Protein AF-0000000085131417 (afdb_homodimer)

Sequence (400 aa):
MLHQPSGDRLVGIDEVGRGAWAGPVVVGAARGSVAAAAAILAHPRGGVRDSKALSPAAREAALGALEAAGLELTVGSASAREIDKLGLTGALRLAAHRALGAASELEVLLDGRVPYVEAGRVHCIVGGDRRHPLIAAASIVAKVRRDAFMVALDELAAGYGFARHKGYGTAEHRRALSEHGVTPWHRRSFGPIGGMVEHGMLHQPSGDRLVGIDEVGRGAWAGPVVVGAARGSVAAAAAILAHPRGGVRDSKALSPAAREAALGALEAAGLELTVGSASAREIDKLGLTGALRLAAHRALGAASELEVLLDGRVPYVEAGRVHCIVGGDRRHPLIAAASIVAKVRRDAFMVALDELAAGYGFARHKGYGTAEHRRALSEHGVTPWHRRSFGPIGGMVEHG

Foldseek 3Di:
DPPPPPLQFEKAKEWPDLQFQFWKIKMKIKGDDQVQLCVLQADPVGFGPLLVVDDLVSLVVSLVSSVVSPMDMFMFIAALVRCLVLPSLRRVLRRLCRRVPPAADHEYEYEDDDDSHDHHHYDYDHVCLRHGSNNVSRVSVNCNVLLVVQCVVCVVVPQQCCNPPVRHDDPSNLVSCVVPNDDPRGNCNDDSRVVRVVVD/DPPPPPLQFEKAKEWPDLQFQFWKIKMKIKGDDQVQLCVLQADPVGFGPLLVPDDLVSLVVSLVSSVVSPMDMFMFIAALVRCLVLPSLRRVLRRLCRRVDPAADHEYEYEDDDDSHDHHHYDYDHVCLRHGSNNVSRVSVNCNVLLVVQCVVCVVVPQQCCNPPVRHDDPSNLVSCVVPNDDPRGNCNDDSRVVRVVVD

Structure (mmCIF, N/CA/C/O backbone):
data_AF-0000000085131417-model_v1
#
loop_
_entity.id
_entity.type
_entity.pdbx_description
1 polymer Ribonuclease
#
loop_
_atom_site.group_PDB
_atom_site.id
_atom_site.type_symbol
_atom_site.label_atom_id
_atom_site.label_alt_id
_atom_site.label_comp_id
_atom_site.label_asym_id
_atom_site.label_entity_id
_atom_site.label_seq_id
_atom_site.pdbx_PDB_ins_code
_atom_site.Cartn_x
_atom_site.Cartn_y
_atom_site.Cartn_z
_atom_site.occupancy
_atom_site.B_iso_or_equiv
_atom_site.auth_seq_id
_atom_site.auth_comp_id
_atom_site.auth_asym_id
_atom_site.auth_atom_id
_atom_site.pdbx_PDB_model_num
ATOM 1 N N . MET A 1 1 ? -5.051 42.312 24.203 1 23.25 1 MET A N 1
ATOM 2 C CA . MET A 1 1 ? -6.004 41.75 23.266 1 23.25 1 MET A CA 1
ATOM 3 C C . MET A 1 1 ? -5.332 40.688 22.391 1 23.25 1 MET A C 1
ATOM 5 O O . MET A 1 1 ? -4.457 41 21.578 1 23.25 1 MET A O 1
ATOM 9 N N . LEU A 1 2 ? -4.918 39.562 22.875 1 27.94 2 LEU A N 1
ATOM 10 C CA . LEU A 1 2 ? -3.957 38.625 22.328 1 27.94 2 LEU A CA 1
ATOM 11 C C . LEU A 1 2 ? -4.34 38.219 20.906 1 27.94 2 LEU A C 1
ATOM 13 O O . LEU A 1 2 ? -5.52 38 20.609 1 27.94 2 LEU A O 1
ATOM 17 N N . HIS A 1 3 ? -3.699 38.75 19.859 1 32.19 3 HIS A N 1
ATOM 18 C CA . HIS A 1 3 ? -3.975 38.625 18.422 1 32.19 3 HIS A CA 1
ATOM 19 C C . HIS A 1 3 ? -4.398 37.188 18.062 1 32.19 3 HIS A C 1
ATOM 21 O O . HIS A 1 3 ? -3.705 36.219 18.406 1 32.19 3 HIS A O 1
ATOM 27 N N . GLN A 1 4 ? -5.637 36.812 18.047 1 35.47 4 GLN A N 1
ATOM 28 C CA . GLN A 1 4 ? -6.191 35.531 17.547 1 35.47 4 GLN A CA 1
ATOM 29 C C . GLN A 1 4 ? -5.555 35.156 16.219 1 35.47 4 GLN A C 1
ATOM 31 O O . GLN A 1 4 ? -5.559 35.938 15.266 1 35.47 4 GLN A O 1
ATOM 36 N N . PRO A 1 5 ? -4.449 34.469 16.141 1 42.84 5 PRO A N 1
ATOM 37 C CA . PRO A 1 5 ? -3.863 34.188 14.82 1 42.84 5 PRO A CA 1
ATOM 38 C C . PRO A 1 5 ? -4.914 34.062 13.727 1 42.84 5 PRO A C 1
ATOM 40 O O . PRO A 1 5 ? -6.059 33.688 14 1 42.84 5 PRO A O 1
ATOM 43 N N . SER A 1 6 ? -5.012 34.75 12.711 1 45.19 6 SER A N 1
ATOM 44 C CA . SER A 1 6 ? -5.969 34.656 11.617 1 45.19 6 SER A CA 1
ATOM 45 C C . SER A 1 6 ? -6.258 33.188 11.281 1 45.19 6 SER A C 1
ATOM 47 O O . SER A 1 6 ? -5.352 32.344 11.281 1 45.19 6 SER A O 1
ATOM 49 N N . GLY A 1 7 ? -7.402 32.562 11.734 1 53.31 7 GLY A N 1
ATOM 50 C CA . GLY A 1 7 ? -8.023 31.266 11.578 1 53.31 7 GLY A CA 1
ATOM 51 C C . GLY A 1 7 ? -7.523 30.516 10.352 1 53.31 7 GLY A C 1
ATOM 52 O O . GLY A 1 7 ? -7.5 29.281 10.344 1 53.31 7 GLY A O 1
ATOM 53 N N . ASP A 1 8 ? -6.941 31.219 9.383 1 65.69 8 ASP A N 1
ATOM 54 C CA . ASP A 1 8 ? -6.594 30.641 8.086 1 65.69 8 ASP A CA 1
ATOM 55 C C . ASP A 1 8 ? -5.199 30.031 8.102 1 65.69 8 ASP A C 1
ATOM 57 O O . ASP A 1 8 ? -4.836 29.266 7.211 1 65.69 8 ASP A O 1
ATOM 61 N N . ARG A 1 9 ? -4.574 30.094 9.289 1 83.94 9 ARG A N 1
ATOM 62 C CA . ARG A 1 9 ? -3.191 29.625 9.32 1 83.94 9 ARG A CA 1
ATOM 63 C C . ARG A 1 9 ? -3.037 28.453 10.281 1 83.94 9 ARG A C 1
ATOM 65 O O . ARG A 1 9 ? -1.957 27.859 10.383 1 83.94 9 ARG A O 1
ATOM 72 N N . LEU A 1 10 ? -4.098 28.078 10.922 1 92.12 10 LEU A N 1
ATOM 73 C CA . LEU A 1 10 ? -4.035 27.031 11.938 1 92.12 10 LEU A CA 1
ATOM 74 C C . LEU A 1 10 ? -4.078 25.641 11.289 1 92.12 10 LEU A C 1
ATOM 76 O O . LEU A 1 10 ? -4.895 25.391 10.398 1 92.12 10 LEU A O 1
ATOM 80 N N . VAL A 1 11 ? -3.127 24.781 11.734 1 95.62 11 VAL A N 1
ATOM 81 C CA . VAL A 1 11 ? -3.084 23.406 11.211 1 95.62 11 VAL A CA 1
ATOM 82 C C . VAL A 1 11 ? -2.916 22.422 12.367 1 95.62 11 VAL A C 1
ATOM 84 O O . VAL A 1 11 ? -2.09 22.641 13.258 1 95.62 11 VAL A O 1
ATOM 87 N N . GLY A 1 12 ? -3.803 21.453 12.461 1 96.38 12 GLY A N 1
ATOM 88 C CA . GLY A 1 12 ? -3.619 20.328 13.375 1 96.38 12 GLY A CA 1
ATOM 89 C C . GLY A 1 12 ? -2.801 19.203 12.773 1 96.38 12 GLY A C 1
ATOM 90 O O . GLY A 1 12 ? -2.943 18.891 11.594 1 96.38 12 GLY A O 1
ATOM 91 N N . ILE A 1 13 ? -1.903 18.594 13.594 1 96.75 13 ILE A N 1
ATOM 92 C CA . ILE A 1 13 ? -1.019 17.531 13.117 1 96.75 13 ILE A CA 1
ATOM 93 C C . ILE A 1 13 ? -1.036 16.375 14.109 1 96.75 13 ILE A C 1
ATOM 95 O O . ILE A 1 13 ? -1 16.578 15.32 1 96.75 13 ILE A O 1
ATOM 99 N N . ASP A 1 14 ? -1.137 15.211 13.57 1 96.75 14 ASP A N 1
ATOM 100 C CA . ASP A 1 14 ? -0.958 13.977 14.328 1 96.75 14 ASP A CA 1
ATOM 101 C C . ASP A 1 14 ? -0.286 12.906 13.477 1 96.75 14 ASP A C 1
ATOM 103 O O . ASP A 1 14 ? -0.224 13.023 12.258 1 96.75 14 ASP A O 1
ATOM 107 N N . GLU A 1 15 ? 0.258 11.906 14.148 1 96.94 15 GLU A N 1
ATOM 108 C CA . GLU A 1 15 ? 0.918 10.828 13.422 1 96.94 15 GLU A CA 1
ATOM 109 C C . GLU A 1 15 ? 0.365 9.469 13.828 1 96.94 15 GLU A C 1
ATOM 111 O O . GLU A 1 15 ? -0.248 9.328 14.891 1 96.94 15 GLU A O 1
ATOM 116 N N . VAL A 1 16 ? 0.52 8.492 12.984 1 96.56 16 VAL A N 1
ATOM 117 C CA . VAL A 1 16 ? 0.147 7.113 13.258 1 96.56 16 VAL A CA 1
ATOM 118 C C . VAL A 1 16 ? 1.246 6.172 12.766 1 96.56 16 VAL A C 1
ATOM 120 O O . VAL A 1 16 ? 1.913 6.457 11.773 1 96.56 16 VAL A O 1
ATOM 123 N N . GLY A 1 17 ? 1.508 5.148 13.516 1 97.25 17 GLY A N 1
ATOM 124 C CA . GLY A 1 17 ? 2.414 4.09 13.094 1 97.25 17 GLY A CA 1
ATOM 125 C C . GLY A 1 17 ? 3.809 4.234 13.68 1 97.25 17 GLY A C 1
ATOM 126 O O . GLY A 1 17 ? 4.762 3.637 13.172 1 97.25 17 GLY A O 1
ATOM 127 N N . ARG A 1 18 ? 3.975 4.957 14.672 1 96.5 18 ARG A N 1
ATOM 128 C CA . ARG A 1 18 ? 5.289 5.184 15.266 1 96.5 18 ARG A CA 1
ATOM 129 C C . ARG A 1 18 ? 5.906 3.875 15.742 1 96.5 18 ARG A C 1
ATOM 131 O O . ARG A 1 18 ? 7.078 3.598 15.469 1 96.5 18 ARG A O 1
ATOM 138 N N . GLY A 1 19 ? 5.152 3.129 16.391 1 96.69 19 GLY A N 1
ATOM 139 C CA . GLY A 1 19 ? 5.703 1.945 17.031 1 96.69 19 GLY A CA 1
ATOM 140 C C . GLY A 1 19 ? 5.574 0.694 16.172 1 96.69 19 GLY A C 1
ATOM 141 O O . GLY A 1 19 ? 5.934 -0.4 16.625 1 96.69 19 GLY A O 1
ATOM 142 N N . ALA A 1 20 ? 5.098 0.814 14.992 1 98.12 20 ALA A N 1
ATOM 143 C CA . ALA A 1 20 ? 4.891 -0.354 14.141 1 98.12 20 ALA A CA 1
ATOM 144 C C . ALA A 1 20 ? 6.223 -0.948 13.695 1 98.12 20 ALA A C 1
ATOM 146 O O . ALA A 1 20 ? 7.195 -0.22 13.484 1 98.12 20 ALA A O 1
ATOM 147 N N . TRP A 1 21 ? 6.234 -2.275 13.469 1 97.88 21 TRP A N 1
ATOM 148 C CA . TRP A 1 21 ? 7.426 -2.994 13.031 1 97.88 21 TRP A CA 1
ATOM 149 C C . TRP A 1 21 ? 7.551 -2.963 11.508 1 97.88 21 TRP A C 1
ATOM 151 O O . TRP A 1 21 ? 8.625 -3.234 10.961 1 97.88 21 TRP A O 1
ATOM 161 N N . ALA A 1 22 ? 6.465 -2.709 10.836 1 97.81 22 ALA A N 1
ATOM 162 C CA . ALA A 1 22 ? 6.414 -2.719 9.375 1 97.81 22 ALA A CA 1
ATOM 163 C C . ALA A 1 22 ? 5.516 -1.598 8.852 1 97.81 22 ALA A C 1
ATOM 165 O O . ALA A 1 22 ? 4.59 -1.162 9.539 1 97.81 22 ALA A O 1
ATOM 166 N N . GLY A 1 23 ? 5.781 -1.239 7.539 1 97.62 23 GLY A N 1
ATOM 167 C CA . GLY A 1 23 ? 4.992 -0.196 6.902 1 97.62 23 GLY A CA 1
ATOM 168 C C . GLY A 1 23 ? 5.504 1.202 7.195 1 97.62 23 GLY A C 1
ATOM 169 O O . GLY A 1 23 ? 6.48 1.369 7.926 1 97.62 23 GLY A O 1
ATOM 170 N N . PRO A 1 24 ? 4.867 2.205 6.625 1 98.25 24 PRO A N 1
ATOM 171 C CA . PRO A 1 24 ? 5.309 3.59 6.797 1 98.25 24 PRO A CA 1
ATOM 172 C C . PRO A 1 24 ? 4.789 4.219 8.086 1 98.25 24 PRO A C 1
ATOM 174 O O . PRO A 1 24 ? 3.855 3.697 8.703 1 98.25 24 PRO A O 1
ATOM 177 N N . VAL A 1 25 ? 5.496 5.199 8.555 1 98.44 25 VAL A N 1
ATOM 178 C CA . VAL A 1 25 ? 4.871 6.156 9.461 1 98.44 25 VAL A CA 1
ATOM 179 C C . VAL A 1 25 ? 4.152 7.234 8.656 1 98.44 25 VAL A C 1
ATOM 181 O O . VAL A 1 25 ? 4.609 7.629 7.582 1 98.44 25 VAL A O 1
ATOM 184 N N . VAL A 1 26 ? 3.004 7.688 9.172 1 98.31 26 VAL A N 1
ATOM 185 C CA . VAL A 1 26 ? 2.164 8.617 8.43 1 98.31 26 VAL A CA 1
ATOM 186 C C . VAL A 1 26 ? 1.802 9.805 9.312 1 98.31 26 VAL A C 1
ATOM 188 O O . VAL A 1 26 ? 1.451 9.641 10.484 1 98.31 26 VAL A O 1
ATOM 191 N N . VAL A 1 27 ? 1.971 10.977 8.742 1 97.5 27 VAL A N 1
ATOM 192 C CA . VAL A 1 27 ? 1.564 12.219 9.398 1 97.5 27 VAL A CA 1
ATOM 193 C C . VAL A 1 27 ? 0.355 12.812 8.672 1 97.5 27 VAL A C 1
ATOM 195 O O . VAL A 1 27 ? 0.333 12.883 7.441 1 97.5 27 VAL A O 1
ATOM 198 N N . GLY A 1 28 ? -0.644 13.086 9.453 1 97.25 28 GLY A N 1
ATOM 199 C CA . GLY A 1 28 ? -1.799 13.805 8.938 1 97.25 28 GLY A CA 1
ATOM 200 C C . GLY A 1 28 ? -1.809 15.273 9.312 1 97.25 28 GLY A C 1
ATOM 201 O O . GLY A 1 28 ? -1.35 15.641 10.391 1 97.25 28 GLY A O 1
ATOM 202 N N . ALA A 1 29 ? -2.342 16.094 8.414 1 96.5 29 ALA A N 1
ATOM 203 C CA . ALA A 1 29 ? -2.539 17.516 8.641 1 96.5 29 ALA A CA 1
ATOM 204 C C . ALA A 1 29 ? -3.965 17.938 8.297 1 96.5 29 ALA A C 1
ATOM 206 O O . ALA A 1 29 ? -4.535 17.469 7.309 1 96.5 29 ALA A O 1
ATOM 207 N N . ALA A 1 30 ? -4.535 18.75 9.164 1 96.5 30 ALA A N 1
ATOM 208 C CA . ALA A 1 30 ? -5.895 19.234 8.953 1 96.5 30 ALA A CA 1
ATOM 209 C C . ALA A 1 30 ? -5.949 20.766 9.094 1 96.5 30 ALA A C 1
ATOM 211 O O . ALA A 1 30 ? -5.5 21.312 10.102 1 96.5 30 ALA A O 1
ATOM 212 N N . ARG A 1 31 ? -6.512 21.391 8.07 1 94.94 31 ARG A N 1
ATOM 213 C CA . ARG A 1 31 ? -6.734 22.828 8.055 1 94.94 31 ARG A CA 1
ATOM 214 C C . ARG A 1 31 ? -8.188 23.156 7.742 1 94.94 31 ARG A C 1
ATOM 216 O O . ARG A 1 31 ? -8.836 22.438 6.973 1 94.94 31 ARG A O 1
ATOM 223 N N . GLY A 1 32 ? -8.641 24.281 8.367 1 93.75 32 GLY A N 1
ATOM 224 C CA . GLY A 1 32 ? -10.008 24.703 8.102 1 93.75 32 GLY A CA 1
ATOM 225 C C . GLY A 1 32 ? -10.719 25.219 9.336 1 93.75 32 GLY A C 1
ATOM 226 O O . GLY A 1 32 ? -10.07 25.625 10.305 1 93.75 32 GLY A O 1
ATOM 227 N N . SER A 1 33 ? -12.047 25.203 9.273 1 93.38 33 SER A N 1
ATOM 228 C CA . SER A 1 33 ? -12.867 25.719 10.359 1 93.38 33 SER A CA 1
ATOM 229 C C . SER A 1 33 ? -12.828 24.812 11.578 1 93.38 33 SER A C 1
ATOM 231 O O . SER A 1 33 ? -13.281 23.656 11.516 1 93.38 33 SER A O 1
ATOM 233 N N . VAL A 1 34 ? -12.352 25.359 12.625 1 93.5 34 VAL A N 1
ATOM 234 C CA . VAL A 1 34 ? -12.32 24.609 13.883 1 93.5 34 VAL A CA 1
ATOM 235 C C . VAL A 1 34 ? -13.742 24.234 14.297 1 93.5 34 VAL A C 1
ATOM 237 O O . VAL A 1 34 ? -13.984 23.125 14.75 1 93.5 34 VAL A O 1
ATOM 240 N N . ALA A 1 35 ? -14.617 25.125 14.102 1 92.94 35 ALA A N 1
ATOM 241 C CA . ALA A 1 35 ? -16.016 24.922 14.492 1 92.94 35 ALA A CA 1
ATOM 242 C C . ALA A 1 35 ? -16.641 23.781 13.68 1 92.94 35 ALA A C 1
ATOM 244 O O . ALA A 1 35 ? -17.375 22.969 14.227 1 92.94 35 ALA A O 1
ATOM 245 N N . ALA A 1 36 ? -16.328 23.766 12.398 1 93.5 36 ALA A N 1
ATOM 246 C CA . ALA A 1 36 ? -16.859 22.703 11.547 1 93.5 36 ALA A CA 1
ATOM 247 C C . ALA A 1 36 ? -16.328 21.328 11.969 1 93.5 36 ALA A C 1
ATOM 249 O O . ALA A 1 36 ? -17.078 20.359 12.062 1 93.5 36 ALA A O 1
ATOM 250 N N . ALA A 1 37 ? -15.039 21.297 12.203 1 94.62 37 ALA A N 1
ATOM 251 C CA . ALA A 1 37 ? -14.43 20.047 12.656 1 94.62 37 ALA A CA 1
ATOM 252 C C . ALA A 1 37 ? -15.023 19.609 14 1 94.62 37 ALA A C 1
ATOM 254 O O . ALA A 1 37 ? -15.32 18.422 14.195 1 94.62 37 ALA A O 1
ATOM 255 N N . ALA A 1 38 ? -15.242 20.516 14.883 1 92.62 38 ALA A N 1
ATOM 256 C CA . ALA A 1 38 ? -15.789 20.219 16.203 1 92.62 38 ALA A CA 1
ATOM 257 C C . ALA A 1 38 ? -17.203 19.656 16.094 1 92.62 38 ALA A C 1
ATOM 259 O O . ALA A 1 38 ? -17.562 18.734 16.828 1 92.62 38 ALA A O 1
ATOM 260 N N . ALA A 1 39 ? -17.938 20.172 15.273 1 92.06 39 ALA A N 1
ATOM 261 C CA . ALA A 1 39 ? -19.312 19.734 15.102 1 92.06 39 ALA A CA 1
ATOM 262 C C . ALA A 1 39 ? -19.375 18.281 14.633 1 92.06 39 ALA A C 1
ATOM 264 O O . ALA A 1 39 ? -20.25 17.516 15.055 1 92.06 39 ALA A O 1
ATOM 265 N N . ILE A 1 40 ? -18.469 17.922 13.836 1 92.56 40 ILE A N 1
ATOM 266 C CA . ILE A 1 40 ? -18.453 16.594 13.242 1 92.56 40 ILE A CA 1
ATOM 267 C C . ILE A 1 40 ? -17.875 15.586 14.234 1 92.56 40 ILE A C 1
ATOM 269 O O . ILE A 1 40 ? -18.328 14.438 14.297 1 92.56 40 ILE A O 1
ATOM 273 N N . LEU A 1 41 ? -16.922 16.047 15 1 91.56 41 LEU A N 1
ATOM 274 C CA . LEU A 1 41 ? -16.172 15.117 15.844 1 91.56 41 LEU A CA 1
ATOM 275 C C . LEU A 1 41 ? -16.609 15.234 17.297 1 91.56 41 LEU A C 1
ATOM 277 O O . LEU A 1 41 ? -15.938 14.734 18.203 1 91.56 41 LEU A O 1
ATOM 281 N N . ALA A 1 42 ? -17.688 15.844 17.5 1 82.75 42 ALA A N 1
ATOM 282 C CA . ALA A 1 42 ? -18.188 16.062 18.859 1 82.75 42 ALA A CA 1
ATOM 283 C C . ALA A 1 42 ? -18.594 14.75 19.516 1 82.75 42 ALA A C 1
ATOM 285 O O . ALA A 1 42 ? -19.141 13.859 18.875 1 82.75 42 ALA A O 1
ATOM 286 N N . HIS A 1 43 ? -18.047 14.617 20.672 1 72.19 43 HIS A N 1
ATOM 287 C CA . HIS A 1 43 ? -18.516 13.523 21.516 1 72.19 43 HIS A CA 1
ATOM 288 C C . HIS A 1 43 ? -19.812 13.883 22.219 1 72.19 43 HIS A C 1
ATOM 290 O O . HIS A 1 43 ? -20.016 15.023 22.641 1 72.19 43 HIS A O 1
ATOM 296 N N . PRO A 1 44 ? -20.625 12.883 22.234 1 61.66 44 PRO A N 1
ATOM 297 C CA . PRO A 1 44 ? -21.891 13.195 22.906 1 61.66 44 PRO A CA 1
ATOM 298 C C . PRO A 1 44 ? -21.703 13.742 24.312 1 61.66 44 PRO A C 1
ATOM 300 O O . PRO A 1 44 ? -22.5 14.562 24.781 1 61.66 44 PRO A O 1
ATOM 303 N N . ARG A 1 45 ? -20.828 13.266 24.953 1 60.22 45 ARG A N 1
ATOM 304 C CA . ARG A 1 45 ? -20.656 13.68 26.344 1 60.22 45 ARG A CA 1
ATOM 305 C C . ARG A 1 45 ? -19.734 14.891 26.453 1 60.22 45 ARG A C 1
ATOM 307 O O . ARG A 1 45 ? -19.281 15.242 27.547 1 60.22 45 ARG A O 1
ATOM 314 N N . GLY A 1 46 ? -19.391 15.328 25.375 1 60.41 46 GLY A N 1
ATOM 315 C CA . GLY A 1 46 ? -18.516 16.484 25.375 1 60.41 46 GLY A CA 1
ATOM 316 C C . GLY A 1 46 ? -17.109 16.188 24.875 1 60.41 46 GLY A C 1
ATOM 317 O O . GLY A 1 46 ? -16.672 15.039 24.938 1 60.41 46 GLY A O 1
ATOM 318 N N . GLY A 1 47 ? -16.469 17.156 24.172 1 63.66 47 GLY A N 1
ATOM 319 C CA . GLY A 1 47 ? -15.109 17.031 23.688 1 63.66 47 GLY A CA 1
ATOM 320 C C . GLY A 1 47 ? -15.031 16.375 22.312 1 63.66 47 GLY A C 1
ATOM 321 O O . GLY A 1 47 ? -15.969 16.453 21.531 1 63.66 47 GLY A O 1
ATOM 322 N N . VAL A 1 48 ? -13.844 16.125 21.969 1 70.44 48 VAL A N 1
ATOM 323 C CA . VAL A 1 48 ? -13.594 15.484 20.672 1 70.44 48 VAL A CA 1
ATOM 324 C C . VAL A 1 48 ? -13.477 13.969 20.859 1 70.44 48 VAL A C 1
ATOM 326 O O . VAL A 1 48 ? -12.867 13.5 21.828 1 70.44 48 VAL A O 1
ATOM 329 N N . ARG A 1 49 ? -14.242 13.336 20.156 1 67.56 49 ARG A N 1
ATOM 330 C CA . ARG A 1 49 ? -14.211 11.875 20.188 1 67.56 49 ARG A CA 1
ATOM 331 C C . ARG A 1 49 ? -12.805 11.352 19.891 1 67.56 49 ARG A C 1
ATOM 333 O O . ARG A 1 49 ? -12.094 11.906 19.047 1 67.56 49 ARG A O 1
ATOM 340 N N . ASP A 1 50 ? -12.359 10.477 20.828 1 71.06 50 ASP A N 1
ATOM 341 C CA . ASP A 1 50 ? -11.117 9.781 20.5 1 71.06 50 ASP A CA 1
ATOM 342 C C . ASP A 1 50 ? -11.195 9.133 19.125 1 71.06 50 ASP A C 1
ATOM 344 O O . ASP A 1 50 ? -11.836 8.094 18.953 1 71.06 50 ASP A O 1
ATOM 348 N N . SER A 1 51 ? -10.586 9.703 18.234 1 71.5 51 SER A N 1
ATOM 349 C CA . SER A 1 51 ? -10.656 9.32 16.828 1 71.5 51 SER A CA 1
ATOM 350 C C . SER A 1 51 ? -10.07 7.93 16.609 1 71.5 51 SER A C 1
ATOM 352 O O . SER A 1 51 ? -10.5 7.207 15.703 1 71.5 51 SER A O 1
ATOM 354 N N . LYS A 1 52 ? -9.078 7.559 17.344 1 70.19 52 LYS A N 1
ATOM 355 C CA . LYS A 1 52 ? -8.43 6.266 17.172 1 70.19 52 LYS A CA 1
ATOM 356 C C . LYS A 1 52 ? -9.25 5.145 17.797 1 70.19 52 LYS A C 1
ATOM 358 O O . LYS A 1 52 ? -9.031 3.967 17.516 1 70.19 52 LYS A O 1
ATOM 363 N N . ALA A 1 53 ? -10.219 5.645 18.516 1 78.06 53 ALA A N 1
ATOM 364 C CA . ALA A 1 53 ? -11.086 4.66 19.156 1 78.06 53 ALA A CA 1
ATOM 365 C C . ALA A 1 53 ? -12.305 4.359 18.297 1 78.06 53 ALA A C 1
ATOM 367 O O . ALA A 1 53 ? -13.023 3.385 18.531 1 78.06 53 ALA A O 1
ATOM 368 N N . LEU A 1 54 ? -12.539 5.172 17.297 1 82.12 54 LEU A N 1
ATOM 369 C CA . LEU A 1 54 ? -13.641 4.934 16.359 1 82.12 54 LEU A CA 1
ATOM 370 C C . LEU A 1 54 ? -13.398 3.67 15.539 1 82.12 54 LEU A C 1
ATOM 372 O O . LEU A 1 54 ? -12.25 3.318 15.258 1 82.12 54 LEU A O 1
ATOM 376 N N . SER A 1 55 ? -14.461 3.029 15.219 1 87.44 55 SER A N 1
ATOM 377 C CA . SER A 1 55 ? -14.359 1.919 14.273 1 87.44 55 SER A CA 1
ATOM 378 C C . SER A 1 55 ? -13.867 2.395 12.914 1 87.44 55 SER A C 1
ATOM 380 O O . SER A 1 55 ? -13.977 3.578 12.586 1 87.44 55 SER A O 1
ATOM 382 N N . PRO A 1 56 ? -13.359 1.444 12.195 1 91.19 56 PRO A N 1
ATOM 383 C CA . PRO A 1 56 ? -12.922 1.816 10.852 1 91.19 56 PRO A CA 1
ATOM 384 C C . PRO A 1 56 ? -14.031 2.469 10.023 1 91.19 56 PRO A C 1
ATOM 386 O O . PRO A 1 56 ? -13.797 3.482 9.359 1 91.19 56 PRO A O 1
ATOM 389 N N . ALA A 1 57 ? -15.18 1.953 10.102 1 91.5 57 ALA A N 1
ATOM 390 C CA . ALA A 1 57 ? -16.312 2.502 9.359 1 91.5 57 ALA A CA 1
ATOM 391 C C . ALA A 1 57 ? -16.656 3.91 9.836 1 91.5 57 ALA A C 1
ATOM 393 O O . ALA A 1 57 ? -16.938 4.797 9.031 1 91.5 57 ALA A O 1
ATOM 394 N N . ALA A 1 58 ? -16.656 4.105 11.086 1 90.56 58 ALA A N 1
ATOM 395 C CA . ALA A 1 58 ? -16.953 5.422 11.656 1 90.56 58 ALA A CA 1
ATOM 396 C C . ALA A 1 58 ? -15.875 6.434 11.258 1 90.56 58 ALA A C 1
ATOM 398 O O . ALA A 1 58 ? -16.188 7.598 10.992 1 90.56 58 ALA A O 1
ATOM 399 N N . ARG A 1 59 ? -14.656 5.996 11.203 1 93.75 59 ARG A N 1
ATOM 400 C CA . ARG A 1 59 ? -13.57 6.883 10.797 1 93.75 59 ARG A CA 1
ATOM 401 C C . ARG A 1 59 ? -13.719 7.305 9.344 1 93.75 59 ARG A C 1
ATOM 403 O O . ARG A 1 59 ? -13.508 8.469 9 1 93.75 59 ARG A O 1
ATOM 410 N N . GLU A 1 60 ? -14.062 6.383 8.57 1 94.69 60 GLU A N 1
ATOM 411 C CA . GLU A 1 60 ? -14.273 6.691 7.16 1 94.69 60 GLU A CA 1
ATOM 412 C C . GLU A 1 60 ? -15.414 7.688 6.977 1 94.69 60 GLU A C 1
ATOM 414 O O . GLU A 1 60 ? -15.32 8.602 6.156 1 94.69 60 GLU A O 1
ATOM 419 N N . ALA A 1 61 ? -16.453 7.445 7.699 1 93.62 61 ALA A N 1
ATOM 420 C CA . ALA A 1 61 ? -17.594 8.367 7.648 1 93.62 61 ALA A CA 1
ATOM 421 C C . ALA A 1 61 ? -17.188 9.758 8.117 1 93.62 61 ALA A C 1
ATOM 423 O O . ALA A 1 61 ? -17.578 10.758 7.512 1 93.62 61 ALA A O 1
ATOM 424 N N . ALA A 1 62 ? -16.469 9.789 9.203 1 94.44 62 ALA A N 1
ATOM 425 C CA . ALA A 1 62 ? -16 11.07 9.719 1 94.44 62 ALA A CA 1
ATOM 426 C C . ALA A 1 62 ? -15.109 11.781 8.703 1 94.44 62 ALA A C 1
ATOM 428 O O . ALA A 1 62 ? -15.227 12.992 8.5 1 94.44 62 ALA A O 1
ATOM 429 N N . LEU A 1 63 ? -14.25 11.039 8.094 1 96.19 63 LEU A N 1
ATOM 430 C CA . LEU A 1 63 ? -13.367 11.602 7.074 1 96.19 63 LEU A CA 1
ATOM 431 C C . LEU A 1 63 ? -14.172 12.242 5.949 1 96.19 63 LEU A C 1
ATOM 433 O O . LEU A 1 63 ? -13.898 13.383 5.559 1 96.19 63 LEU A O 1
ATOM 437 N N . GLY A 1 64 ? -15.141 11.5 5.457 1 96.44 64 GLY A N 1
ATOM 438 C CA . GLY A 1 64 ? -16.016 12.047 4.426 1 96.44 64 GLY A CA 1
ATOM 439 C C . GLY A 1 64 ? -16.719 1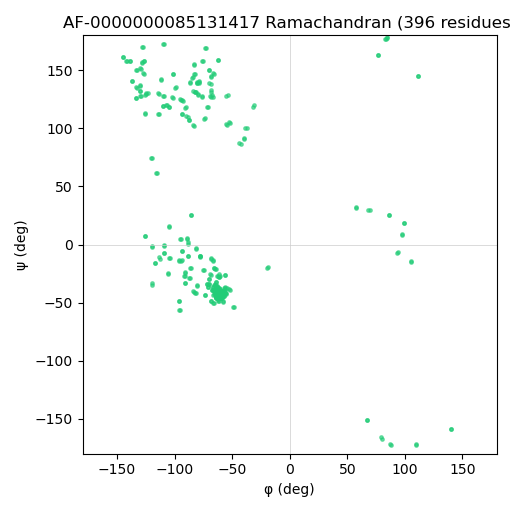3.312 4.852 1 96.44 64 GLY A C 1
ATOM 440 O O . GLY A 1 64 ? -16.812 14.273 4.078 1 96.44 64 GLY A O 1
ATOM 441 N N . ALA A 1 65 ? -17.234 13.359 6.039 1 95.75 65 ALA A N 1
ATOM 442 C CA . ALA A 1 65 ? -17.938 14.523 6.574 1 95.75 65 ALA A CA 1
ATOM 443 C C . ALA A 1 65 ? -17 15.719 6.703 1 95.75 65 ALA A C 1
ATOM 445 O O . ALA A 1 65 ? -17.391 16.859 6.406 1 95.75 65 ALA A O 1
ATOM 446 N N . LEU A 1 66 ? -15.805 15.5 7.141 1 96.81 66 LEU A N 1
ATOM 447 C CA . LEU A 1 66 ? -14.82 16.562 7.297 1 96.81 66 LEU A CA 1
ATOM 448 C C . LEU A 1 66 ? -14.477 17.188 5.949 1 96.81 66 LEU A C 1
ATOM 450 O O . LEU A 1 66 ? -14.406 18.406 5.828 1 96.81 66 LEU A O 1
ATOM 454 N N . GLU A 1 67 ? -14.281 16.328 4.996 1 96.69 67 GLU A N 1
ATOM 455 C CA . GLU A 1 67 ? -13.984 16.828 3.654 1 96.69 67 GLU A CA 1
ATOM 456 C C . GLU A 1 67 ? -15.164 17.609 3.08 1 96.69 67 GLU A C 1
ATOM 458 O O . GLU A 1 67 ? -14.977 18.656 2.465 1 96.69 67 GLU A O 1
ATOM 463 N N . ALA A 1 68 ? -16.328 17.094 3.262 1 96.88 68 ALA A N 1
ATOM 464 C CA . ALA A 1 68 ? -17.531 17.766 2.787 1 96.88 68 ALA A CA 1
ATOM 465 C C . ALA A 1 68 ? -17.703 19.125 3.449 1 96.88 68 ALA A C 1
ATOM 467 O O . ALA A 1 68 ? -18.25 20.062 2.846 1 96.88 68 ALA A O 1
ATOM 468 N N . ALA A 1 69 ? -17.203 19.297 4.641 1 96.12 69 ALA A N 1
ATOM 469 C CA . ALA A 1 69 ? -17.297 20.547 5.395 1 96.12 69 ALA A CA 1
ATOM 470 C C . ALA A 1 69 ? -16.234 21.547 4.957 1 96.12 69 ALA A C 1
ATOM 472 O O . ALA A 1 69 ? -16.156 22.656 5.484 1 96.12 69 ALA A O 1
ATOM 473 N N . GLY A 1 70 ? -15.359 21.109 4.027 1 95.75 70 GLY A N 1
ATOM 474 C CA . GLY A 1 70 ? -14.406 22.031 3.42 1 95.75 70 GLY A CA 1
ATOM 475 C C . GLY A 1 70 ? -13.031 21.984 4.059 1 95.75 70 GLY A C 1
ATOM 476 O O . GLY A 1 70 ? -12.172 22.812 3.77 1 95.75 70 GLY A O 1
ATOM 477 N N . LEU A 1 71 ? -12.789 21.031 4.961 1 95.81 71 LEU A N 1
ATOM 478 C CA . LEU A 1 71 ? -11.461 20.891 5.539 1 95.81 71 LEU A CA 1
ATOM 479 C C . LEU A 1 71 ? -10.453 20.406 4.496 1 95.81 71 LEU A C 1
ATOM 481 O O . LEU A 1 71 ? -10.781 19.547 3.674 1 95.81 71 LEU A O 1
ATOM 485 N N . GLU A 1 72 ? -9.266 20.984 4.512 1 95.31 72 GLU A N 1
ATOM 486 C CA . GLU A 1 72 ? -8.125 20.469 3.76 1 95.31 72 GLU A CA 1
ATOM 487 C C . GLU A 1 72 ? -7.355 19.422 4.566 1 95.31 72 GLU A C 1
ATOM 489 O O . GLU A 1 72 ? -6.695 19.75 5.551 1 95.31 72 GLU A O 1
ATOM 494 N N . LEU A 1 73 ? -7.5 18.234 4.176 1 96.5 73 LEU A N 1
ATOM 495 C CA . LEU A 1 73 ? -6.848 17.109 4.844 1 96.5 73 LEU A CA 1
ATOM 496 C C . LEU A 1 73 ? -5.742 16.516 3.971 1 96.5 73 LEU A C 1
ATOM 498 O O . LEU A 1 73 ? -6.004 16.078 2.854 1 96.5 73 LEU A O 1
ATOM 502 N N . THR A 1 74 ? -4.52 16.547 4.492 1 95.62 74 THR A N 1
ATOM 503 C CA . THR A 1 74 ? -3.373 16.047 3.746 1 95.62 74 THR A CA 1
ATOM 504 C C . THR A 1 74 ? -2.572 15.055 4.59 1 95.62 74 THR A C 1
ATOM 506 O O . THR A 1 74 ? -2.686 15.039 5.816 1 95.62 74 THR A O 1
ATOM 509 N N . VAL A 1 75 ? -1.842 14.203 3.875 1 96.75 75 VAL A N 1
ATOM 510 C CA . VAL A 1 75 ? -0.986 13.258 4.578 1 96.75 75 VAL A CA 1
ATOM 511 C C . VAL A 1 75 ? 0.404 13.242 3.945 1 96.75 75 VAL A C 1
ATOM 513 O O . VAL A 1 75 ? 0.561 13.586 2.771 1 96.75 75 VAL A O 1
ATOM 516 N N . GLY A 1 76 ? 1.344 12.977 4.734 1 95.88 76 GLY A N 1
ATOM 517 C CA . GLY A 1 76 ? 2.697 12.609 4.352 1 95.88 76 GLY A CA 1
ATOM 518 C C . GLY A 1 76 ? 3.191 11.352 5.043 1 95.88 76 GLY A C 1
ATOM 519 O O . GLY A 1 76 ? 2.766 11.047 6.156 1 95.88 76 GLY A O 1
ATOM 520 N N . SER A 1 77 ? 4.074 10.688 4.336 1 97.38 77 SER A N 1
ATOM 521 C CA . SER A 1 77 ? 4.543 9.438 4.922 1 97.38 77 SER A CA 1
ATOM 522 C C . SER A 1 77 ? 6.047 9.266 4.723 1 97.38 77 SER A C 1
ATOM 524 O O . SER A 1 77 ? 6.648 9.945 3.891 1 97.38 77 SER A O 1
ATOM 526 N N . ALA A 1 78 ? 6.586 8.484 5.547 1 97.06 78 ALA A N 1
ATOM 527 C CA . ALA A 1 78 ? 7.945 7.965 5.402 1 97.06 78 ALA A CA 1
ATOM 528 C C . ALA A 1 78 ? 7.965 6.441 5.441 1 97.06 78 ALA A C 1
ATOM 530 O O . ALA A 1 78 ? 7.379 5.832 6.34 1 97.06 78 ALA A O 1
ATOM 531 N N . SER A 1 79 ? 8.609 5.887 4.461 1 96.5 79 SER A N 1
ATOM 532 C CA . SER A 1 79 ? 8.625 4.438 4.289 1 96.5 79 SER A CA 1
ATOM 533 C C . SER A 1 79 ? 9.516 3.771 5.336 1 96.5 79 SER A C 1
ATOM 535 O O . SER A 1 79 ? 10.266 4.445 6.043 1 96.5 79 SER A O 1
ATOM 537 N N . ALA A 1 80 ? 9.406 2.359 5.402 1 95.94 80 ALA A N 1
ATOM 538 C CA . ALA A 1 80 ? 10.281 1.581 6.277 1 95.94 80 ALA A CA 1
ATOM 539 C C . ALA A 1 80 ? 11.75 1.84 5.953 1 95.94 80 ALA A C 1
ATOM 541 O O . ALA A 1 80 ? 12.578 1.985 6.859 1 95.94 80 ALA A O 1
ATOM 542 N N . ARG A 1 81 ? 12.062 1.959 4.707 1 92.5 81 ARG A N 1
ATOM 543 C CA . ARG A 1 81 ? 13.43 2.232 4.277 1 92.5 81 ARG A CA 1
ATOM 544 C C . ARG A 1 81 ? 13.898 3.592 4.781 1 92.5 81 ARG A C 1
ATOM 546 O O . ARG A 1 81 ? 15.031 3.725 5.258 1 92.5 81 ARG A O 1
ATOM 553 N N . GLU A 1 82 ? 13.094 4.547 4.648 1 95.56 82 GLU A N 1
ATOM 554 C CA . GLU A 1 82 ? 13.438 5.891 5.109 1 95.56 82 GLU A CA 1
ATOM 555 C C . GLU A 1 82 ? 13.578 5.93 6.629 1 95.56 82 GLU A C 1
ATOM 557 O O . GLU A 1 82 ? 14.445 6.637 7.156 1 95.56 82 GLU A O 1
ATOM 562 N N . ILE A 1 83 ? 12.719 5.23 7.277 1 97.25 83 ILE A N 1
ATOM 563 C CA . ILE A 1 83 ? 12.828 5.133 8.727 1 97.25 83 ILE A CA 1
ATOM 564 C C . ILE A 1 83 ? 14.18 4.523 9.109 1 97.25 83 ILE A C 1
ATOM 566 O O . ILE A 1 83 ? 14.859 5.02 10.008 1 97.25 83 ILE A O 1
ATOM 570 N N . ASP A 1 84 ? 14.594 3.5 8.422 1 95.12 84 ASP A N 1
ATOM 571 C CA . ASP A 1 84 ? 15.867 2.842 8.695 1 95.12 84 ASP A CA 1
ATOM 572 C C . ASP A 1 84 ? 17.031 3.785 8.43 1 95.12 84 ASP A C 1
ATOM 574 O O . ASP A 1 84 ? 18.047 3.742 9.141 1 95.12 84 ASP A O 1
ATOM 578 N N . LYS A 1 85 ? 16.875 4.633 7.492 1 95.06 85 LYS A N 1
ATOM 579 C CA . LYS A 1 85 ? 17.953 5.527 7.078 1 95.06 85 LYS A CA 1
ATOM 580 C C . LYS A 1 85 ? 18.016 6.762 7.973 1 95.06 85 LYS A C 1
ATOM 582 O O . LYS A 1 85 ? 19.109 7.203 8.352 1 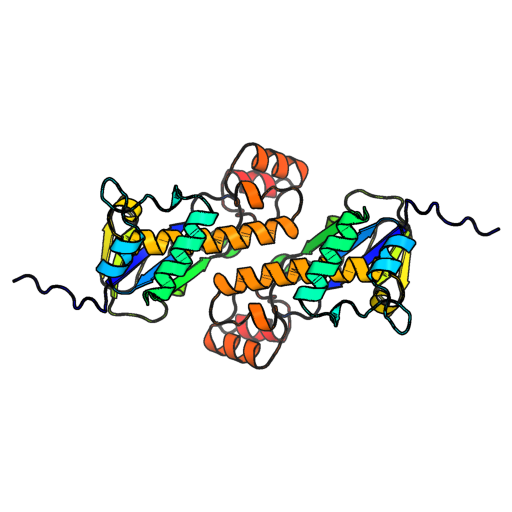95.06 85 LYS A O 1
ATOM 587 N N . LEU A 1 86 ? 16.938 7.344 8.367 1 96.75 86 LEU A N 1
ATOM 588 C CA . LEU A 1 86 ? 16.875 8.664 8.977 1 96.75 86 LEU A CA 1
ATOM 589 C C . LEU A 1 86 ? 16.641 8.562 10.484 1 96.75 86 LEU A C 1
ATOM 591 O O . LEU A 1 86 ? 16.797 9.547 11.211 1 96.75 86 LEU A O 1
ATOM 595 N N . GLY A 1 87 ? 16.297 7.387 10.945 1 96.56 87 GLY A N 1
ATOM 596 C CA . GLY A 1 87 ? 15.727 7.27 12.281 1 96.56 87 GLY A CA 1
ATOM 597 C C . GLY A 1 87 ? 14.273 7.695 12.352 1 96.56 87 GLY A C 1
ATOM 598 O O . GLY A 1 87 ? 13.773 8.375 11.453 1 96.56 87 GLY A O 1
ATOM 599 N N . LEU A 1 88 ? 13.633 7.297 13.391 1 96.06 88 LEU A N 1
ATOM 600 C CA . LEU A 1 88 ? 12.203 7.535 13.508 1 96.06 88 LEU A CA 1
ATOM 601 C C . LEU A 1 88 ? 11.898 9.031 13.531 1 96.06 88 LEU A C 1
ATOM 603 O O . LEU A 1 88 ? 10.984 9.5 12.852 1 96.06 88 LEU A O 1
ATOM 607 N N . THR A 1 89 ? 12.641 9.789 14.32 1 95.94 89 THR A N 1
ATOM 608 C CA . THR A 1 89 ? 12.391 11.227 14.422 1 95.94 89 THR A CA 1
ATOM 609 C C . THR A 1 89 ? 12.625 11.914 13.078 1 95.94 89 THR A C 1
ATOM 611 O O . THR A 1 89 ? 11.836 12.766 12.664 1 95.94 89 THR A O 1
ATOM 614 N N . GLY A 1 90 ? 13.711 11.547 12.422 1 96.94 90 GLY A N 1
ATOM 615 C CA . GLY A 1 90 ? 13.961 12.078 11.094 1 96.94 90 GLY A CA 1
ATOM 616 C C . GLY A 1 90 ? 12.875 11.727 10.094 1 96.94 90 GLY A C 1
ATOM 617 O O . GLY A 1 90 ? 12.492 12.547 9.266 1 96.94 90 GLY A O 1
ATOM 618 N N . ALA A 1 91 ? 12.414 10.531 10.172 1 97.25 91 ALA A N 1
ATOM 619 C CA . ALA A 1 91 ? 11.344 10.078 9.289 1 97.25 91 ALA A CA 1
ATOM 620 C C . ALA A 1 91 ? 10.047 10.836 9.555 1 97.25 91 ALA A C 1
ATOM 622 O O . ALA A 1 91 ? 9.32 11.18 8.625 1 97.25 91 ALA A O 1
ATOM 623 N N . LEU A 1 92 ? 9.758 11.078 10.797 1 97 92 LEU A N 1
ATOM 624 C CA . LEU A 1 92 ? 8.578 11.859 11.156 1 97 92 LEU A CA 1
ATOM 625 C C . LEU A 1 92 ? 8.68 13.281 10.609 1 97 92 LEU A C 1
ATOM 627 O O . LEU A 1 92 ? 7.703 13.812 10.078 1 97 92 LEU A O 1
ATOM 631 N N . ARG A 1 93 ? 9.812 13.875 10.711 1 95.88 93 ARG A N 1
ATOM 632 C CA . ARG A 1 93 ? 10.039 15.203 10.148 1 95.88 93 ARG A CA 1
ATOM 633 C C . ARG A 1 93 ? 9.789 15.219 8.648 1 95.88 93 ARG A C 1
ATOM 635 O O . ARG A 1 93 ? 9.141 16.125 8.133 1 95.88 93 ARG A O 1
ATOM 642 N N . LEU A 1 94 ? 10.344 14.203 8.07 1 95.5 94 LEU A N 1
ATOM 643 C CA . LEU A 1 94 ? 10.172 14.086 6.625 1 95.5 94 LEU A CA 1
ATOM 644 C C . LEU A 1 94 ? 8.703 13.93 6.258 1 95.5 94 LEU A C 1
ATOM 646 O O . LEU A 1 94 ? 8.211 14.594 5.348 1 95.5 94 LEU A O 1
ATOM 650 N N . ALA A 1 95 ? 8.023 13.07 6.949 1 96.44 95 ALA A N 1
ATOM 651 C CA . ALA A 1 95 ? 6.598 12.852 6.707 1 96.44 95 ALA A CA 1
ATOM 652 C C . ALA A 1 95 ? 5.797 14.133 6.934 1 96.44 95 ALA A C 1
ATOM 654 O O . ALA A 1 95 ? 4.879 14.445 6.168 1 96.44 95 ALA A O 1
ATOM 655 N N . ALA A 1 96 ? 6.125 14.891 7.949 1 95.62 96 ALA A N 1
ATOM 656 C CA . ALA A 1 96 ? 5.449 16.156 8.242 1 95.62 96 ALA A CA 1
ATOM 657 C C . ALA A 1 96 ? 5.668 17.156 7.125 1 95.62 96 ALA A C 1
ATOM 659 O O . ALA A 1 96 ? 4.738 17.859 6.711 1 95.62 96 ALA A O 1
ATOM 660 N N . HIS A 1 97 ? 6.887 17.234 6.719 1 93.75 97 HIS A N 1
ATOM 661 C CA . HIS A 1 97 ? 7.203 18.125 5.605 1 93.75 97 HIS A CA 1
ATOM 662 C C . HIS A 1 97 ? 6.359 17.797 4.379 1 93.75 97 HIS A C 1
ATOM 664 O O . HIS A 1 97 ? 5.832 18.688 3.721 1 93.75 97 HIS A O 1
ATOM 670 N N . ARG A 1 98 ? 6.219 16.547 4.156 1 93.19 98 ARG A N 1
ATOM 671 C CA . ARG A 1 98 ? 5.453 16.094 2.998 1 93.19 98 ARG A CA 1
ATOM 672 C C . ARG A 1 98 ? 3.967 16.375 3.18 1 93.19 98 ARG A C 1
ATOM 674 O O . ARG A 1 98 ? 3.264 16.672 2.213 1 93.19 98 ARG A O 1
ATOM 681 N N . ALA A 1 99 ? 3.486 16.297 4.359 1 94.56 99 ALA A N 1
ATOM 682 C CA . ALA A 1 99 ? 2.078 16.562 4.645 1 94.56 99 ALA A CA 1
ATOM 683 C C . ALA A 1 99 ? 1.765 18.047 4.512 1 94.56 99 ALA A C 1
ATOM 685 O O . ALA A 1 99 ? 0.687 18.422 4.043 1 94.56 99 ALA A O 1
ATOM 686 N N . LEU A 1 100 ? 2.676 18.891 4.906 1 92 100 LEU A N 1
ATOM 687 C CA . LEU A 1 100 ? 2.432 20.312 4.992 1 92 100 LEU A CA 1
ATOM 688 C C . LEU A 1 100 ? 2.801 21.016 3.688 1 92 100 LEU A C 1
ATOM 690 O O . LEU A 1 100 ? 2.27 22.078 3.375 1 92 100 LEU A O 1
ATOM 694 N N . GLY A 1 101 ? 3.65 20.422 2.957 1 84.81 101 GLY A N 1
ATOM 695 C CA . GLY A 1 101 ? 4.137 21.094 1.755 1 84.81 101 GLY A CA 1
ATOM 696 C C . GLY A 1 101 ? 4.977 22.312 2.047 1 84.81 101 GLY A C 1
ATOM 697 O O . GLY A 1 101 ? 5.711 22.344 3.035 1 84.81 101 GLY A O 1
ATOM 698 N N . ALA A 1 102 ? 4.965 23.266 1.158 1 73.88 102 ALA A N 1
ATOM 699 C CA . ALA A 1 102 ? 5.828 24.438 1.246 1 73.88 102 ALA A CA 1
ATOM 700 C C . ALA A 1 102 ? 5.191 25.531 2.109 1 73.88 102 ALA A C 1
ATOM 702 O O . ALA A 1 102 ? 5.688 26.656 2.168 1 73.88 102 ALA A O 1
ATOM 703 N N . ALA A 1 103 ? 4.398 25.219 2.936 1 71.31 103 ALA A N 1
ATOM 704 C CA . ALA A 1 103 ? 3.721 26.25 3.707 1 71.31 103 ALA A CA 1
ATOM 705 C C . ALA A 1 103 ? 4.609 26.766 4.832 1 71.31 103 ALA A C 1
ATOM 707 O O . ALA A 1 103 ? 5.27 25.984 5.52 1 71.31 103 ALA A O 1
ATOM 708 N N . SER A 1 104 ? 4.82 28.047 4.984 1 68.12 104 SER A N 1
ATOM 709 C CA . SER A 1 104 ? 5.773 28.578 5.949 1 68.12 104 SER A CA 1
ATOM 710 C C . SER A 1 104 ? 5.07 29.422 7.012 1 68.12 104 SER A C 1
ATOM 712 O O . SER A 1 104 ? 5.629 29.672 8.086 1 68.12 104 SER A O 1
ATOM 714 N N . GLU A 1 105 ? 4.023 29.844 6.945 1 79.44 105 GLU A N 1
ATOM 715 C CA . GLU A 1 105 ? 3.416 30.719 7.934 1 79.44 105 GLU A CA 1
ATOM 716 C C . GLU A 1 105 ? 2.225 30.062 8.617 1 79.44 105 GLU A C 1
ATOM 718 O O . GLU A 1 105 ? 1.146 30.641 8.711 1 79.44 105 GLU A O 1
ATOM 723 N N . LEU A 1 106 ? 2.703 28.953 9.25 1 83.88 106 LEU A N 1
ATOM 724 C CA . LEU A 1 106 ? 1.632 28.172 9.859 1 83.88 106 LEU A CA 1
ATOM 725 C C . LEU A 1 106 ? 1.721 28.219 11.375 1 83.88 106 LEU A C 1
ATOM 727 O O . LEU A 1 106 ? 2.799 28.438 11.93 1 83.88 106 LEU A O 1
ATOM 731 N N . GLU A 1 107 ? 0.593 28.266 12.07 1 91.75 107 GLU A N 1
ATOM 732 C CA . GLU A 1 107 ? 0.453 27.891 13.477 1 91.75 107 GLU A CA 1
ATOM 733 C C . GLU A 1 107 ? 0.111 26.406 13.617 1 91.75 107 GLU A C 1
ATOM 735 O O . GLU A 1 107 ? -1.015 26 13.328 1 91.75 107 GLU A O 1
ATOM 740 N N . VAL A 1 108 ? 1.041 25.672 14.109 1 93.75 108 VAL A N 1
ATOM 741 C CA . VAL A 1 108 ? 0.918 24.219 14.078 1 93.75 108 VAL A CA 1
ATOM 742 C C . VAL A 1 108 ? 0.562 23.703 15.469 1 93.75 108 VAL A C 1
ATOM 744 O O . VAL A 1 108 ? 1.285 23.938 16.438 1 93.75 108 VAL A O 1
ATOM 747 N N . LEU A 1 109 ? -0.58 23.062 15.602 1 94.94 109 LEU A N 1
ATOM 748 C CA . LEU A 1 109 ? -0.948 22.297 16.781 1 94.94 109 LEU A CA 1
ATOM 749 C C . LEU A 1 109 ? -0.586 20.828 16.609 1 94.94 109 LEU A C 1
ATOM 751 O O . LEU A 1 109 ? -1.191 20.125 15.797 1 94.94 109 LEU A O 1
ATOM 755 N N . LEU A 1 110 ? 0.391 20.359 17.391 1 95.38 110 LEU A N 1
ATOM 756 C CA . LEU A 1 110 ? 0.962 19.031 17.188 1 95.38 110 LEU A CA 1
ATOM 757 C C . LEU A 1 110 ? 0.642 18.125 18.375 1 95.38 110 LEU A C 1
ATOM 759 O O . LEU A 1 110 ? 0.878 18.484 19.531 1 95.38 110 LEU A O 1
ATOM 763 N N . ASP A 1 111 ? 0.15 16.984 18 1 93.62 111 ASP A N 1
ATOM 764 C CA . ASP A 1 111 ? -0.084 16 19.047 1 93.62 111 ASP A CA 1
ATOM 765 C C . ASP A 1 111 ? 1.234 15.492 19.641 1 93.62 111 ASP A C 1
ATOM 767 O O . ASP A 1 111 ? 2.127 15.086 18.891 1 93.62 111 ASP A O 1
ATOM 771 N N . GLY A 1 112 ? 1.314 15.484 20.938 1 90.25 112 GLY A N 1
ATOM 772 C CA . GLY A 1 112 ? 2.477 14.883 21.578 1 90.25 112 GLY A CA 1
ATOM 773 C C . GLY A 1 112 ? 3.389 15.898 22.234 1 90.25 112 GLY A C 1
ATOM 774 O O . GLY A 1 112 ? 3.033 17.078 22.359 1 90.25 112 GLY A O 1
ATOM 775 N N . ARG A 1 113 ? 4.555 15.43 22.688 1 87.06 113 ARG A N 1
ATOM 776 C CA . ARG A 1 113 ? 5.457 16.25 23.484 1 87.06 113 ARG A CA 1
ATOM 777 C C . ARG A 1 113 ? 6.66 16.703 22.672 1 87.06 113 ARG A C 1
ATOM 779 O O . ARG A 1 113 ? 7.266 17.734 22.969 1 87.06 113 ARG A O 1
ATOM 786 N N . VAL A 1 114 ? 6.992 15.969 21.656 1 86.38 114 VAL A N 1
ATOM 787 C CA . VAL A 1 114 ? 8.234 16.203 20.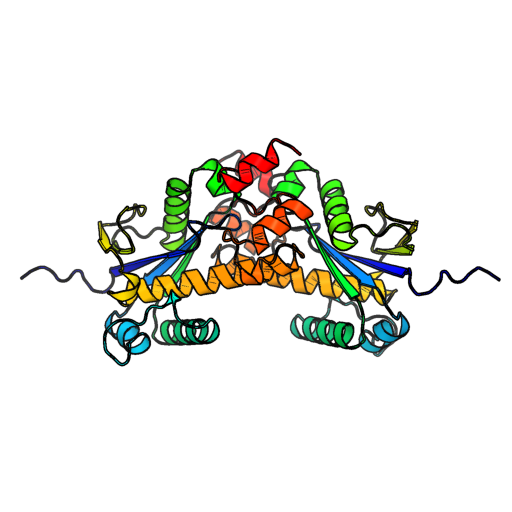922 1 86.38 114 VAL A CA 1
ATOM 788 C C . VAL A 1 114 ? 7.934 16.828 19.562 1 86.38 114 VAL A C 1
ATOM 790 O O . VAL A 1 114 ? 7.242 16.234 18.734 1 86.38 114 VAL A O 1
ATOM 793 N N . PRO A 1 115 ? 8.453 17.953 19.391 1 91.25 115 PRO A N 1
ATOM 794 C CA . PRO A 1 115 ? 8.211 18.594 18.094 1 91.25 115 PRO A CA 1
ATOM 795 C C . PRO A 1 115 ? 9.047 18 16.969 1 91.25 115 PRO A C 1
ATOM 797 O O . PRO A 1 115 ? 10.266 17.828 17.125 1 91.25 115 PRO A O 1
ATOM 800 N N . TYR A 1 116 ? 8.414 17.625 15.938 1 92.31 116 TYR A N 1
ATOM 801 C CA . TYR A 1 116 ? 9.125 17.125 14.766 1 92.31 116 TYR A CA 1
ATOM 802 C C . TYR A 1 116 ? 8.719 17.891 13.508 1 92.31 116 TYR A C 1
ATOM 804 O O . TYR A 1 116 ? 9.094 17.5 12.398 1 92.31 116 TYR A O 1
ATOM 812 N N . VAL A 1 117 ? 7.965 18.906 13.672 1 91.94 117 VAL A N 1
ATOM 813 C CA . VAL A 1 117 ? 7.562 19.766 12.562 1 91.94 117 VAL A CA 1
ATOM 814 C C . VAL A 1 117 ? 8.438 21.016 12.531 1 91.94 117 VAL A C 1
ATOM 816 O O . VAL A 1 117 ? 8.664 21.641 13.57 1 91.94 117 VAL A O 1
ATOM 819 N N . GLU A 1 118 ? 8.891 21.359 11.367 1 85.69 118 GLU A N 1
ATOM 820 C CA . GLU A 1 118 ? 9.836 22.469 11.273 1 85.69 118 GLU A CA 1
ATOM 821 C C . GLU A 1 118 ? 9.18 23.703 10.625 1 85.69 118 GLU A C 1
ATOM 823 O O . GLU A 1 118 ? 9.773 24.781 10.602 1 85.69 118 GLU A O 1
ATOM 828 N N . ALA A 1 119 ? 8.094 23.531 10.195 1 80.62 119 ALA A N 1
ATOM 829 C CA . ALA A 1 119 ? 7.41 24.641 9.523 1 80.62 119 ALA A CA 1
ATOM 830 C C . ALA A 1 119 ? 6.531 25.406 10.5 1 80.62 119 ALA A C 1
ATOM 832 O O . ALA A 1 119 ? 5.699 24.828 11.195 1 80.62 119 ALA A O 1
ATOM 833 N N . GLY A 1 120 ? 6.789 26.812 10.586 1 84.12 120 GLY A N 1
ATOM 834 C CA . GLY A 1 120 ? 5.898 27.656 11.359 1 84.12 120 GLY A CA 1
ATOM 835 C C . GLY A 1 120 ? 6.164 27.594 12.852 1 84.12 120 GLY A C 1
ATOM 836 O O . GLY A 1 120 ? 7.258 27.219 13.281 1 84.12 120 GLY A O 1
ATOM 837 N N . ARG A 1 121 ? 5.207 28.141 13.656 1 90.19 121 ARG A N 1
ATOM 838 C CA . ARG A 1 121 ? 5.242 28.078 15.109 1 90.19 121 ARG A CA 1
ATOM 839 C C . ARG A 1 121 ? 4.523 26.828 15.625 1 90.19 121 ARG A C 1
ATOM 841 O O . ARG A 1 121 ? 3.32 26.672 15.422 1 90.19 121 ARG A O 1
ATOM 848 N N . VAL A 1 122 ? 5.238 25.969 16.297 1 92.81 122 VAL A N 1
ATOM 849 C CA . VAL A 1 122 ? 4.727 24.656 16.672 1 92.81 122 VAL A CA 1
ATOM 850 C C . VAL A 1 122 ? 4.32 24.672 18.141 1 92.81 122 VAL A C 1
ATOM 852 O O . VAL A 1 122 ? 5.09 25.094 19 1 92.81 122 VAL A O 1
ATOM 855 N N . HIS A 1 123 ? 3.143 24.281 18.422 1 93.12 123 HIS A N 1
ATOM 856 C CA . HIS A 1 123 ? 2.611 24.078 19.766 1 93.12 123 HIS A CA 1
ATOM 857 C C . HIS A 1 123 ? 2.289 22.609 20.016 1 93.12 123 HIS A C 1
ATOM 859 O O . HIS A 1 123 ? 1.344 22.078 19.422 1 93.12 123 HIS A O 1
ATOM 865 N N . CYS A 1 124 ? 2.992 22 20.859 1 93.69 124 CYS A N 1
ATOM 866 C CA . CYS A 1 124 ? 2.748 20.594 21.203 1 93.69 124 CYS A CA 1
ATOM 867 C C . CYS A 1 124 ? 1.642 20.469 22.234 1 93.69 124 CYS A C 1
ATOM 869 O O . CYS A 1 124 ? 1.639 21.188 23.234 1 93.69 124 CYS A O 1
ATOM 871 N N . ILE A 1 125 ? 0.756 19.656 22 1 91.25 125 ILE A N 1
ATOM 872 C CA . ILE A 1 125 ? -0.343 19.391 22.922 1 91.25 125 ILE A CA 1
ATOM 873 C C . ILE A 1 125 ? -0.417 17.906 23.219 1 91.25 125 ILE A C 1
ATOM 875 O O . ILE A 1 125 ? -0.806 17.109 22.359 1 91.25 125 ILE A O 1
ATOM 879 N N . VAL A 1 126 ? -0.154 17.5 24.406 1 90.12 126 VAL A N 1
ATOM 880 C CA . VAL A 1 126 ? -0.241 16.094 24.781 1 90.12 126 VAL A CA 1
ATOM 881 C C . VAL A 1 126 ? -1.7 15.648 24.781 1 90.12 126 VAL A C 1
ATOM 883 O O . VAL A 1 126 ? -2.555 16.281 25.406 1 90.12 126 VAL A O 1
ATOM 886 N N . GLY A 1 127 ? -2 14.57 24.078 1 89.12 127 GLY A N 1
ATOM 887 C CA . GLY A 1 127 ? -3.373 14.117 23.953 1 89.12 127 GLY A CA 1
ATOM 888 C C . GLY A 1 127 ? -4.234 15.055 23.109 1 89.12 127 GLY A C 1
ATOM 889 O O . GLY A 1 127 ? -5.426 15.211 23.375 1 89.12 127 GLY A O 1
ATOM 890 N N . GLY A 1 128 ? -3.625 15.695 22.203 1 89.94 128 GLY A N 1
ATOM 891 C CA . GLY A 1 128 ? -4.312 16.688 21.406 1 89.94 128 GLY A CA 1
ATOM 892 C C . GLY A 1 128 ? -5.438 16.109 20.562 1 89.94 128 GLY A C 1
ATOM 893 O O . GLY A 1 128 ? -6.406 16.797 20.25 1 89.94 128 GLY A O 1
ATOM 894 N N . ASP A 1 129 ? -5.305 14.812 20.219 1 88.94 129 ASP A N 1
ATOM 895 C CA . ASP A 1 129 ? -6.312 14.156 19.391 1 88.94 129 ASP A CA 1
ATOM 896 C C . ASP A 1 129 ? -7.641 14.039 20.141 1 88.94 129 ASP A C 1
ATOM 898 O O . ASP A 1 129 ? -8.688 13.828 19.531 1 88.94 129 ASP A O 1
ATOM 902 N N . ARG A 1 130 ? -7.602 14.273 21.484 1 88.56 130 ARG A N 1
ATOM 903 C CA . ARG A 1 130 ? -8.82 14.25 22.281 1 88.56 130 ARG A CA 1
ATOM 904 C C . ARG A 1 130 ? -9.195 15.656 22.75 1 88.56 130 ARG A C 1
ATOM 906 O O . ARG A 1 130 ? -10.242 15.844 23.375 1 88.56 130 ARG A O 1
ATOM 913 N N . ARG A 1 131 ? -8.406 16.609 22.391 1 86.81 131 ARG A N 1
ATOM 914 C CA . ARG A 1 131 ? -8.594 17.938 22.984 1 86.81 131 ARG A CA 1
ATOM 915 C C . ARG A 1 131 ? -8.906 18.969 21.906 1 86.81 131 ARG A C 1
ATOM 917 O O . ARG A 1 131 ? -9.609 19.953 22.172 1 86.81 131 ARG A O 1
ATOM 924 N N . HIS A 1 132 ? -8.32 18.812 20.766 1 92.44 132 HIS A N 1
ATOM 925 C CA . HIS A 1 132 ? -8.484 19.812 19.703 1 92.44 132 HIS A CA 1
ATOM 926 C C . HIS A 1 132 ? -9.039 19.188 18.438 1 92.44 132 HIS A C 1
ATOM 928 O O . HIS A 1 132 ? -8.461 18.219 17.906 1 92.44 132 HIS A O 1
ATOM 934 N N . PRO A 1 133 ? -10.062 19.766 17.875 1 93.31 133 PRO A N 1
ATOM 935 C CA . PRO A 1 133 ? -10.758 19.156 16.734 1 93.31 133 PRO A CA 1
ATOM 936 C C . PRO A 1 133 ? -9.852 18.984 15.516 1 93.31 133 PRO A C 1
ATOM 938 O O . PRO A 1 133 ? -9.969 18 14.781 1 93.31 133 PRO A O 1
ATOM 941 N N . LEU A 1 134 ? -8.945 19.938 15.258 1 94.94 134 LEU A N 1
ATOM 942 C CA . LEU A 1 134 ? -8.086 19.828 14.078 1 94.94 134 LEU A CA 1
ATOM 943 C C . LEU A 1 134 ? -7.043 18.734 14.258 1 94.94 134 LEU A C 1
ATOM 945 O O . LEU A 1 134 ? -6.664 18.062 13.289 1 94.94 134 LEU A O 1
ATOM 949 N N . ILE A 1 135 ? -6.559 18.531 15.484 1 95.75 135 ILE A N 1
ATOM 950 C CA . ILE A 1 135 ? -5.656 17.422 15.734 1 95.75 135 ILE A CA 1
ATOM 951 C C . ILE A 1 135 ? -6.406 16.094 15.578 1 95.75 135 ILE A C 1
ATOM 953 O O . ILE A 1 135 ? -5.883 15.148 14.992 1 95.75 135 ILE A O 1
ATOM 957 N N . ALA A 1 136 ? -7.598 16.109 16.047 1 94.69 136 ALA A N 1
ATOM 958 C CA . ALA A 1 136 ? -8.43 14.922 15.906 1 94.69 136 ALA A CA 1
ATOM 959 C C . ALA A 1 136 ? -8.672 14.594 14.438 1 94.69 136 ALA A C 1
ATOM 961 O O . ALA A 1 136 ? -8.602 13.43 14.039 1 94.69 136 ALA A O 1
ATOM 962 N N . ALA A 1 137 ? -8.977 15.602 13.641 1 95.88 137 ALA A N 1
ATOM 963 C CA . ALA A 1 137 ? -9.172 15.414 12.203 1 95.88 137 ALA A CA 1
ATOM 964 C C . ALA A 1 137 ? -7.91 14.883 11.539 1 95.88 137 ALA A C 1
ATOM 966 O O . ALA A 1 137 ? -7.977 13.977 10.695 1 95.88 137 ALA A O 1
ATOM 967 N N . ALA A 1 138 ? -6.766 15.422 11.945 1 96.88 138 ALA A N 1
ATOM 968 C CA . ALA A 1 138 ? -5.477 14.945 11.445 1 96.88 138 ALA A CA 1
ATOM 969 C C . ALA A 1 138 ? -5.254 13.484 11.805 1 96.88 138 ALA A C 1
ATOM 971 O O . ALA A 1 138 ? -4.762 12.703 10.984 1 96.88 138 ALA A O 1
ATOM 972 N N . SER A 1 139 ? -5.68 13.117 12.977 1 96.38 139 SER A N 1
ATOM 973 C CA . SER A 1 139 ? -5.566 11.734 13.43 1 96.38 139 SER A CA 1
ATOM 974 C C . SER A 1 139 ? -6.406 10.797 12.57 1 96.38 139 SER A C 1
ATOM 976 O O . SER A 1 139 ? -5.957 9.711 12.203 1 96.38 139 SER A O 1
ATOM 978 N N . ILE A 1 140 ? -7.523 11.211 12.242 1 95.94 140 ILE A N 1
ATOM 979 C CA . ILE A 1 140 ? -8.453 10.398 11.477 1 95.94 140 ILE A CA 1
ATOM 980 C C . ILE A 1 140 ? -7.891 10.156 10.078 1 95.94 140 ILE A C 1
ATOM 982 O O . ILE A 1 140 ? -7.828 9.016 9.617 1 95.94 140 ILE A O 1
ATOM 986 N N . VAL A 1 141 ? -7.473 11.227 9.414 1 97.19 141 VAL A N 1
ATOM 987 C CA . VAL A 1 141 ? -7.016 11.062 8.039 1 97.19 141 VAL A CA 1
ATOM 988 C C . VAL A 1 141 ? -5.734 10.227 8.016 1 97.19 141 VAL A C 1
ATOM 990 O O . VAL A 1 141 ? -5.555 9.383 7.145 1 97.19 141 VAL A O 1
ATOM 993 N N . ALA A 1 142 ? -4.844 10.438 8.961 1 97.31 142 ALA A N 1
ATOM 994 C CA . ALA A 1 142 ? -3.621 9.641 9.039 1 97.31 142 ALA A CA 1
ATOM 995 C C . ALA A 1 142 ? -3.941 8.164 9.219 1 97.31 142 ALA A C 1
ATOM 997 O O . ALA A 1 142 ? -3.381 7.312 8.523 1 97.31 142 ALA A O 1
ATOM 998 N N . LYS A 1 143 ? -4.832 7.871 10.094 1 96.75 143 LYS A N 1
ATOM 999 C CA . LYS A 1 143 ? -5.164 6.484 10.406 1 96.75 143 LYS A CA 1
ATOM 1000 C C . LYS A 1 143 ? -5.875 5.816 9.227 1 96.75 143 LYS A C 1
ATOM 1002 O O . LYS A 1 143 ? -5.559 4.676 8.875 1 96.75 143 LYS A O 1
ATOM 1007 N N . VAL A 1 144 ? -6.883 6.492 8.688 1 97.12 144 VAL A N 1
ATOM 1008 C CA . VAL A 1 144 ? -7.648 5.918 7.582 1 97.12 144 VAL A CA 1
ATOM 1009 C C . VAL A 1 144 ? -6.715 5.59 6.422 1 97.12 144 VAL A C 1
ATOM 1011 O O . VAL A 1 144 ? -6.77 4.488 5.863 1 97.12 144 VAL A O 1
ATOM 1014 N N . ARG A 1 145 ? -5.844 6.484 6.113 1 97.38 145 ARG A N 1
ATOM 1015 C CA . ARG A 1 145 ? -4.977 6.297 4.953 1 97.38 145 ARG A CA 1
ATOM 1016 C C . ARG A 1 145 ? -3.908 5.246 5.234 1 97.38 145 ARG A C 1
ATOM 1018 O O . ARG A 1 145 ? -3.605 4.418 4.371 1 97.38 145 ARG A O 1
ATOM 1025 N N . ARG A 1 146 ? -3.295 5.281 6.395 1 97.94 146 ARG A N 1
ATOM 1026 C CA . ARG A 1 146 ? -2.299 4.262 6.707 1 97.94 146 ARG A CA 1
ATOM 1027 C C . ARG A 1 146 ? -2.93 2.873 6.746 1 97.94 146 ARG A C 1
ATOM 1029 O O . ARG A 1 146 ? -2.352 1.909 6.238 1 97.94 146 ARG A O 1
ATOM 1036 N N . ASP A 1 147 ? -4.082 2.811 7.406 1 97.19 147 ASP A N 1
ATOM 1037 C CA . ASP A 1 147 ? -4.75 1.516 7.496 1 97.19 147 ASP A CA 1
ATOM 1038 C C . ASP A 1 147 ? -5.074 0.967 6.105 1 97.19 147 ASP A C 1
ATOM 1040 O O . ASP A 1 147 ? -4.902 -0.226 5.848 1 97.19 147 ASP A O 1
ATOM 1044 N N . ALA A 1 148 ? -5.555 1.84 5.262 1 96.88 148 ALA A N 1
ATOM 1045 C CA . ALA A 1 148 ? -5.859 1.413 3.9 1 96.88 148 ALA A CA 1
ATOM 1046 C C . ALA A 1 148 ? -4.621 0.853 3.209 1 96.88 148 ALA A C 1
ATOM 1048 O O . ALA A 1 148 ? -4.695 -0.165 2.516 1 96.88 148 ALA A O 1
ATOM 1049 N N . PHE A 1 149 ? -3.508 1.464 3.396 1 97.81 149 PHE A N 1
ATOM 1050 C CA . PHE A 1 149 ? -2.246 1.008 2.828 1 97.81 149 PHE A CA 1
ATOM 1051 C C . PHE A 1 149 ? -1.87 -0.365 3.375 1 97.81 149 PHE A C 1
ATOM 1053 O O . PHE A 1 149 ? -1.488 -1.258 2.617 1 97.81 149 PHE A O 1
ATOM 1060 N N . MET A 1 150 ? -1.978 -0.517 4.602 1 98.06 150 MET A N 1
ATOM 1061 C CA . MET A 1 150 ? -1.572 -1.769 5.234 1 98.06 150 MET A CA 1
ATOM 1062 C C . MET A 1 150 ? -2.482 -2.914 4.805 1 98.06 150 MET A C 1
ATOM 1064 O O . MET A 1 150 ? -2.033 -4.055 4.684 1 98.06 150 MET A O 1
ATOM 1068 N N . VAL A 1 151 ? -3.754 -2.635 4.637 1 97.19 151 VAL A N 1
ATOM 1069 C CA . VAL A 1 151 ? -4.684 -3.648 4.152 1 97.19 151 VAL A CA 1
ATOM 1070 C C . VAL A 1 151 ? -4.285 -4.086 2.744 1 97.19 151 VAL A C 1
ATOM 1072 O O . VAL A 1 151 ? -4.273 -5.277 2.438 1 97.19 151 VAL A O 1
ATOM 1075 N N . ALA A 1 152 ? -3.977 -3.111 1.913 1 96.44 152 ALA A N 1
ATOM 1076 C CA . ALA A 1 152 ? -3.527 -3.436 0.562 1 96.44 152 ALA A CA 1
ATOM 1077 C C . ALA A 1 152 ? -2.223 -4.227 0.593 1 96.44 152 ALA A C 1
ATOM 1079 O O . ALA A 1 152 ? -2.033 -5.152 -0.199 1 96.44 152 ALA A O 1
ATOM 1080 N N . LEU A 1 153 ? -1.354 -3.861 1.47 1 96.62 153 LEU A N 1
ATOM 1081 C CA . LEU A 1 153 ? -0.076 -4.547 1.617 1 96.62 153 LEU A CA 1
ATOM 1082 C C . LEU A 1 153 ? -0.284 -6.004 2.021 1 96.62 153 LEU A C 1
ATOM 1084 O O . LEU A 1 153 ? 0.456 -6.887 1.582 1 96.62 153 LEU A O 1
ATOM 1088 N N . ASP A 1 154 ? -1.231 -6.258 2.873 1 96.12 154 ASP A N 1
ATOM 1089 C CA . ASP A 1 154 ? -1.533 -7.613 3.326 1 96.12 154 ASP A CA 1
ATOM 1090 C C . ASP A 1 154 ? -1.845 -8.531 2.145 1 96.12 154 ASP A C 1
ATOM 1092 O O . ASP A 1 154 ? -1.496 -9.711 2.162 1 96.12 154 ASP A O 1
ATOM 1096 N N . GLU A 1 155 ? -2.504 -7.996 1.178 1 93.12 155 GLU A N 1
ATOM 1097 C CA . GLU A 1 155 ? -2.869 -8.789 0.005 1 93.12 155 GLU A CA 1
ATOM 1098 C C . GLU A 1 155 ? -1.641 -9.125 -0.836 1 93.12 155 GLU A C 1
ATOM 1100 O O . GLU A 1 155 ? -1.596 -10.172 -1.483 1 93.12 155 GLU A O 1
ATOM 1105 N N . LEU A 1 156 ? -0.671 -8.266 -0.799 1 93.5 156 LEU A N 1
ATOM 1106 C CA . LEU A 1 156 ? 0.537 -8.461 -1.593 1 93.5 156 LEU A CA 1
ATOM 1107 C C . LEU A 1 156 ? 1.553 -9.312 -0.837 1 93.5 156 LEU A C 1
ATOM 1109 O O . LEU A 1 156 ? 2.441 -9.914 -1.446 1 93.5 156 LEU A O 1
ATOM 1113 N N . ALA A 1 157 ? 1.533 -9.25 0.452 1 88.25 157 ALA A N 1
ATOM 1114 C CA . ALA A 1 157 ? 2.387 -10.031 1.343 1 88.25 157 ALA A CA 1
ATOM 1115 C C . ALA A 1 157 ? 1.554 -10.914 2.264 1 88.25 157 ALA A C 1
ATOM 1117 O O . ALA A 1 157 ? 1.498 -10.688 3.473 1 88.25 157 ALA A O 1
ATOM 1118 N N . ALA A 1 158 ? 1.046 -11.945 1.681 1 84.38 158 ALA A N 1
ATOM 1119 C CA . ALA A 1 158 ? 0.103 -12.797 2.402 1 84.38 158 ALA A CA 1
ATOM 1120 C C . ALA A 1 158 ? 0.797 -13.547 3.537 1 84.38 158 ALA A C 1
ATOM 1122 O O . ALA A 1 158 ? 1.97 -13.914 3.42 1 84.38 158 ALA A O 1
ATOM 1123 N N . GLY A 1 159 ? 0.116 -13.75 4.637 1 89.56 159 GLY A N 1
ATOM 1124 C CA . GLY A 1 159 ? 0.619 -14.586 5.719 1 89.56 159 GLY A CA 1
ATOM 1125 C C . GLY A 1 159 ? 1.108 -13.781 6.91 1 89.56 159 GLY A C 1
ATOM 1126 O O . GLY A 1 159 ? 1.28 -14.328 8 1 89.56 159 GLY A O 1
ATOM 1127 N N . TYR A 1 160 ? 1.276 -12.523 6.711 1 94.06 160 TYR A N 1
ATOM 1128 C CA . TYR A 1 160 ? 1.847 -11.742 7.797 1 94.06 160 TYR A CA 1
ATOM 1129 C C . TYR A 1 160 ? 0.751 -11.164 8.68 1 94.06 160 TYR A C 1
ATOM 1131 O O . TYR A 1 160 ? 1.002 -10.797 9.836 1 94.06 160 TYR A O 1
ATOM 1139 N N . GLY A 1 161 ? -0.451 -10.93 8.125 1 96.25 161 GLY A N 1
ATOM 1140 C CA . GLY A 1 161 ? -1.553 -10.406 8.914 1 96.25 161 GLY A CA 1
ATOM 1141 C C . GLY A 1 161 ? -1.554 -8.891 9 1 96.25 161 GLY A C 1
ATOM 1142 O O . GLY A 1 161 ? -2.107 -8.32 9.938 1 96.25 161 GLY A O 1
ATOM 1143 N N . PHE A 1 162 ? -0.972 -8.195 8.031 1 97.62 162 PHE A N 1
ATOM 1144 C CA . PHE A 1 162 ? -0.833 -6.746 8.047 1 97.62 162 PHE A CA 1
ATOM 1145 C C . PHE A 1 162 ? -2.199 -6.074 8.094 1 97.62 162 PHE A C 1
ATOM 1147 O O . PHE A 1 162 ? -2.338 -4.973 8.633 1 97.62 162 PHE A O 1
ATOM 1154 N N . ALA A 1 163 ? -3.27 -6.676 7.594 1 97.25 163 ALA A N 1
ATOM 1155 C CA . ALA A 1 163 ? -4.613 -6.098 7.59 1 97.25 163 ALA A CA 1
ATOM 1156 C C . ALA A 1 163 ? -5.168 -5.996 9.008 1 97.25 163 ALA A C 1
ATOM 1158 O O . ALA A 1 163 ? -5.988 -5.121 9.297 1 97.25 163 ALA A O 1
ATOM 1159 N N . ARG A 1 164 ? -4.68 -6.852 9.867 1 96.44 164 ARG A N 1
ATOM 1160 C CA . ARG A 1 164 ? -5.223 -6.93 11.219 1 96.44 164 ARG A CA 1
ATOM 1161 C C . ARG A 1 164 ? -4.402 -6.09 12.188 1 96.44 164 ARG A C 1
ATOM 1163 O O . ARG A 1 164 ? -4.906 -5.121 12.758 1 96.44 164 ARG A O 1
ATOM 1170 N N . HIS A 1 165 ? -3.123 -6.414 12.203 1 97.44 165 HIS A N 1
ATOM 1171 C CA . HIS A 1 165 ? -2.334 -5.73 13.227 1 97.44 165 HIS A CA 1
ATOM 1172 C C . HIS A 1 165 ? -1.685 -4.469 12.664 1 97.44 165 HIS A C 1
ATOM 1174 O O . HIS A 1 165 ? -1.027 -3.729 13.398 1 97.44 165 HIS A O 1
ATOM 1180 N N . LYS A 1 166 ? -1.786 -4.203 11.438 1 97.94 166 LYS A N 1
ATOM 1181 C CA . LYS A 1 166 ? -1.349 -2.992 10.742 1 97.94 166 LYS A CA 1
ATOM 1182 C C . LYS A 1 166 ? 0.146 -2.756 10.945 1 97.94 166 LYS A C 1
ATOM 1184 O O . LYS A 1 166 ? 0.595 -1.609 11.008 1 97.94 166 LYS A O 1
ATOM 1189 N N . GLY A 1 167 ? 0.908 -3.75 11.07 1 97.88 167 GLY A N 1
ATOM 1190 C CA . GLY A 1 167 ? 2.357 -3.648 11.156 1 97.88 167 GLY A CA 1
ATOM 1191 C C . GLY A 1 167 ? 2.871 -3.584 12.578 1 97.88 167 GLY A C 1
ATOM 1192 O O . GLY A 1 167 ? 4.082 -3.607 12.812 1 97.88 167 GLY A O 1
ATOM 1193 N N . TYR A 1 168 ? 1.938 -3.475 13.578 1 97.75 168 TYR A N 1
ATOM 1194 C CA . TYR A 1 168 ? 2.363 -3.389 14.977 1 97.75 168 TYR A CA 1
ATOM 1195 C C . TYR A 1 168 ? 2.809 -4.75 15.492 1 97.75 168 TYR A C 1
ATOM 1197 O O . TYR A 1 168 ? 2.445 -5.785 14.93 1 97.75 168 TYR A O 1
ATOM 1205 N N . GLY A 1 169 ? 3.641 -4.719 16.562 1 96.31 169 GLY A N 1
ATOM 1206 C CA . GLY A 1 169 ? 4.113 -5.949 17.188 1 96.31 169 GLY A CA 1
ATOM 1207 C C . GLY A 1 169 ? 3.049 -6.656 18 1 96.31 169 GLY A C 1
ATOM 1208 O O . GLY A 1 169 ? 2.568 -6.125 19 1 96.31 169 GLY A O 1
ATOM 1209 N N . THR A 1 170 ? 2.564 -7.719 17.578 1 96.88 170 THR A N 1
ATOM 1210 C CA . THR A 1 170 ? 1.638 -8.609 18.266 1 96.88 170 THR A CA 1
ATOM 1211 C C . THR A 1 170 ? 2.154 -10.047 18.25 1 96.88 170 THR A C 1
ATOM 1213 O O . THR A 1 170 ? 3.146 -10.352 17.578 1 96.88 170 THR A O 1
ATOM 1216 N N . ALA A 1 171 ? 1.546 -10.883 18.984 1 96.69 171 ALA A N 1
ATOM 1217 C CA . ALA A 1 171 ? 1.912 -12.297 18.969 1 96.69 171 ALA A CA 1
ATOM 1218 C C . ALA A 1 171 ? 1.773 -12.875 17.562 1 96.69 171 ALA A C 1
ATOM 1220 O O . ALA A 1 171 ? 2.623 -13.648 17.109 1 96.69 171 ALA A O 1
ATOM 1221 N N . GLU A 1 172 ? 0.728 -12.453 16.922 1 96.94 172 GLU A N 1
ATOM 1222 C CA . GLU A 1 172 ? 0.499 -12.898 15.555 1 96.94 172 GLU A CA 1
ATOM 1223 C C . GLU A 1 172 ? 1.632 -12.453 14.633 1 96.94 172 GLU A C 1
ATOM 1225 O O . GLU A 1 172 ? 2.131 -13.242 13.828 1 96.94 172 GLU A O 1
ATOM 1230 N N . HIS A 1 173 ? 1.996 -11.227 14.695 1 97 173 HIS A N 1
ATOM 1231 C CA . HIS A 1 173 ? 3.066 -10.688 13.867 1 97 173 HIS A CA 1
ATOM 1232 C C . HIS A 1 173 ? 4.387 -11.398 14.133 1 97 173 HIS A C 1
ATOM 1234 O O . HIS A 1 173 ? 5.125 -11.719 13.195 1 97 173 HIS A O 1
ATOM 1240 N N . ARG A 1 174 ? 4.652 -11.625 15.406 1 95.56 174 ARG A N 1
ATOM 1241 C CA . ARG A 1 174 ? 5.875 -12.32 15.789 1 95.56 174 ARG A CA 1
ATOM 1242 C C . ARG A 1 174 ? 5.918 -13.727 15.195 1 95.56 174 ARG A C 1
ATOM 1244 O O . ARG A 1 174 ? 6.957 -14.172 14.703 1 95.56 174 ARG A O 1
ATOM 1251 N N . ARG A 1 175 ? 4.848 -14.391 15.312 1 95.69 175 ARG A N 1
ATOM 1252 C CA . ARG A 1 175 ? 4.766 -15.734 14.742 1 95.69 175 ARG A CA 1
ATOM 1253 C C . ARG A 1 175 ? 5 -15.703 13.242 1 95.69 175 ARG A C 1
ATOM 1255 O O . ARG A 1 175 ? 5.73 -16.547 12.703 1 95.69 175 ARG A O 1
ATOM 1262 N N . ALA A 1 176 ? 4.344 -14.742 12.555 1 94.44 176 ALA A N 1
ATOM 1263 C CA . ALA A 1 176 ? 4.5 -14.625 11.109 1 94.44 176 ALA A CA 1
ATOM 1264 C C . ALA A 1 176 ? 5.957 -14.383 10.734 1 94.44 176 ALA A C 1
ATOM 1266 O O . ALA A 1 176 ? 6.449 -14.945 9.75 1 94.44 176 ALA A O 1
ATOM 1267 N N . LEU A 1 177 ? 6.609 -13.578 11.492 1 94.38 177 LEU A N 1
ATOM 1268 C CA . LEU A 1 177 ? 8.016 -13.289 11.242 1 94.38 177 LEU A CA 1
ATOM 1269 C C . LEU A 1 177 ? 8.867 -14.547 11.391 1 94.38 177 LEU A C 1
ATOM 1271 O O . LEU A 1 177 ? 9.789 -14.766 10.609 1 94.38 177 LEU A O 1
ATOM 1275 N N . SER A 1 178 ? 8.578 -15.289 12.406 1 92.62 178 SER A N 1
ATOM 1276 C CA . SER A 1 178 ? 9.305 -16.531 12.617 1 92.62 178 SER A CA 1
ATOM 1277 C C . SER A 1 178 ? 9.062 -17.516 11.469 1 92.62 178 SER A C 1
ATOM 1279 O O . SER A 1 178 ? 9.984 -18.234 11.055 1 92.62 178 SER A O 1
ATOM 1281 N N . GLU A 1 179 ? 7.926 -17.531 10.969 1 90.94 179 GLU A N 1
ATOM 1282 C CA . GLU A 1 179 ? 7.523 -18.484 9.945 1 90.94 179 GLU A CA 1
ATOM 1283 C C . GLU A 1 179 ? 7.969 -18.047 8.555 1 90.94 179 GLU A C 1
ATOM 1285 O O . GLU A 1 179 ? 8.383 -18.859 7.738 1 90.94 179 GLU A O 1
ATOM 1290 N N . HIS A 1 180 ? 7.824 -16.719 8.25 1 90.75 180 HIS A N 1
ATOM 1291 C CA . HIS A 1 180 ? 7.969 -16.25 6.871 1 90.75 180 HIS A CA 1
ATOM 1292 C C . HIS A 1 180 ? 9.203 -15.375 6.707 1 90.75 180 HIS A C 1
ATOM 1294 O O . HIS A 1 180 ? 9.617 -15.086 5.586 1 90.75 180 HIS A O 1
ATOM 1300 N N . GLY A 1 181 ? 9.805 -14.961 7.797 1 91.06 181 GLY A N 1
ATOM 1301 C CA . GLY A 1 181 ? 11 -14.133 7.738 1 91.06 181 GLY A CA 1
ATOM 1302 C C . GLY A 1 181 ? 10.695 -12.656 7.559 1 91.06 181 GLY A C 1
ATOM 1303 O O . GLY A 1 181 ? 9.531 -12.258 7.473 1 91.06 181 GLY A O 1
ATOM 1304 N N . VAL A 1 182 ? 11.742 -11.859 7.559 1 93.12 182 VAL A N 1
ATOM 1305 C CA . VAL A 1 182 ? 11.648 -10.406 7.434 1 93.12 182 VAL A CA 1
ATOM 1306 C C . VAL A 1 182 ? 11.43 -10.023 5.969 1 93.12 182 VAL A C 1
ATOM 1308 O O . VAL A 1 182 ? 12.031 -10.617 5.074 1 93.12 182 VAL A O 1
ATOM 1311 N N . THR A 1 183 ? 10.57 -9.055 5.762 1 91.69 183 THR A N 1
ATOM 1312 C CA . THR A 1 183 ? 10.297 -8.57 4.414 1 91.69 183 THR A CA 1
ATOM 1313 C C . THR A 1 183 ? 10.883 -7.172 4.223 1 91.69 183 THR A C 1
ATOM 1315 O O . THR A 1 183 ? 11.32 -6.539 5.184 1 91.69 183 THR A O 1
ATOM 1318 N N . PRO A 1 184 ? 10.844 -6.641 2.945 1 90.38 184 PRO A N 1
ATOM 1319 C CA . PRO A 1 184 ? 11.312 -5.277 2.693 1 90.38 184 PRO A CA 1
ATOM 1320 C C . PRO A 1 184 ? 10.414 -4.219 3.32 1 90.38 184 PRO A C 1
ATOM 1322 O O . PRO A 1 184 ? 10.781 -3.045 3.385 1 90.38 184 PRO A O 1
ATOM 1325 N N . TRP A 1 185 ? 9.266 -4.598 3.758 1 94.88 185 TRP A N 1
ATOM 1326 C CA . TRP A 1 185 ? 8.312 -3.658 4.34 1 94.88 185 TRP A CA 1
ATOM 1327 C C . TRP A 1 185 ? 8.555 -3.496 5.836 1 94.88 185 TRP A C 1
ATOM 1329 O O . TRP A 1 185 ? 7.938 -2.646 6.484 1 94.88 185 TRP A O 1
ATOM 1339 N N . HIS A 1 186 ? 9.414 -4.348 6.379 1 96.62 186 HIS A N 1
ATOM 1340 C CA . HIS A 1 186 ? 9.734 -4.277 7.797 1 96.62 186 HIS A CA 1
ATOM 1341 C C . HIS A 1 186 ? 10.812 -3.227 8.062 1 96.62 186 HIS A C 1
ATOM 1343 O O . HIS A 1 186 ? 11.672 -2.98 7.219 1 96.62 186 HIS A O 1
ATOM 1349 N N . ARG A 1 187 ? 10.688 -2.613 9.219 1 97.12 187 ARG A N 1
ATOM 1350 C CA . ARG A 1 187 ? 11.672 -1.646 9.688 1 97.12 187 ARG A CA 1
ATOM 1351 C C . ARG A 1 187 ? 12.852 -2.346 10.359 1 97.12 187 ARG A C 1
ATOM 1353 O O . ARG A 1 187 ? 12.789 -2.658 11.555 1 97.12 187 ARG A O 1
ATOM 1360 N N . ARG A 1 188 ? 13.914 -2.457 9.695 1 94.5 188 ARG A N 1
ATOM 1361 C CA . ARG A 1 188 ? 15.023 -3.314 10.102 1 94.5 188 ARG A CA 1
ATOM 1362 C C . ARG A 1 188 ? 15.797 -2.701 11.258 1 94.5 188 ARG A C 1
ATOM 1364 O O . ARG A 1 188 ? 16.469 -3.41 12 1 94.5 188 ARG A O 1
ATOM 1371 N N . SER A 1 189 ? 15.695 -1.435 11.43 1 94.88 189 SER A N 1
ATOM 1372 C CA . SER A 1 189 ? 16.406 -0.757 12.508 1 94.88 189 SER A CA 1
ATOM 1373 C C . SER A 1 189 ? 15.688 -0.961 13.844 1 94.88 189 SER A C 1
ATOM 1375 O O . SER A 1 189 ? 16.234 -0.621 14.898 1 94.88 189 SER A O 1
ATOM 1377 N N . PHE A 1 190 ? 14.492 -1.513 13.797 1 95 190 PHE A N 1
ATOM 1378 C CA . PHE A 1 190 ? 13.742 -1.741 15.031 1 95 190 PHE A CA 1
ATOM 1379 C C . PHE A 1 190 ? 14.227 -3.01 15.727 1 95 190 PHE A C 1
ATOM 1381 O O . PHE A 1 190 ? 14.492 -4.02 15.07 1 95 190 PHE A O 1
ATOM 1388 N N . GLY A 1 191 ? 14.352 -3.016 16.984 1 86.94 191 GLY A N 1
ATOM 1389 C CA . GLY A 1 191 ? 14.938 -4.062 17.812 1 86.94 191 GLY A CA 1
ATOM 1390 C C . GLY A 1 191 ? 14.398 -5.445 17.5 1 86.94 191 GLY A C 1
ATOM 1391 O O . GLY A 1 191 ? 15.164 -6.355 17.172 1 86.94 191 GLY A O 1
ATOM 1392 N N . PRO A 1 192 ? 13.125 -5.684 17.5 1 86.12 192 PRO A N 1
ATOM 1393 C CA . PRO A 1 192 ? 12.555 -7.016 17.266 1 86.12 192 PRO A CA 1
ATOM 1394 C C . PRO A 1 192 ? 12.805 -7.523 15.852 1 86.12 192 PRO A C 1
ATOM 1396 O O . PRO A 1 192 ? 12.734 -8.727 15.602 1 86.12 192 PRO A O 1
ATOM 1399 N N . ILE A 1 193 ? 13.102 -6.609 14.891 1 89.94 193 ILE A N 1
ATOM 1400 C CA . ILE A 1 193 ? 13.289 -6.98 13.492 1 89.94 193 ILE A CA 1
ATOM 1401 C C . ILE A 1 193 ? 14.773 -7.164 13.203 1 89.94 193 ILE A C 1
ATOM 1403 O O . ILE A 1 193 ? 15.172 -8.133 12.547 1 89.94 193 ILE A O 1
ATOM 1407 N N . GLY A 1 194 ? 15.562 -6.211 13.617 1 82.75 194 GLY A N 1
ATOM 1408 C CA . GLY A 1 194 ? 17 -6.227 13.367 1 82.75 194 GLY A CA 1
ATOM 1409 C C . GLY A 1 194 ? 17.656 -7.523 13.797 1 82.75 194 GLY A C 1
ATOM 1410 O O . GLY A 1 194 ? 18.562 -8.016 13.117 1 82.75 194 GLY A O 1
ATOM 1411 N N . GLY A 1 195 ? 17.234 -8.055 14.891 1 74.56 195 GLY A N 1
ATOM 1412 C CA . GLY A 1 195 ? 17.812 -9.297 15.383 1 74.56 195 GLY A CA 1
ATOM 1413 C C . GLY A 1 195 ? 17.562 -10.477 14.461 1 74.56 195 GLY A C 1
ATOM 1414 O O . GLY A 1 195 ? 18.297 -11.477 14.516 1 74.56 195 GLY A O 1
ATOM 1415 N N . MET A 1 196 ? 16.578 -10.398 13.625 1 74.5 196 MET A N 1
ATOM 1416 C CA . MET A 1 196 ? 16.203 -11.5 12.75 1 74.5 196 MET A CA 1
ATOM 1417 C C . MET A 1 196 ? 16.938 -11.406 11.414 1 74.5 196 MET A C 1
ATOM 1419 O O . MET A 1 196 ? 16.984 -12.383 10.656 1 74.5 196 MET A O 1
ATOM 1423 N N . VAL A 1 197 ? 17.234 -10.211 10.883 1 63.97 197 VAL A N 1
ATOM 1424 C CA . VAL A 1 197 ? 17.906 -10 9.609 1 63.97 197 VAL A CA 1
ATOM 1425 C C . VAL A 1 197 ? 19.328 -10.57 9.672 1 63.97 197 VAL A C 1
ATOM 1427 O O . VAL A 1 197 ? 19.828 -11.094 8.688 1 63.97 197 VAL A O 1
ATOM 1430 N N . GLU A 1 198 ? 20.125 -10.336 10.773 1 50.44 198 GLU A N 1
ATOM 1431 C CA . GLU A 1 198 ? 21.5 -10.836 10.93 1 50.44 198 GLU A CA 1
ATOM 1432 C C . GLU A 1 198 ? 21.547 -12.359 10.789 1 50.44 198 GLU A C 1
ATOM 1434 O O . GLU A 1 198 ? 22.562 -12.914 10.367 1 50.44 198 GLU A O 1
ATOM 1439 N N . HIS A 1 199 ? 20.516 -13.039 11.07 1 41.97 199 HIS A N 1
ATOM 1440 C CA . HIS A 1 199 ? 20.688 -14.492 11.039 1 41.97 199 HIS A CA 1
ATOM 1441 C C . HIS A 1 199 ? 20.25 -15.078 9.711 1 41.97 199 HIS A C 1
ATOM 1443 O O . HIS A 1 199 ? 20.375 -16.281 9.484 1 41.97 199 HIS A O 1
ATOM 1449 N N . GLY A 1 200 ? 19.547 -14.414 8.852 1 35.12 200 GLY A N 1
ATOM 1450 C CA . GLY A 1 200 ? 19.266 -15.07 7.582 1 35.12 200 GLY A CA 1
ATOM 1451 C C . GLY A 1 200 ? 20.219 -14.672 6.477 1 35.12 200 GLY A C 1
ATOM 1452 O O . GLY A 1 200 ? 20.859 -13.633 6.555 1 35.12 200 GLY A O 1
ATOM 1453 N N . MET B 1 1 ? -1.805 -42.844 -24.828 1 22.75 1 MET B N 1
ATOM 1454 C CA . MET B 1 1 ? -2.865 -42.188 -24.047 1 22.75 1 MET B CA 1
ATOM 1455 C C . MET B 1 1 ? -2.299 -41.125 -23.141 1 22.75 1 MET B C 1
ATOM 1457 O O . MET B 1 1 ? -1.537 -41.406 -22.219 1 22.75 1 MET B O 1
ATOM 1461 N N . LEU B 1 2 ? -1.829 -40 -23.578 1 28.08 2 LEU B N 1
ATOM 1462 C CA . LEU B 1 2 ? -0.91 -39.062 -22.953 1 28.08 2 LEU B CA 1
ATOM 1463 C C . LEU B 1 2 ? -1.436 -38.625 -21.594 1 28.08 2 LEU B C 1
ATOM 1465 O O . LEU B 1 2 ? -2.637 -38.406 -21.422 1 28.08 2 LEU B O 1
ATOM 1469 N N . HIS B 1 3 ? -0.898 -39.125 -20.469 1 32.38 3 HIS B N 1
ATOM 1470 C CA . HIS B 1 3 ? -1.309 -38.969 -19.078 1 32.38 3 HIS B CA 1
ATOM 1471 C C . HIS B 1 3 ? -1.778 -37.531 -18.797 1 32.38 3 HIS B C 1
ATOM 1473 O O . HIS B 1 3 ? -1.06 -36.562 -19.078 1 32.38 3 HIS B O 1
ATOM 1479 N N . GLN B 1 4 ? -3.018 -37.125 -18.922 1 35.78 4 GLN B N 1
ATOM 1480 C CA . GLN B 1 4 ? -3.639 -35.875 -18.531 1 35.78 4 GLN B CA 1
ATOM 1481 C C . GLN B 1 4 ? -3.162 -35.438 -17.141 1 35.78 4 GLN B C 1
ATOM 1483 O O . GLN B 1 4 ? -3.266 -36.219 -16.172 1 35.78 4 GLN B O 1
ATOM 1488 N N . PRO B 1 5 ? -2.088 -34.75 -16.922 1 42.97 5 PRO B N 1
ATOM 1489 C CA . PRO B 1 5 ? -1.664 -34.438 -15.562 1 42.97 5 PRO B CA 1
ATOM 1490 C C . PRO B 1 5 ? -2.842 -34.281 -14.602 1 42.97 5 PRO B C 1
ATOM 1492 O O . PRO B 1 5 ? -3.945 -33.938 -15.023 1 42.97 5 PRO B O 1
ATOM 1495 N N . SER B 1 6 ? -3.088 -34.969 -13.602 1 45 6 SER B N 1
ATOM 1496 C CA . SER B 1 6 ? -4.172 -34.844 -12.633 1 45 6 SER B CA 1
ATOM 1497 C C . SER B 1 6 ? -4.504 -33.375 -12.359 1 45 6 SER B C 1
ATOM 1499 O O . SER B 1 6 ? -3.605 -32.562 -12.266 1 45 6 SER B O 1
ATOM 1501 N N . GLY B 1 7 ? -5.574 -32.781 -12.969 1 53.16 7 GLY B N 1
ATOM 1502 C CA . GLY B 1 7 ? -6.215 -31.469 -12.891 1 53.16 7 GLY B CA 1
ATOM 1503 C C . GLY B 1 7 ? -5.863 -30.703 -11.625 1 53.16 7 GLY B C 1
ATOM 1504 O O . GLY B 1 7 ? -5.871 -29.469 -11.617 1 53.16 7 GLY B O 1
ATOM 1505 N N . ASP B 1 8 ? -5.379 -31.375 -10.594 1 65.69 8 ASP B N 1
ATOM 1506 C CA . ASP B 1 8 ? -5.184 -30.812 -9.266 1 65.69 8 ASP B CA 1
ATOM 1507 C C . ASP B 1 8 ? -3.799 -30.172 -9.133 1 65.69 8 ASP B C 1
ATOM 1509 O O . ASP B 1 8 ? -3.547 -29.406 -8.211 1 65.69 8 ASP B O 1
ATOM 1513 N N . ARG B 1 9 ? -3.047 -30.234 -10.25 1 84.06 9 ARG B N 1
ATOM 1514 C CA . ARG B 1 9 ? -1.675 -29.75 -10.125 1 84.06 9 ARG B CA 1
ATOM 1515 C C . ARG B 1 9 ? -1.424 -28.578 -11.062 1 84.06 9 ARG B C 1
ATOM 1517 O O . ARG B 1 9 ? -0.345 -27.984 -11.047 1 84.06 9 ARG B O 1
ATOM 1524 N N . LEU B 1 10 ? -2.408 -28.219 -11.836 1 92.25 10 LEU B N 1
ATOM 1525 C CA . LEU B 1 10 ? -2.24 -27.156 -12.836 1 92.25 10 LEU B CA 1
ATOM 1526 C C . LEU B 1 10 ? -2.379 -25.781 -12.203 1 92.25 10 LEU B C 1
ATOM 1528 O O . LEU B 1 10 ? -3.303 -25.547 -11.414 1 92.25 10 LEU B O 1
ATOM 1532 N N . VAL B 1 11 ? -1.386 -24.906 -12.531 1 95.69 11 VAL B N 1
ATOM 1533 C CA . VAL B 1 11 ? -1.424 -23.547 -12.008 1 95.69 11 VAL B CA 1
ATOM 1534 C C . VAL B 1 11 ? -1.133 -22.547 -13.133 1 95.69 11 VAL B C 1
ATOM 1536 O O . VAL B 1 11 ? -0.205 -22.75 -13.914 1 95.69 11 VAL B O 1
ATOM 1539 N N . GLY B 1 12 ? -2.02 -21.578 -13.328 1 96.38 12 GLY B N 1
ATOM 1540 C CA . GLY B 1 12 ? -1.742 -20.453 -14.211 1 96.38 12 GLY B CA 1
ATOM 1541 C C . GLY B 1 12 ? -1.014 -19.312 -13.516 1 96.38 12 GLY B C 1
ATOM 1542 O O . GLY B 1 12 ? -1.298 -19 -12.359 1 96.38 12 GLY B O 1
ATOM 1543 N N . ILE B 1 13 ? -0.029 -18.703 -14.219 1 96.81 13 ILE B N 1
ATOM 1544 C CA . ILE B 1 13 ? 0.782 -17.641 -13.641 1 96.81 13 ILE B CA 1
ATOM 1545 C C . ILE B 1 13 ? 0.869 -16.469 -14.625 1 96.81 13 ILE B C 1
ATOM 1547 O O . ILE B 1 13 ? 1.055 -16.688 -15.828 1 96.81 13 ILE B O 1
ATOM 1551 N N . ASP B 1 14 ? 0.693 -15.305 -14.102 1 96.75 14 ASP B N 1
ATOM 1552 C CA . ASP B 1 14 ? 0.947 -14.07 -14.836 1 96.75 14 ASP B CA 1
ATOM 1553 C C . ASP B 1 14 ? 1.502 -12.984 -13.906 1 96.75 14 ASP B C 1
ATOM 1555 O O . ASP B 1 14 ? 1.408 -13.102 -12.688 1 96.75 14 ASP B O 1
ATOM 1559 N N . GLU B 1 15 ? 2.113 -11.984 -14.516 1 97 15 GLU B N 1
ATOM 1560 C CA . GLU B 1 15 ? 2.668 -10.898 -13.711 1 97 15 GLU B CA 1
ATOM 1561 C C . GLU B 1 15 ? 2.148 -9.547 -14.18 1 97 15 GLU B C 1
ATOM 1563 O O . GLU B 1 15 ? 1.662 -9.414 -15.305 1 97 15 GLU 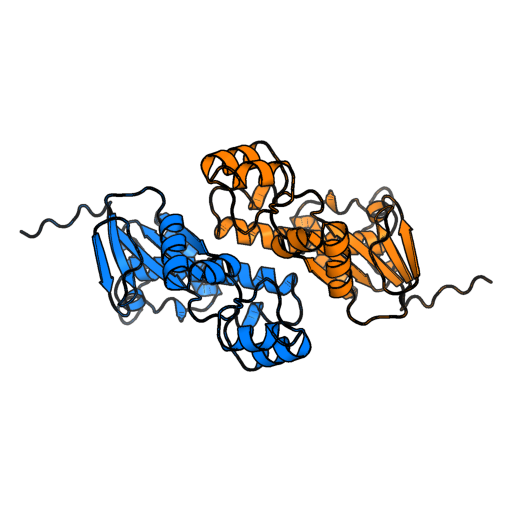B O 1
ATOM 1568 N N . VAL B 1 16 ? 2.193 -8.57 -13.328 1 96.56 16 VAL B N 1
ATOM 1569 C CA . VAL B 1 16 ? 1.832 -7.195 -13.641 1 96.56 16 VAL B CA 1
ATOM 1570 C C . VAL B 1 16 ? 2.85 -6.238 -13.023 1 96.56 16 VAL B C 1
ATOM 1572 O O . VAL B 1 16 ? 3.398 -6.516 -11.953 1 96.56 16 VAL B O 1
ATOM 1575 N N . GLY B 1 17 ? 3.184 -5.211 -13.734 1 97.12 17 GLY B N 1
ATOM 1576 C CA . GLY B 1 17 ? 4.016 -4.141 -13.211 1 97.12 17 GLY B CA 1
ATOM 1577 C C . GLY B 1 17 ? 5.473 -4.266 -13.617 1 97.12 17 GLY B C 1
ATOM 1578 O O . GLY B 1 17 ? 6.352 -3.654 -13.008 1 97.12 17 GLY B O 1
ATOM 1579 N N . ARG B 1 18 ? 5.766 -4.992 -14.594 1 96.5 18 ARG B N 1
ATOM 1580 C CA . ARG B 1 18 ? 7.145 -5.203 -15.016 1 96.5 18 ARG B CA 1
ATOM 1581 C C . ARG B 1 18 ? 7.801 -3.889 -15.422 1 96.5 18 ARG B C 1
ATOM 1583 O O . ARG B 1 18 ? 8.93 -3.598 -15.008 1 96.5 18 ARG B O 1
ATOM 1590 N N . GLY B 1 19 ? 7.121 -3.15 -16.141 1 96.69 19 GLY B N 1
ATOM 1591 C CA . GLY B 1 19 ? 7.73 -1.96 -16.719 1 96.69 19 GLY B CA 1
ATOM 1592 C C . GLY B 1 19 ? 7.484 -0.71 -15.891 1 96.69 19 GLY B C 1
ATOM 1593 O O . GLY B 1 19 ? 7.883 0.388 -16.281 1 96.69 19 GLY B O 1
ATOM 1594 N N . ALA B 1 20 ? 6.871 -0.839 -14.773 1 98.12 20 ALA B N 1
ATOM 1595 C CA . ALA B 1 20 ? 6.551 0.326 -13.953 1 98.12 20 ALA B CA 1
ATOM 1596 C C . ALA B 1 20 ? 7.809 0.935 -13.352 1 98.12 20 ALA B C 1
ATOM 1598 O O . ALA B 1 20 ? 8.758 0.217 -13.016 1 98.12 20 ALA B O 1
ATOM 1599 N N . TRP B 1 21 ? 7.781 2.271 -13.133 1 97.88 21 TRP B N 1
ATOM 1600 C CA . TRP B 1 21 ? 8.898 3.002 -12.555 1 97.88 21 TRP B CA 1
ATOM 1601 C C . TRP B 1 21 ? 8.844 2.967 -11.031 1 97.88 21 TRP B C 1
ATOM 1603 O O . TRP B 1 21 ? 9.844 3.252 -10.359 1 97.88 21 TRP B O 1
ATOM 1613 N N . ALA B 1 22 ? 7.695 2.693 -10.484 1 97.88 22 ALA B N 1
ATOM 1614 C CA . ALA B 1 22 ? 7.473 2.697 -9.039 1 97.88 22 ALA B CA 1
ATOM 1615 C C . ALA B 1 22 ? 6.535 1.563 -8.625 1 97.88 22 ALA B C 1
ATOM 1617 O O . ALA B 1 22 ? 5.703 1.118 -9.422 1 97.88 22 ALA B O 1
ATOM 1618 N N . GLY B 1 23 ? 6.648 1.203 -7.289 1 97.62 23 GLY B N 1
ATOM 1619 C CA . GLY B 1 23 ? 5.801 0.151 -6.75 1 97.62 23 GLY B CA 1
ATOM 1620 C C . GLY B 1 23 ? 6.359 -1.24 -6.984 1 97.62 23 GLY B C 1
ATOM 1621 O O . GLY B 1 23 ? 7.414 -1.397 -7.598 1 97.62 23 GLY B O 1
ATOM 1622 N N . PRO B 1 24 ? 5.672 -2.248 -6.48 1 98.25 24 PRO B N 1
ATOM 1623 C CA . PRO B 1 24 ? 6.148 -3.629 -6.598 1 98.25 24 PRO B CA 1
ATOM 1624 C C . PRO B 1 24 ? 5.789 -4.266 -7.938 1 98.25 24 PRO B C 1
ATOM 1626 O O . PRO B 1 24 ? 4.922 -3.752 -8.656 1 98.25 24 PRO B O 1
ATOM 1629 N N . VAL B 1 25 ? 6.566 -5.23 -8.328 1 98.44 25 VAL B N 1
ATOM 1630 C CA . VAL B 1 25 ? 6.062 -6.191 -9.305 1 98.44 25 VAL B CA 1
ATOM 1631 C C . VAL B 1 25 ? 5.266 -7.281 -8.594 1 98.44 25 VAL B C 1
ATOM 1633 O O . VAL B 1 25 ? 5.602 -7.672 -7.473 1 98.44 25 VAL B O 1
ATOM 1636 N N . VAL B 1 26 ? 4.188 -7.75 -9.242 1 98.31 26 VAL B N 1
ATOM 1637 C CA . VAL B 1 26 ? 3.279 -8.695 -8.602 1 98.31 26 VAL B CA 1
ATOM 1638 C C . VAL B 1 26 ? 3.039 -9.891 -9.523 1 98.31 26 VAL B C 1
ATOM 1640 O O . VAL B 1 26 ? 2.826 -9.719 -10.727 1 98.31 26 VAL B O 1
ATOM 1643 N N . VAL B 1 27 ? 3.164 -11.055 -8.945 1 97.5 27 VAL B N 1
ATOM 1644 C CA . VAL B 1 27 ? 2.85 -12.297 -9.641 1 97.5 27 VAL B CA 1
ATOM 1645 C C . VAL B 1 27 ? 1.572 -12.906 -9.07 1 97.5 27 VAL B C 1
ATOM 1647 O O . VAL B 1 27 ? 1.408 -12.984 -7.848 1 97.5 27 VAL B O 1
ATOM 1650 N N . GLY B 1 28 ? 0.668 -13.188 -9.961 1 97.31 28 GLY B N 1
ATOM 1651 C CA . GLY B 1 28 ? -0.53 -13.922 -9.578 1 97.31 28 GLY B CA 1
ATOM 1652 C C . GLY B 1 28 ? -0.477 -15.391 -9.961 1 97.31 28 GLY B C 1
ATOM 1653 O O . GLY B 1 28 ? 0.112 -15.758 -10.977 1 97.31 28 GLY B O 1
ATOM 1654 N N . ALA B 1 29 ? -1.104 -16.219 -9.125 1 96.5 29 ALA B N 1
ATOM 1655 C CA . ALA B 1 29 ? -1.254 -17.641 -9.383 1 96.5 29 ALA B CA 1
ATOM 1656 C C . ALA B 1 29 ? -2.705 -18.078 -9.211 1 96.5 29 ALA B C 1
ATOM 1658 O O . ALA B 1 29 ? -3.395 -17.625 -8.297 1 96.5 29 ALA B O 1
ATOM 1659 N N . ALA B 1 30 ? -3.152 -18.906 -10.133 1 96.5 30 ALA B N 1
ATOM 1660 C CA . ALA B 1 30 ? -4.52 -19.422 -10.086 1 96.5 30 ALA B CA 1
ATOM 1661 C C . ALA B 1 30 ? -4.539 -20.938 -10.234 1 96.5 30 ALA B C 1
ATOM 1663 O O . ALA B 1 30 ? -3.977 -21.484 -11.188 1 96.5 30 ALA B O 1
ATOM 1664 N N . ARG B 1 31 ? -5.223 -21.562 -9.289 1 95 31 ARG B N 1
ATOM 1665 C CA . ARG B 1 31 ? -5.426 -23.016 -9.305 1 95 31 ARG B CA 1
ATOM 1666 C C . ARG B 1 31 ? -6.906 -23.359 -9.164 1 95 31 ARG B C 1
ATOM 1668 O O . ARG B 1 31 ? -7.648 -22.656 -8.469 1 95 31 ARG B O 1
ATOM 1675 N N . GLY B 1 32 ? -7.266 -24.484 -9.828 1 93.81 32 GLY B N 1
ATOM 1676 C CA . GLY B 1 32 ? -8.648 -24.922 -9.727 1 93.81 32 GLY B CA 1
ATOM 1677 C C . GLY B 1 32 ? -9.203 -25.438 -11.039 1 93.81 32 GLY B C 1
ATOM 1678 O O . GLY B 1 32 ? -8.445 -25.844 -11.922 1 93.81 32 GLY B O 1
ATOM 1679 N N . SER B 1 33 ? -10.539 -25.438 -11.133 1 93.44 33 SER B N 1
ATOM 1680 C CA . SER B 1 33 ? -11.219 -25.953 -12.312 1 93.44 33 SER B CA 1
ATOM 1681 C C . SER B 1 33 ? -11.039 -25.031 -13.516 1 93.44 33 SER B C 1
ATOM 1683 O O . SER B 1 33 ? -11.516 -23.906 -13.508 1 93.44 33 SER B O 1
ATOM 1685 N N . VAL B 1 34 ? -10.438 -25.578 -14.5 1 93.56 34 VAL B N 1
ATOM 1686 C CA . VAL B 1 34 ? -10.266 -24.844 -15.742 1 93.56 34 VAL B CA 1
ATOM 1687 C C . VAL B 1 34 ? -11.625 -24.484 -16.328 1 93.56 34 VAL B C 1
ATOM 1689 O O . VAL B 1 34 ? -11.836 -23.359 -16.797 1 93.56 34 VAL B O 1
ATOM 1692 N N . ALA B 1 35 ? -12.508 -25.391 -16.234 1 92.94 35 ALA B N 1
ATOM 1693 C CA . ALA B 1 35 ? -13.844 -25.188 -16.781 1 92.94 35 ALA B CA 1
ATOM 1694 C C . ALA B 1 35 ? -14.57 -24.062 -16.047 1 92.94 35 ALA B C 1
ATOM 1696 O O . ALA B 1 35 ? -15.266 -23.25 -16.672 1 92.94 35 ALA B O 1
ATOM 1697 N N . ALA B 1 36 ? -14.43 -24.047 -14.742 1 93.44 36 ALA B N 1
ATOM 1698 C CA . ALA B 1 36 ? -15.07 -23 -13.961 1 93.44 36 ALA B CA 1
ATOM 1699 C C . ALA B 1 36 ? -14.508 -21.625 -14.312 1 93.44 36 ALA B C 1
ATOM 1701 O O . ALA B 1 36 ? -15.258 -20.656 -14.492 1 93.44 36 ALA B O 1
ATOM 1702 N N . ALA B 1 37 ? -13.203 -21.562 -14.391 1 94.56 37 ALA B N 1
ATOM 1703 C CA . ALA B 1 37 ? -12.562 -20.297 -14.773 1 94.56 37 ALA B CA 1
ATOM 1704 C C . ALA B 1 37 ? -13 -19.875 -16.172 1 94.56 37 ALA B C 1
ATOM 1706 O O . ALA B 1 37 ? -13.289 -18.688 -16.391 1 94.56 37 ALA B O 1
ATOM 1707 N N . ALA B 1 38 ? -13.109 -20.766 -17.078 1 92.62 38 ALA B N 1
ATOM 1708 C CA . ALA B 1 38 ? -13.5 -20.484 -18.453 1 92.62 38 ALA B CA 1
ATOM 1709 C C . ALA B 1 38 ? -14.922 -19.938 -18.516 1 92.62 38 ALA B C 1
ATOM 1711 O O . ALA B 1 38 ? -15.211 -19.016 -19.281 1 92.62 38 ALA B O 1
ATOM 1712 N N . ALA B 1 39 ? -15.727 -20.453 -17.781 1 92.06 39 ALA B N 1
ATOM 1713 C CA . ALA B 1 39 ? -17.125 -20.031 -17.781 1 92.06 39 ALA B CA 1
ATOM 1714 C C . ALA B 1 39 ? -17.266 -18.578 -17.312 1 92.06 39 ALA B C 1
ATOM 1716 O O . ALA B 1 39 ? -18.094 -17.828 -17.828 1 92.06 39 ALA B O 1
ATOM 1717 N N . ILE B 1 40 ? -16.453 -18.219 -16.422 1 92.62 40 ILE B N 1
ATOM 1718 C CA . ILE B 1 40 ? -16.516 -16.891 -15.82 1 92.62 40 ILE B CA 1
ATOM 1719 C C . ILE B 1 40 ? -15.844 -15.875 -16.734 1 92.62 40 ILE B C 1
ATOM 1721 O O . ILE B 1 40 ? -16.297 -14.734 -16.859 1 92.62 40 ILE B O 1
ATOM 1725 N N . LEU B 1 41 ? -14.797 -16.312 -17.391 1 91.56 41 LEU B N 1
ATOM 1726 C CA . LEU B 1 41 ? -13.977 -15.367 -18.141 1 91.56 41 LEU B CA 1
ATOM 1727 C C . LEU B 1 41 ? -14.234 -15.492 -19.641 1 91.56 41 LEU B C 1
ATOM 1729 O O . LEU B 1 41 ? -13.461 -14.984 -20.453 1 91.56 41 LEU B O 1
ATOM 1733 N N . ALA B 1 42 ? -15.266 -16.109 -19.969 1 82.69 42 ALA B N 1
ATOM 1734 C CA . ALA B 1 42 ? -15.609 -16.344 -21.375 1 82.69 42 ALA B CA 1
ATOM 1735 C C . ALA B 1 42 ? -15.938 -15.031 -22.078 1 82.69 42 ALA B C 1
ATOM 1737 O O . ALA B 1 42 ? -16.578 -14.148 -21.5 1 82.69 42 ALA B O 1
ATOM 1738 N N . HIS B 1 43 ? -15.242 -14.883 -23.156 1 72.12 43 HIS B N 1
ATOM 1739 C CA . HIS B 1 43 ? -15.609 -13.789 -24.047 1 72.12 43 HIS B CA 1
ATOM 1740 C C . HIS B 1 43 ? -16.828 -14.148 -24.906 1 72.12 43 HIS B C 1
ATOM 1742 O O . HIS B 1 43 ? -16.953 -15.297 -25.344 1 72.12 43 HIS B O 1
ATOM 1748 N N . PRO B 1 44 ? -17.625 -13.141 -25.031 1 61.22 44 PRO B N 1
ATOM 1749 C CA . PRO B 1 44 ? -18.812 -13.469 -25.828 1 61.22 44 PRO B CA 1
ATOM 1750 C C . PRO B 1 44 ? -18.453 -14.008 -27.219 1 61.22 44 PRO B C 1
ATOM 1752 O O . PRO B 1 44 ? -19.188 -14.828 -27.766 1 61.22 44 PRO B O 1
ATOM 1755 N N . ARG B 1 45 ? -17.516 -13.531 -27.75 1 59.78 45 ARG B N 1
ATOM 1756 C CA . ARG B 1 45 ? -17.188 -13.945 -29.109 1 59.78 45 ARG B CA 1
ATOM 1757 C C . ARG B 1 45 ? -16.25 -15.148 -29.109 1 59.78 45 ARG B C 1
ATOM 1759 O O . ARG B 1 45 ? -15.672 -15.5 -30.141 1 59.78 45 ARG B O 1
ATOM 1766 N N . GLY B 1 46 ? -16.031 -15.609 -27.984 1 60.16 46 GLY B N 1
ATOM 1767 C CA . GLY B 1 46 ? -15.148 -16.766 -27.891 1 60.16 46 GLY B CA 1
ATOM 1768 C C . GLY B 1 46 ? -13.82 -16.453 -27.219 1 60.16 46 GLY B C 1
ATOM 1769 O O . GLY B 1 46 ? -13.375 -15.297 -27.234 1 60.16 46 GLY B O 1
ATOM 1770 N N . GLY B 1 47 ? -13.266 -17.422 -26.453 1 63.5 47 GLY B N 1
ATOM 1771 C CA . GLY B 1 47 ? -11.969 -17.281 -25.797 1 63.5 47 GLY B CA 1
ATOM 1772 C C . GLY B 1 47 ? -12.055 -16.625 -24.438 1 63.5 47 GLY B C 1
ATOM 1773 O O . GLY B 1 47 ? -13.086 -16.703 -23.766 1 63.5 47 GLY B O 1
ATOM 1774 N N . VAL B 1 48 ? -10.922 -16.344 -23.938 1 70.5 48 VAL B N 1
ATOM 1775 C CA . VAL B 1 48 ? -10.836 -15.703 -22.625 1 70.5 48 VAL B CA 1
ATOM 1776 C C . VAL B 1 48 ? -10.727 -14.188 -22.797 1 70.5 48 VAL B C 1
ATOM 1778 O O . VAL B 1 48 ? -10.023 -13.703 -23.688 1 70.5 48 VAL B O 1
ATOM 1781 N N . ARG B 1 49 ? -11.578 -13.562 -22.203 1 67.81 49 ARG B N 1
ATOM 1782 C CA . ARG B 1 49 ? -11.562 -12.102 -22.219 1 67.81 49 ARG B CA 1
ATOM 1783 C C . ARG B 1 49 ? -10.211 -11.57 -21.766 1 67.81 49 ARG B C 1
ATOM 1785 O O . ARG B 1 49 ? -9.594 -12.125 -20.844 1 67.81 49 ARG B O 1
ATOM 1792 N N . ASP B 1 50 ? -9.672 -10.672 -22.625 1 71.12 50 ASP B N 1
ATOM 1793 C CA . ASP B 1 50 ? -8.477 -9.969 -22.156 1 71.12 50 ASP B CA 1
ATOM 1794 C C . ASP B 1 50 ? -8.719 -9.328 -20.781 1 71.12 50 ASP B C 1
ATOM 1796 O O . ASP B 1 50 ? -9.383 -8.297 -20.688 1 71.12 50 ASP B O 1
ATOM 1800 N N . SER B 1 51 ? -8.195 -9.891 -19.844 1 71.94 51 SER B N 1
ATOM 1801 C CA . SER B 1 51 ? -8.438 -9.523 -18.453 1 71.94 51 SER B CA 1
ATOM 1802 C C . SER B 1 51 ? -7.902 -8.125 -18.156 1 71.94 51 SER B C 1
ATOM 1804 O O . SER B 1 51 ? -8.453 -7.41 -17.312 1 71.94 51 SER B O 1
ATOM 1806 N N . LYS B 1 52 ? -6.828 -7.738 -18.75 1 70.56 52 LYS B N 1
ATOM 1807 C CA . LYS B 1 52 ? -6.211 -6.441 -18.5 1 70.56 52 LYS B CA 1
ATOM 1808 C C . LYS B 1 52 ? -6.961 -5.324 -19.219 1 70.56 52 LYS B C 1
ATOM 1810 O O . LYS B 1 52 ? -6.789 -4.145 -18.906 1 70.56 52 LYS B O 1
ATOM 1815 N N . ALA B 1 53 ? -7.848 -5.816 -20.047 1 78.25 53 ALA B N 1
ATOM 1816 C CA . ALA B 1 53 ? -8.641 -4.84 -20.797 1 78.25 53 ALA B CA 1
ATOM 1817 C C . ALA B 1 53 ? -9.961 -4.559 -20.078 1 78.25 53 ALA B C 1
ATOM 1819 O O . ALA B 1 53 ? -10.648 -3.588 -20.406 1 78.25 53 ALA B O 1
ATOM 1820 N N . LEU B 1 54 ? -10.312 -5.379 -19.125 1 82.25 54 LEU B N 1
ATOM 1821 C CA . LEU B 1 54 ? -11.516 -5.16 -18.328 1 82.25 54 LEU B CA 1
ATOM 1822 C C . LEU B 1 54 ? -11.391 -3.895 -17.484 1 82.25 54 LEU B C 1
ATOM 1824 O O . LEU B 1 54 ? -10.289 -3.533 -17.062 1 82.25 54 LEU B O 1
ATOM 1828 N N . SER B 1 55 ? -12.484 -3.266 -17.297 1 87.38 55 SER B N 1
ATOM 1829 C CA . SER B 1 55 ? -12.508 -2.156 -16.344 1 87.38 55 SER B CA 1
ATOM 1830 C C . SER B 1 55 ? -12.18 -2.629 -14.93 1 87.38 55 SER B C 1
ATOM 1832 O O . SER B 1 55 ? -12.305 -3.814 -14.625 1 87.38 55 SER B O 1
ATOM 1834 N N . PRO B 1 56 ? -11.773 -1.683 -14.164 1 91.19 56 PRO B N 1
ATOM 1835 C CA . PRO B 1 56 ? -11.492 -2.053 -12.773 1 91.19 56 PRO B CA 1
ATOM 1836 C C . PRO B 1 56 ? -12.688 -2.719 -12.086 1 91.19 56 PRO B C 1
ATOM 1838 O O . PRO B 1 56 ? -12.523 -3.734 -11.406 1 91.19 56 PRO B O 1
ATOM 1841 N N . ALA B 1 57 ? -13.82 -2.215 -12.297 1 91.44 57 ALA B N 1
ATOM 1842 C CA . ALA B 1 57 ? -15.031 -2.777 -11.695 1 91.44 57 ALA B CA 1
ATOM 1843 C C . ALA B 1 57 ? -15.297 -4.188 -12.211 1 91.44 57 ALA B C 1
ATOM 1845 O O . ALA B 1 57 ? -15.664 -5.078 -11.445 1 91.44 57 ALA B O 1
ATOM 1846 N N . ALA B 1 58 ? -15.156 -4.387 -13.461 1 90.56 58 ALA B N 1
ATOM 1847 C CA . ALA B 1 58 ? -15.352 -5.699 -14.055 1 90.56 58 ALA B CA 1
ATOM 1848 C C . ALA B 1 58 ? -14.328 -6.703 -13.539 1 90.56 58 ALA B C 1
ATOM 1850 O O . ALA B 1 58 ? -14.656 -7.871 -13.305 1 90.56 58 ALA B O 1
ATOM 1851 N N . ARG B 1 59 ? -13.133 -6.254 -13.336 1 93.81 59 ARG B N 1
ATOM 1852 C CA . ARG B 1 59 ? -12.086 -7.129 -12.812 1 93.81 59 ARG B CA 1
ATOM 1853 C C . ARG B 1 59 ? -12.406 -7.555 -11.383 1 93.81 59 ARG B C 1
ATOM 1855 O O . ARG B 1 59 ? -12.219 -8.719 -11.023 1 93.81 59 ARG B O 1
ATOM 1862 N N . GLU B 1 60 ? -12.836 -6.637 -10.648 1 94.62 60 GLU B N 1
ATOM 1863 C CA . GLU B 1 60 ? -13.203 -6.953 -9.273 1 94.62 60 GLU B CA 1
ATOM 1864 C C . GLU B 1 60 ? -14.352 -7.961 -9.227 1 94.62 60 GLU B C 1
ATOM 1866 O O . GLU B 1 60 ? -14.344 -8.875 -8.406 1 94.62 60 GLU B O 1
ATOM 1871 N N . ALA B 1 61 ? -15.305 -7.727 -10.062 1 93.62 61 ALA B N 1
ATOM 1872 C CA . ALA B 1 61 ? -16.422 -8.656 -10.141 1 93.62 61 ALA B CA 1
ATOM 1873 C C . ALA B 1 61 ? -15.961 -10.047 -10.562 1 93.62 61 ALA B C 1
ATOM 1875 O O . ALA B 1 61 ? -16.406 -11.055 -10.008 1 93.62 61 ALA B O 1
ATOM 1876 N N . ALA B 1 62 ? -15.125 -10.07 -11.562 1 94.5 62 ALA B N 1
ATOM 1877 C CA . ALA B 1 62 ? -14.578 -11.344 -12.023 1 94.5 62 ALA B CA 1
ATOM 1878 C C . ALA B 1 62 ? -13.805 -12.047 -10.914 1 94.5 62 ALA B C 1
ATOM 1880 O O . ALA B 1 62 ? -13.938 -13.258 -10.727 1 94.5 62 ALA B O 1
ATOM 1881 N N . LEU B 1 63 ? -13.031 -11.297 -10.203 1 96.19 63 LEU B N 1
ATOM 1882 C CA . LEU B 1 63 ? -12.266 -11.852 -9.086 1 96.19 63 LEU B CA 1
ATOM 1883 C C . LEU B 1 63 ? -13.188 -12.508 -8.07 1 96.19 63 LEU B C 1
ATOM 1885 O O . LEU B 1 63 ? -12.953 -13.641 -7.645 1 96.19 63 LEU B O 1
ATOM 1889 N N . GLY B 1 64 ? -14.219 -11.781 -7.695 1 96.38 64 GLY B N 1
ATOM 1890 C CA . GLY B 1 64 ? -15.195 -12.336 -6.77 1 96.38 64 GLY B CA 1
ATOM 1891 C C . GLY B 1 64 ? -15.836 -13.609 -7.277 1 96.38 64 GLY B C 1
ATOM 1892 O O . GLY B 1 64 ? -16 -14.57 -6.523 1 96.38 64 GLY B O 1
ATOM 1893 N N . ALA B 1 65 ? -16.203 -13.664 -8.508 1 95.69 65 ALA B N 1
ATOM 1894 C CA . ALA B 1 65 ? -16.828 -14.828 -9.125 1 95.69 65 ALA B CA 1
ATOM 1895 C C . ALA B 1 65 ? -15.867 -16.016 -9.148 1 95.69 65 ALA B C 1
ATOM 1897 O O . ALA B 1 65 ? -16.281 -17.156 -8.898 1 95.69 65 ALA B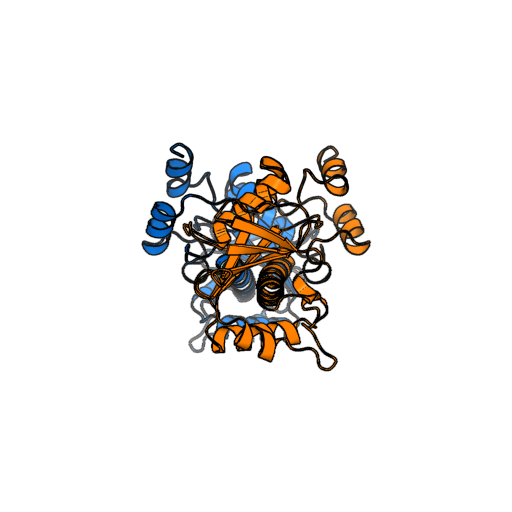 O 1
ATOM 1898 N N . LEU B 1 66 ? -14.633 -15.773 -9.445 1 96.81 66 LEU B N 1
ATOM 1899 C CA . LEU B 1 66 ? -13.625 -16.828 -9.484 1 96.81 66 LEU B CA 1
ATOM 1900 C C . LEU B 1 66 ? -13.43 -17.453 -8.109 1 96.81 66 LEU B C 1
ATOM 1902 O O . LEU B 1 66 ? -13.359 -18.672 -7.98 1 96.81 66 LEU B O 1
ATOM 1906 N N . GLU B 1 67 ? -13.352 -16.609 -7.137 1 96.69 67 GLU B N 1
ATOM 1907 C CA . GLU B 1 67 ? -13.211 -17.094 -5.77 1 96.69 67 GLU B CA 1
ATOM 1908 C C . GLU B 1 67 ? -14.438 -17.906 -5.34 1 96.69 67 GLU B C 1
ATOM 1910 O O . GLU B 1 67 ? -14.312 -18.953 -4.711 1 96.69 67 GLU B O 1
ATOM 1915 N N . ALA B 1 68 ? -15.586 -17.406 -5.664 1 96.88 68 ALA B N 1
ATOM 1916 C CA . ALA B 1 68 ? -16.828 -18.094 -5.336 1 96.88 68 ALA B CA 1
ATOM 1917 C C . ALA B 1 68 ? -16.906 -19.453 -6.016 1 96.88 68 ALA B C 1
ATOM 1919 O O . ALA B 1 68 ? -17.5 -20.391 -5.48 1 96.88 68 ALA B O 1
ATOM 1920 N N . ALA B 1 69 ? -16.266 -19.625 -7.133 1 96.06 69 ALA B N 1
ATOM 1921 C CA . ALA B 1 69 ? -16.25 -20.859 -7.895 1 96.06 69 ALA B CA 1
ATOM 1922 C C . ALA B 1 69 ? -15.234 -21.844 -7.336 1 96.06 69 ALA B C 1
ATOM 1924 O O . ALA B 1 69 ? -15.078 -22.953 -7.855 1 96.06 69 ALA B O 1
ATOM 1925 N N . GLY B 1 70 ? -14.484 -21.406 -6.32 1 95.75 70 GLY B N 1
ATOM 1926 C CA . GLY B 1 70 ? -13.602 -22.312 -5.609 1 95.75 70 GLY B CA 1
ATOM 1927 C C . GLY B 1 70 ? -12.164 -22.25 -6.082 1 95.75 70 GLY B C 1
ATOM 1928 O O . GLY B 1 70 ? -11.336 -23.078 -5.691 1 95.75 70 GLY B O 1
ATOM 1929 N N . LEU B 1 71 ? -11.828 -21.281 -6.941 1 95.81 71 LEU B N 1
ATOM 1930 C CA . LEU B 1 71 ? -10.438 -21.141 -7.359 1 95.81 71 LEU B CA 1
ATOM 1931 C C . LEU B 1 71 ? -9.57 -20.641 -6.203 1 95.81 71 LEU B C 1
ATOM 1933 O O . LEU B 1 71 ? -10 -19.781 -5.426 1 95.81 71 LEU B O 1
ATOM 1937 N N . GLU B 1 72 ? -8.391 -21.188 -6.078 1 95.31 72 GLU B N 1
ATOM 1938 C CA . GLU B 1 72 ? -7.352 -20.672 -5.191 1 95.31 72 GLU B CA 1
ATOM 1939 C C . GLU B 1 72 ? -6.504 -19.609 -5.902 1 95.31 72 GLU B C 1
ATOM 1941 O O . GLU B 1 72 ? -5.73 -19.938 -6.809 1 95.31 72 GLU B O 1
ATOM 1946 N N . LEU B 1 73 ? -6.703 -18.422 -5.527 1 96.5 73 LEU B N 1
ATOM 1947 C CA . LEU B 1 73 ? -5.992 -17.281 -6.117 1 96.5 73 LEU B CA 1
ATOM 1948 C C . LEU B 1 73 ? -5.008 -16.688 -5.121 1 96.5 73 LEU B C 1
ATOM 1950 O O . LEU B 1 73 ? -5.406 -16.234 -4.043 1 96.5 73 LEU B O 1
ATOM 1954 N N . THR B 1 74 ? -3.725 -16.703 -5.496 1 95.62 74 THR B N 1
ATOM 1955 C CA . THR B 1 74 ? -2.682 -16.188 -4.617 1 95.62 74 THR B CA 1
ATOM 1956 C C . THR B 1 74 ? -1.8 -15.18 -5.359 1 95.62 74 THR B C 1
ATOM 1958 O O . THR B 1 74 ? -1.771 -15.172 -6.59 1 95.62 74 THR B O 1
ATOM 1961 N N . VAL B 1 75 ? -1.174 -14.328 -4.562 1 96.75 75 VAL B N 1
ATOM 1962 C CA . VAL B 1 75 ? -0.25 -13.367 -5.16 1 96.75 75 VAL B CA 1
ATOM 1963 C C . VAL B 1 75 ? 1.055 -13.352 -4.367 1 96.75 75 VAL B C 1
ATOM 1965 O O . VAL B 1 75 ? 1.075 -13.695 -3.184 1 96.75 75 VAL B O 1
ATOM 1968 N N . GLY B 1 76 ? 2.09 -13.062 -5.031 1 95.88 76 GLY B N 1
ATOM 1969 C CA . GLY B 1 76 ? 3.385 -12.68 -4.488 1 95.88 76 GLY B CA 1
ATOM 1970 C C . GLY B 1 76 ? 3.941 -11.414 -5.117 1 95.88 76 GLY B C 1
ATOM 1971 O O . GLY B 1 76 ? 3.648 -11.109 -6.273 1 95.88 76 GLY B O 1
ATOM 1972 N N . SER B 1 77 ? 4.723 -10.75 -4.312 1 97.38 77 SER B N 1
ATOM 1973 C CA . SER B 1 77 ? 5.242 -9.492 -4.84 1 97.38 77 SER B CA 1
ATOM 1974 C C . SER B 1 77 ? 6.707 -9.305 -4.469 1 97.38 77 SER B C 1
ATOM 1976 O O . SER B 1 77 ? 7.219 -9.977 -3.568 1 97.38 77 SER B O 1
ATOM 1978 N N . ALA B 1 78 ? 7.336 -8.5 -5.219 1 97.06 78 ALA B N 1
ATOM 1979 C CA . ALA B 1 78 ? 8.664 -7.973 -4.914 1 97.06 78 ALA B CA 1
ATOM 1980 C C . ALA B 1 78 ? 8.672 -6.445 -4.949 1 97.06 78 ALA B C 1
ATOM 1982 O O . ALA B 1 78 ? 8.188 -5.84 -5.914 1 97.06 78 ALA B O 1
ATOM 1983 N N . SER B 1 79 ? 9.18 -5.883 -3.896 1 96.44 79 SER B N 1
ATOM 1984 C CA . SER B 1 79 ? 9.156 -4.434 -3.727 1 96.44 79 SER B CA 1
ATOM 1985 C C . SER B 1 79 ? 10.156 -3.756 -4.66 1 96.44 79 SER B C 1
ATOM 1987 O O . SER B 1 79 ? 10.992 -4.422 -5.27 1 96.44 79 SER B O 1
ATOM 1989 N N . ALA B 1 80 ? 10.039 -2.35 -4.746 1 95.94 80 ALA B N 1
ATOM 1990 C CA . ALA B 1 80 ? 11.008 -1.56 -5.512 1 95.94 80 ALA B CA 1
ATOM 1991 C C . ALA B 1 80 ? 12.43 -1.802 -5.016 1 95.94 80 ALA B C 1
ATOM 1993 O O . ALA B 1 80 ? 13.352 -1.938 -5.816 1 95.94 80 ALA B O 1
ATOM 1994 N N . ARG B 1 81 ? 12.586 -1.917 -3.74 1 92.5 81 ARG B N 1
ATOM 1995 C CA . ARG B 1 81 ? 13.891 -2.174 -3.15 1 92.5 81 ARG B CA 1
ATOM 1996 C C . ARG B 1 81 ? 14.438 -3.525 -3.596 1 92.5 81 ARG B C 1
ATOM 1998 O O . ARG B 1 81 ? 15.617 -3.645 -3.934 1 92.5 81 ARG B O 1
ATOM 2005 N N . GLU B 1 82 ? 13.633 -4.496 -3.553 1 95.56 82 GLU B N 1
ATOM 2006 C CA . GLU B 1 82 ? 14.047 -5.832 -3.969 1 95.56 82 GLU B CA 1
ATOM 2007 C C . GLU B 1 82 ? 14.367 -5.875 -5.461 1 95.56 82 GLU B C 1
ATOM 2009 O O . GLU B 1 82 ? 15.297 -6.566 -5.879 1 95.56 82 GLU B O 1
ATOM 2014 N N . ILE B 1 83 ? 13.586 -5.188 -6.219 1 97.25 83 ILE B N 1
ATOM 2015 C CA . ILE B 1 83 ? 13.859 -5.086 -7.645 1 97.25 83 ILE B CA 1
ATOM 2016 C C . ILE B 1 83 ? 15.234 -4.461 -7.863 1 97.25 83 ILE B C 1
ATOM 2018 O O . ILE B 1 83 ? 16.031 -4.945 -8.68 1 97.25 83 ILE B O 1
ATOM 2022 N N . ASP B 1 84 ? 15.555 -3.434 -7.137 1 95.19 84 ASP B N 1
ATOM 2023 C CA . ASP B 1 84 ? 16.844 -2.76 -7.258 1 95.19 84 ASP B CA 1
ATOM 2024 C C . ASP B 1 84 ? 17.984 -3.689 -6.859 1 95.19 84 ASP B C 1
ATOM 2026 O O . ASP B 1 84 ? 19.078 -3.629 -7.438 1 95.19 84 ASP B O 1
ATOM 2030 N N . LYS B 1 85 ? 17.734 -4.547 -5.945 1 95.12 85 LYS B N 1
ATOM 2031 C CA . LYS B 1 85 ? 18.766 -5.434 -5.406 1 95.12 85 LYS B CA 1
ATOM 2032 C C . LYS B 1 85 ? 18.953 -6.664 -6.289 1 95.12 85 LYS B C 1
ATOM 2034 O O . LYS B 1 85 ? 20.078 -7.094 -6.543 1 95.12 85 LYS B O 1
ATOM 2039 N N . LEU B 1 86 ? 17.922 -7.25 -6.797 1 96.81 86 LEU B N 1
ATOM 2040 C CA . LEU B 1 86 ? 17.953 -8.57 -7.414 1 96.81 86 LEU B CA 1
ATOM 2041 C C . LEU B 1 86 ? 17.891 -8.469 -8.93 1 96.81 86 LEU B C 1
ATOM 2043 O O . LEU B 1 86 ? 18.141 -9.445 -9.641 1 96.81 86 LEU B O 1
ATOM 2047 N N . GLY B 1 87 ? 17.594 -7.293 -9.438 1 96.62 87 GLY B N 1
ATOM 2048 C CA . GLY B 1 87 ? 17.188 -7.176 -10.828 1 96.62 87 GLY B CA 1
ATOM 2049 C C . GLY B 1 87 ? 15.75 -7.617 -11.07 1 96.62 87 GLY B C 1
ATOM 2050 O O . GLY B 1 87 ? 15.164 -8.312 -10.242 1 96.62 87 GLY B O 1
ATOM 2051 N N . LEU B 1 88 ? 15.234 -7.223 -12.18 1 96.12 88 LEU B N 1
ATOM 2052 C CA . LEU B 1 88 ? 13.82 -7.477 -12.469 1 96.12 88 LEU B CA 1
ATOM 2053 C C . LEU B 1 88 ? 13.547 -8.977 -12.531 1 96.12 88 LEU B C 1
ATOM 2055 O O . LEU B 1 88 ? 12.562 -9.453 -11.961 1 96.12 88 LEU B O 1
ATOM 2059 N N . THR B 1 89 ? 14.391 -9.727 -13.219 1 96 89 THR B N 1
ATOM 2060 C CA . THR B 1 89 ? 14.172 -11.156 -13.352 1 96 89 THR B CA 1
ATOM 2061 C C . THR B 1 89 ? 14.25 -11.844 -11.992 1 96 89 THR B C 1
ATOM 2063 O O . THR B 1 89 ? 13.43 -12.711 -11.672 1 96 89 THR B O 1
ATOM 2066 N N . GLY B 1 90 ? 15.25 -11.469 -11.227 1 96.94 90 GLY B N 1
ATOM 2067 C CA . GLY B 1 90 ? 15.352 -12 -9.875 1 96.94 90 GLY B CA 1
ATOM 2068 C C . GLY B 1 90 ? 14.148 -11.664 -9.008 1 96.94 90 GLY B C 1
ATOM 2069 O O . GLY B 1 90 ? 13.688 -12.5 -8.234 1 96.94 90 GLY B O 1
ATOM 2070 N N . ALA B 1 91 ? 13.688 -10.484 -9.133 1 97.31 91 ALA B N 1
ATOM 2071 C CA . ALA B 1 91 ? 12.516 -10.047 -8.375 1 97.31 91 ALA B CA 1
ATOM 2072 C C . ALA B 1 91 ? 11.266 -10.82 -8.797 1 97.31 91 ALA B C 1
ATOM 2074 O O . ALA B 1 91 ? 10.438 -11.172 -7.957 1 97.31 91 ALA B O 1
ATOM 2075 N N . LEU B 1 92 ? 11.125 -11.055 -10.07 1 97 92 LEU B N 1
ATOM 2076 C CA . LEU B 1 92 ? 10.008 -11.852 -10.562 1 97 92 LEU B CA 1
ATOM 2077 C C . LEU B 1 92 ? 10.062 -13.266 -10.008 1 97 92 LEU B C 1
ATOM 2079 O O . LEU B 1 92 ? 9.039 -13.812 -9.594 1 97 92 LEU B O 1
ATOM 2083 N N . ARG B 1 93 ? 11.211 -13.852 -9.977 1 95.88 93 ARG B N 1
ATOM 2084 C CA . ARG B 1 93 ? 11.391 -15.18 -9.398 1 95.88 93 ARG B CA 1
ATOM 2085 C C . ARG B 1 93 ? 10.961 -15.203 -7.93 1 95.88 93 ARG B C 1
ATOM 2087 O O . ARG B 1 93 ? 10.266 -16.125 -7.496 1 95.88 93 ARG B O 1
ATOM 2094 N N . LEU B 1 94 ? 11.422 -14.18 -7.293 1 95.44 94 LEU B N 1
ATOM 2095 C CA . LEU B 1 94 ? 11.086 -14.062 -5.879 1 95.44 94 LEU B CA 1
ATOM 2096 C C . LEU B 1 94 ? 9.578 -13.93 -5.691 1 95.44 94 LEU B C 1
ATOM 2098 O O . LEU B 1 94 ? 8.992 -14.602 -4.844 1 95.44 94 LEU B O 1
ATOM 2102 N N . ALA B 1 95 ? 8.977 -13.086 -6.445 1 96.5 95 ALA B N 1
ATOM 2103 C CA . ALA B 1 95 ? 7.527 -12.883 -6.371 1 96.5 95 ALA B CA 1
ATOM 2104 C C . ALA B 1 95 ? 6.777 -14.172 -6.695 1 96.5 95 ALA B C 1
ATOM 2106 O O . ALA B 1 95 ? 5.781 -14.492 -6.047 1 96.5 95 ALA B O 1
ATOM 2107 N N . ALA B 1 96 ? 7.23 -14.914 -7.668 1 95.69 96 ALA B N 1
ATOM 2108 C CA . ALA B 1 96 ? 6.609 -16.188 -8.039 1 95.69 96 ALA B CA 1
ATOM 2109 C C . ALA B 1 96 ? 6.711 -17.203 -6.902 1 95.69 96 ALA B C 1
ATOM 2111 O O . ALA B 1 96 ? 5.746 -17.906 -6.605 1 95.69 96 ALA B O 1
ATOM 2112 N N . HIS B 1 97 ? 7.879 -17.25 -6.363 1 93.75 97 HIS B N 1
ATOM 2113 C CA . HIS B 1 97 ? 8.07 -18.141 -5.227 1 93.75 97 HIS B CA 1
ATOM 2114 C C . HIS B 1 97 ? 7.086 -17.828 -4.105 1 93.75 97 HIS B C 1
ATOM 2116 O O . HIS B 1 97 ? 6.496 -18.734 -3.516 1 93.75 97 HIS B O 1
ATOM 2122 N N . ARG B 1 98 ? 6.906 -16.594 -3.887 1 93.25 98 ARG B N 1
ATOM 2123 C CA . ARG B 1 98 ? 6.004 -16.156 -2.824 1 93.25 98 ARG B CA 1
ATOM 2124 C C . ARG B 1 98 ? 4.551 -16.453 -3.18 1 93.25 98 ARG B C 1
ATOM 2126 O O . ARG B 1 98 ? 3.744 -16.766 -2.301 1 93.25 98 ARG B O 1
ATOM 2133 N N . ALA B 1 99 ? 4.203 -16.375 -4.422 1 94.62 99 ALA B N 1
ATOM 2134 C CA . ALA B 1 99 ? 2.842 -16.656 -4.871 1 94.62 99 ALA B CA 1
ATOM 2135 C C . ALA B 1 99 ? 2.533 -18.141 -4.777 1 94.62 99 ALA B C 1
ATOM 2137 O O . ALA B 1 99 ? 1.414 -18.531 -4.434 1 94.62 99 ALA B O 1
ATOM 2138 N N . LEU B 1 100 ? 3.504 -18.969 -5.059 1 92 100 LEU B N 1
ATOM 2139 C CA . LEU B 1 100 ? 3.291 -20.406 -5.172 1 92 100 LEU B CA 1
ATOM 2140 C C . LEU B 1 100 ? 3.514 -21.094 -3.832 1 92 100 LEU B C 1
ATOM 2142 O O . LEU B 1 100 ? 2.965 -22.172 -3.586 1 92 100 LEU B O 1
ATOM 2146 N N . GLY B 1 101 ? 4.262 -20.5 -3.012 1 84.88 101 GLY B N 1
ATOM 2147 C CA . GLY B 1 101 ? 4.609 -21.156 -1.76 1 84.88 101 GLY B CA 1
ATOM 2148 C C . GLY B 1 101 ? 5.492 -22.375 -1.947 1 84.88 101 GLY B C 1
ATOM 2149 O O . GLY B 1 101 ? 6.344 -22.391 -2.838 1 84.88 101 GLY B O 1
ATOM 2150 N N . ALA B 1 102 ? 5.383 -23.328 -1.058 1 73.94 102 ALA B N 1
ATOM 2151 C CA . ALA B 1 102 ? 6.258 -24.484 -1.04 1 73.94 102 ALA B CA 1
ATOM 2152 C C . ALA B 1 102 ? 5.742 -25.578 -1.976 1 73.94 102 ALA B C 1
ATOM 2154 O O . ALA B 1 102 ? 6.25 -26.703 -1.969 1 73.94 102 ALA B O 1
ATOM 2155 N N . ALA B 1 103 ? 5.055 -25.266 -2.896 1 71.62 103 ALA B N 1
ATOM 2156 C CA . ALA B 1 103 ? 4.484 -26.312 -3.746 1 71.62 103 ALA B CA 1
ATOM 2157 C C . ALA B 1 103 ? 5.512 -26.828 -4.75 1 71.62 103 ALA B C 1
ATOM 2159 O O . ALA B 1 103 ? 6.258 -26.047 -5.344 1 71.62 103 ALA B O 1
ATOM 2160 N N . SER B 1 104 ? 5.746 -28.109 -4.891 1 68.06 104 SER B N 1
ATOM 2161 C CA . SER B 1 104 ? 6.816 -28.641 -5.73 1 68.06 104 SER B CA 1
ATOM 2162 C C . SER B 1 104 ? 6.254 -29.484 -6.871 1 68.06 104 SER B C 1
ATOM 2164 O O . SER B 1 104 ? 6.938 -29.719 -7.871 1 68.06 104 SER B O 1
ATOM 2166 N N . GLU B 1 105 ? 5.215 -29.891 -6.93 1 79.5 105 GLU B N 1
ATOM 2167 C CA . GLU B 1 105 ? 4.734 -30.781 -7.984 1 79.5 105 GLU B CA 1
ATOM 2168 C C . GLU B 1 105 ? 3.625 -30.125 -8.797 1 79.5 105 GLU B C 1
ATOM 2170 O O . GLU B 1 105 ? 2.574 -30.734 -9.031 1 79.5 105 GLU B O 1
ATOM 2175 N N . LEU B 1 106 ? 4.16 -29.016 -9.375 1 83.94 106 LEU B N 1
ATOM 2176 C CA . LEU B 1 106 ? 3.16 -28.234 -10.102 1 83.94 106 LEU B CA 1
ATOM 2177 C C . LEU B 1 106 ? 3.426 -28.281 -11.609 1 83.94 106 LEU B C 1
ATOM 2179 O O . LEU B 1 106 ? 4.562 -28.484 -12.031 1 83.94 106 LEU B O 1
ATOM 2183 N N . GLU B 1 107 ? 2.391 -28.359 -12.422 1 91.81 107 GLU B N 1
ATOM 2184 C CA . GLU B 1 107 ? 2.41 -27.969 -13.836 1 91.81 107 GLU B CA 1
ATOM 2185 C C . GLU B 1 107 ? 2.07 -26.5 -14.016 1 91.81 107 GLU B C 1
ATOM 2187 O O . GLU B 1 107 ? 0.914 -26.094 -13.867 1 91.81 107 GLU B O 1
ATOM 2192 N N . VAL B 1 108 ? 3.045 -25.75 -14.391 1 93.75 108 VAL B N 1
ATOM 2193 C CA . VAL B 1 108 ? 2.9 -24.297 -14.367 1 93.75 108 VAL B CA 1
ATOM 2194 C C . VAL B 1 108 ? 2.703 -23.781 -15.789 1 93.75 108 VAL B C 1
ATOM 2196 O O . VAL B 1 108 ? 3.535 -24.016 -16.672 1 93.75 108 VAL B O 1
ATOM 2199 N N . LEU B 1 109 ? 1.582 -23.156 -16.062 1 94.94 109 LEU B N 1
ATOM 2200 C CA . LEU B 1 109 ? 1.347 -22.391 -17.281 1 94.94 109 LEU B CA 1
ATOM 2201 C C . LEU B 1 109 ? 1.669 -20.906 -17.062 1 94.94 109 LEU B C 1
ATOM 2203 O O . LEU B 1 109 ? 0.967 -20.219 -16.312 1 94.94 109 LEU B O 1
ATOM 2207 N N . LEU B 1 110 ? 2.727 -20.438 -17.719 1 95.44 110 LEU B N 1
ATOM 2208 C CA . LEU B 1 110 ? 3.256 -19.094 -17.453 1 95.44 110 LEU B CA 1
ATOM 2209 C C . LEU B 1 110 ? 3.064 -18.188 -18.672 1 95.44 110 LEU B C 1
ATOM 2211 O O . LEU B 1 110 ? 3.438 -18.562 -19.781 1 95.44 110 LEU B O 1
ATOM 2215 N N . ASP B 1 111 ? 2.506 -17.062 -18.359 1 93.69 111 ASP B N 1
ATOM 2216 C CA . ASP B 1 111 ? 2.389 -16.078 -19.438 1 93.69 111 ASP B CA 1
ATOM 2217 C C . ASP B 1 111 ? 3.762 -15.555 -19.844 1 93.69 111 ASP B C 1
ATOM 2219 O O . ASP B 1 111 ? 4.555 -15.141 -19 1 93.69 111 ASP B O 1
ATOM 2223 N N . GLY B 1 112 ? 3.994 -15.531 -21.141 1 90.19 112 GLY B N 1
ATOM 2224 C CA . GLY B 1 112 ? 5.219 -14.914 -21.625 1 90.19 112 GLY B CA 1
ATOM 2225 C C . GLY B 1 112 ? 6.211 -15.922 -22.172 1 90.19 112 GLY B C 1
ATOM 2226 O O . GLY B 1 112 ? 5.879 -17.094 -22.344 1 90.19 112 GLY B O 1
ATOM 2227 N N . ARG B 1 113 ? 7.406 -15.438 -22.484 1 87 113 ARG B N 1
ATOM 2228 C CA . ARG B 1 113 ? 8.406 -16.25 -23.172 1 87 113 ARG B CA 1
ATOM 2229 C C . ARG B 1 113 ? 9.508 -16.688 -22.219 1 87 113 ARG B C 1
ATOM 2231 O O . ARG B 1 113 ? 10.148 -17.719 -22.438 1 87 113 ARG B O 1
ATOM 2238 N N . VAL B 1 114 ? 9.719 -15.953 -21.188 1 86.38 114 VAL B N 1
ATOM 2239 C CA . VAL B 1 114 ? 10.875 -16.188 -20.312 1 86.38 114 VAL B CA 1
ATOM 2240 C C . VAL B 1 114 ? 10.422 -16.812 -19 1 86.38 114 VAL B C 1
ATOM 2242 O O . VAL B 1 114 ? 9.633 -16.219 -18.266 1 86.38 114 VAL B O 1
ATOM 2245 N N . PRO B 1 115 ? 10.922 -17.938 -18.766 1 91.25 115 PRO B N 1
ATOM 2246 C CA . PRO B 1 115 ? 10.531 -18.578 -17.516 1 91.25 115 PRO B CA 1
ATOM 2247 C C . PRO B 1 115 ? 11.234 -17.969 -16.297 1 91.25 115 PRO B C 1
ATOM 2249 O O . PRO B 1 115 ? 12.453 -17.781 -16.312 1 91.25 115 PRO B O 1
ATOM 2252 N N . TYR B 1 116 ? 10.477 -17.594 -15.336 1 92.44 116 TYR B N 1
ATOM 2253 C CA . TYR B 1 116 ? 11.047 -17.094 -14.094 1 92.44 116 TYR B CA 1
ATOM 2254 C C . TYR B 1 116 ? 10.508 -17.875 -12.898 1 92.44 116 TYR B C 1
ATOM 2256 O O . TYR B 1 116 ? 10.75 -17.484 -11.75 1 92.44 116 TYR B O 1
ATOM 2264 N N . VAL B 1 117 ? 9.789 -18.891 -13.148 1 92.06 117 VAL B N 1
ATOM 2265 C CA . VAL B 1 117 ? 9.273 -19.766 -12.094 1 92.06 117 VAL B CA 1
ATOM 2266 C C . VAL B 1 117 ? 10.148 -21 -11.969 1 92.06 117 VAL B C 1
ATOM 2268 O O . VAL B 1 117 ? 10.5 -21.625 -12.969 1 92.06 117 VAL B O 1
ATOM 2271 N N . GLU B 1 118 ? 10.453 -21.344 -10.75 1 85.69 118 GLU B N 1
ATOM 2272 C CA . GLU B 1 118 ? 11.391 -22.453 -10.547 1 85.69 118 GLU B CA 1
ATOM 2273 C C . GLU B 1 118 ? 10.68 -23.688 -9.992 1 85.69 118 GLU B C 1
ATOM 2275 O O . GLU B 1 118 ? 11.266 -24.766 -9.906 1 85.69 118 GLU B O 1
ATOM 2280 N N . ALA B 1 119 ? 9.555 -23.531 -9.688 1 80.75 119 ALA B N 1
ATOM 2281 C CA . ALA B 1 119 ? 8.805 -24.641 -9.102 1 80.75 119 ALA B CA 1
ATOM 2282 C C . ALA B 1 119 ? 8.062 -25.438 -10.18 1 80.75 119 ALA B C 1
ATOM 2284 O O . ALA B 1 119 ? 7.301 -24.859 -10.961 1 80.75 119 ALA B O 1
ATOM 2285 N N . GLY B 1 120 ? 8.359 -26.828 -10.227 1 84.19 120 GLY B N 1
ATOM 2286 C CA . GLY B 1 120 ? 7.578 -27.703 -11.094 1 84.19 120 GLY B CA 1
ATOM 2287 C C . GLY B 1 120 ? 8.008 -27.625 -12.547 1 84.19 120 GLY B C 1
ATOM 2288 O O . GLY B 1 120 ? 9.141 -27.234 -12.844 1 84.19 120 GLY B O 1
ATOM 2289 N N . ARG B 1 121 ? 7.156 -28.172 -13.469 1 90.31 121 ARG B N 1
ATOM 2290 C CA . ARG B 1 121 ? 7.359 -28.109 -14.906 1 90.31 121 ARG B CA 1
ATOM 2291 C C . ARG B 1 121 ? 6.691 -26.875 -15.5 1 90.31 121 ARG B C 1
ATOM 2293 O O . ARG B 1 121 ? 5.469 -26.734 -15.445 1 90.31 121 ARG B O 1
ATOM 2300 N N . VAL B 1 122 ? 7.469 -25.984 -16.078 1 92.88 122 VAL B N 1
ATOM 2301 C CA . VAL B 1 122 ? 6.988 -24.672 -16.5 1 92.88 122 VAL B CA 1
ATOM 2302 C C . VAL B 1 122 ? 6.758 -24.688 -18.016 1 92.88 122 VAL B C 1
ATOM 2304 O O . VAL B 1 122 ? 7.629 -25.094 -18.781 1 92.88 122 VAL B O 1
ATOM 2307 N N . HIS B 1 123 ? 5.613 -24.328 -18.422 1 93.31 123 HIS B N 1
ATOM 2308 C CA . HIS B 1 123 ? 5.242 -24.125 -19.812 1 93.31 123 HIS B CA 1
ATOM 2309 C C . HIS B 1 123 ? 4.934 -22.656 -20.109 1 93.31 123 HIS B C 1
ATOM 2311 O O . HIS B 1 123 ? 3.922 -22.125 -19.641 1 93.31 123 HIS B O 1
ATOM 2317 N N . CYS B 1 124 ? 5.727 -22.047 -20.875 1 93.81 124 CYS B N 1
ATOM 2318 C CA . CYS B 1 124 ? 5.508 -20.641 -21.234 1 93.81 124 CYS B CA 1
ATOM 2319 C C . CYS B 1 124 ? 4.531 -20.531 -22.391 1 93.81 124 CYS B C 1
ATOM 2321 O O . CYS B 1 124 ? 4.648 -21.25 -23.391 1 93.81 124 CYS B O 1
ATOM 2323 N N . ILE B 1 125 ? 3.605 -19.719 -22.266 1 91.44 125 ILE B N 1
ATOM 2324 C CA . ILE B 1 125 ? 2.619 -19.469 -23.297 1 91.44 125 ILE B CA 1
ATOM 2325 C C . ILE B 1 125 ? 2.566 -17.969 -23.609 1 91.44 125 ILE B C 1
ATOM 2327 O O . ILE B 1 125 ? 2.074 -17.172 -22.797 1 91.44 125 ILE B O 1
ATOM 2331 N N . VAL B 1 126 ? 2.967 -17.578 -24.75 1 90.19 126 VAL B N 1
ATOM 2332 C CA . VAL B 1 126 ? 2.912 -16.172 -25.141 1 90.19 126 VAL B CA 1
ATOM 2333 C C . VAL B 1 126 ? 1.458 -15.727 -25.297 1 90.19 126 VAL B C 1
ATOM 2335 O O . VAL B 1 126 ? 0.69 -16.375 -26.016 1 90.19 126 VAL B O 1
ATOM 2338 N N . GLY B 1 127 ? 1.074 -14.656 -24.641 1 89.25 127 GLY B N 1
ATOM 2339 C CA . GLY B 1 127 ? -0.31 -14.211 -24.656 1 89.25 127 GLY B CA 1
ATOM 2340 C C . GLY B 1 127 ? -1.255 -15.156 -23.938 1 89.25 127 GLY B C 1
ATOM 2341 O O . GLY B 1 127 ? -2.406 -15.32 -24.344 1 89.25 127 GLY B O 1
ATOM 2342 N N . GLY B 1 128 ? -0.756 -15.805 -22.984 1 90.12 128 GLY B N 1
ATOM 2343 C CA . GLY B 1 128 ? -1.526 -16.812 -22.266 1 90.12 128 GLY B CA 1
ATOM 2344 C C . GLY B 1 128 ? -2.746 -16.234 -21.562 1 90.12 128 GLY B C 1
ATOM 2345 O O . GLY B 1 128 ? -3.742 -16.938 -21.375 1 90.12 128 GLY B O 1
ATOM 2346 N N . ASP B 1 129 ? -2.674 -14.945 -21.203 1 89.19 129 ASP B N 1
ATOM 2347 C CA . ASP B 1 129 ? -3.781 -14.297 -20.5 1 89.19 129 ASP B CA 1
ATOM 2348 C C . ASP B 1 129 ? -5.012 -14.203 -21.406 1 89.19 129 ASP B C 1
ATOM 2350 O O . ASP B 1 129 ? -6.125 -13.984 -20.922 1 89.19 129 ASP B O 1
ATOM 2354 N N . ARG B 1 130 ? -4.805 -14.43 -22.719 1 88.75 130 ARG B N 1
ATOM 2355 C CA . ARG B 1 130 ? -5.922 -14.414 -23.672 1 88.75 130 ARG B CA 1
ATOM 2356 C C . ARG B 1 130 ? -6.23 -15.82 -24.172 1 88.75 130 ARG B C 1
ATOM 2358 O O . ARG B 1 130 ? -7.184 -16.016 -24.938 1 88.75 130 ARG B O 1
ATOM 2365 N N . ARG B 1 131 ? -5.469 -16.766 -23.719 1 87 131 ARG B N 1
ATOM 2366 C CA . ARG B 1 131 ? -5.574 -18.094 -24.328 1 87 131 ARG B CA 1
ATOM 2367 C C . ARG B 1 131 ? -5.996 -19.141 -23.312 1 87 131 ARG B C 1
ATOM 2369 O O . ARG B 1 131 ? -6.645 -20.125 -23.656 1 87 131 ARG B O 1
ATOM 2376 N N . HIS B 1 132 ? -5.566 -18.953 -22.109 1 92.5 132 HIS B N 1
ATOM 2377 C CA . HIS B 1 132 ? -5.84 -19.969 -21.078 1 92.5 132 HIS B CA 1
ATOM 2378 C C . HIS B 1 132 ? -6.547 -19.359 -19.875 1 92.5 132 HIS B C 1
ATOM 2380 O O . HIS B 1 132 ? -6.051 -18.391 -19.281 1 92.5 132 HIS B O 1
ATOM 2386 N N . PRO B 1 133 ? -7.613 -19.953 -19.438 1 93.31 133 PRO B N 1
ATOM 2387 C CA . PRO B 1 133 ? -8.445 -19.344 -18.391 1 93.31 133 PRO B CA 1
ATOM 2388 C C . PRO B 1 133 ? -7.695 -19.172 -17.062 1 93.31 133 PRO B C 1
ATOM 2390 O O . PRO B 1 133 ? -7.91 -18.188 -16.359 1 93.31 133 PRO B O 1
ATOM 2393 N N . LEU B 1 134 ? -6.809 -20.125 -16.703 1 95 134 LEU B N 1
ATOM 2394 C CA . LEU B 1 134 ? -6.102 -20.016 -15.43 1 95 134 LEU B CA 1
ATOM 2395 C C . LEU B 1 134 ? -5.059 -18.906 -15.484 1 95 134 LEU B C 1
ATOM 2397 O O . LEU B 1 134 ? -4.805 -18.234 -14.477 1 95 134 LEU B O 1
ATOM 2401 N N . ILE B 1 135 ? -4.434 -18.688 -16.641 1 95.75 135 ILE B N 1
ATOM 2402 C CA . ILE B 1 135 ? -3.518 -17.562 -16.781 1 95.75 135 ILE B CA 1
ATOM 2403 C C . ILE B 1 135 ? -4.297 -16.25 -16.719 1 95.75 135 ILE B C 1
ATOM 2405 O O . ILE B 1 135 ? -3.859 -15.297 -16.078 1 95.75 135 ILE B O 1
ATOM 2409 N N . ALA B 1 136 ? -5.426 -16.266 -17.328 1 94.75 136 ALA B N 1
ATOM 2410 C CA . ALA B 1 136 ? -6.281 -15.094 -17.281 1 94.75 136 ALA B CA 1
ATOM 2411 C C . ALA B 1 136 ? -6.699 -14.766 -15.852 1 94.75 136 ALA B C 1
ATOM 2413 O O . ALA B 1 136 ? -6.688 -13.609 -15.438 1 94.75 136 ALA B O 1
ATOM 2414 N N . ALA B 1 137 ? -7.086 -15.789 -15.094 1 95.88 137 ALA B N 1
ATOM 2415 C CA . ALA B 1 137 ? -7.457 -15.609 -13.695 1 95.88 137 ALA B CA 1
ATOM 2416 C C . ALA B 1 137 ? -6.285 -15.062 -12.883 1 95.88 137 ALA B C 1
ATOM 2418 O O . ALA B 1 137 ? -6.465 -14.164 -12.055 1 95.88 137 ALA B O 1
ATOM 2419 N N . ALA B 1 138 ? -5.09 -15.594 -13.148 1 96.88 138 ALA B N 1
ATOM 2420 C CA . ALA B 1 138 ? -3.875 -15.102 -12.5 1 96.88 138 ALA B CA 1
ATOM 2421 C C . ALA B 1 138 ? -3.631 -13.633 -12.828 1 96.88 138 ALA B C 1
ATOM 2423 O O . ALA B 1 138 ? -3.246 -12.852 -11.953 1 96.88 138 ALA B O 1
ATOM 2424 N N . SER B 1 139 ? -3.918 -13.266 -14.047 1 96.44 139 SER B N 1
ATOM 2425 C CA . SER B 1 139 ? -3.768 -11.883 -14.484 1 96.44 139 SER B CA 1
ATOM 2426 C C . SER B 1 139 ? -4.715 -10.961 -13.727 1 96.44 139 SER B C 1
ATOM 2428 O O . SER B 1 139 ? -4.32 -9.867 -13.305 1 96.44 139 SER B O 1
ATOM 2430 N N . ILE B 1 140 ? -5.859 -11.383 -13.531 1 96 140 ILE B N 1
ATOM 2431 C CA . ILE B 1 140 ? -6.883 -10.578 -12.875 1 96 140 ILE B CA 1
ATOM 2432 C C . ILE B 1 140 ? -6.492 -10.328 -11.422 1 96 140 ILE B C 1
ATOM 2434 O O . ILE B 1 140 ? -6.5 -9.1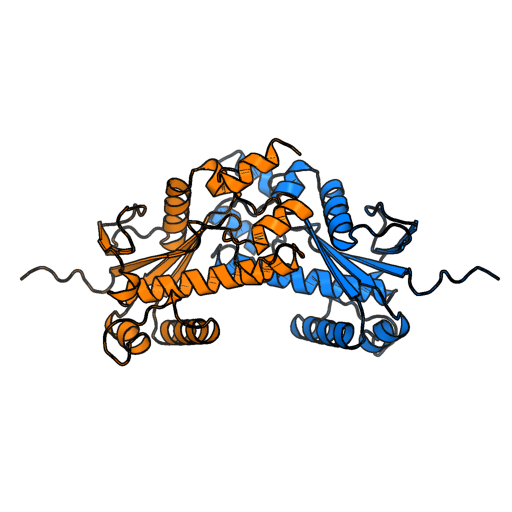88 -10.953 1 96 140 ILE B O 1
ATOM 2438 N N . VAL B 1 141 ? -6.145 -11.414 -10.711 1 97.19 141 VAL B N 1
ATOM 2439 C CA . VAL B 1 141 ? -5.855 -11.242 -9.289 1 97.19 141 VAL B CA 1
ATOM 2440 C C . VAL B 1 141 ? -4.598 -10.398 -9.117 1 97.19 141 VAL B C 1
ATOM 2442 O O . VAL B 1 141 ? -4.535 -9.547 -8.227 1 97.19 141 VAL B O 1
ATOM 2445 N N . ALA B 1 142 ? -3.598 -10.594 -9.945 1 97.31 142 ALA B N 1
ATOM 2446 C CA . ALA B 1 142 ? -2.385 -9.781 -9.883 1 97.31 142 ALA B CA 1
ATOM 2447 C C . ALA B 1 142 ? -2.701 -8.305 -10.102 1 97.31 142 ALA B C 1
ATOM 2449 O O . ALA B 1 142 ? -2.236 -7.445 -9.344 1 97.31 142 ALA B O 1
ATOM 2450 N N . LYS B 1 143 ? -3.484 -8.016 -11.078 1 96.75 143 LYS B N 1
ATOM 2451 C CA . LYS B 1 143 ? -3.801 -6.633 -11.422 1 96.75 143 LYS B CA 1
ATOM 2452 C C . LYS B 1 143 ? -4.648 -5.973 -10.344 1 96.75 143 LYS B C 1
ATOM 2454 O O . LYS B 1 143 ? -4.391 -4.832 -9.953 1 96.75 143 LYS B O 1
ATOM 2459 N N . VAL B 1 144 ? -5.707 -6.664 -9.922 1 97.12 144 VAL B N 1
ATOM 2460 C CA . VAL B 1 144 ? -6.605 -6.102 -8.914 1 97.12 144 VAL B CA 1
ATOM 2461 C C . VAL B 1 144 ? -5.82 -5.766 -7.652 1 97.12 144 VAL B C 1
ATOM 2463 O O . VAL B 1 144 ? -5.953 -4.668 -7.105 1 97.12 144 VAL B O 1
ATOM 2466 N N . ARG B 1 145 ? -4.977 -6.648 -7.242 1 97.31 145 ARG B N 1
ATOM 2467 C CA . ARG B 1 145 ? -4.254 -6.453 -5.988 1 97.31 145 ARG B CA 1
ATOM 2468 C C . ARG B 1 145 ? -3.174 -5.387 -6.137 1 97.31 145 ARG B C 1
ATOM 2470 O O . ARG B 1 145 ? -2.986 -4.559 -5.246 1 97.31 145 ARG B O 1
ATOM 2477 N N . ARG B 1 146 ? -2.426 -5.414 -7.219 1 97.94 146 ARG B N 1
ATOM 2478 C CA . ARG B 1 146 ? -1.411 -4.383 -7.418 1 97.94 146 ARG B CA 1
ATOM 2479 C C . ARG B 1 146 ? -2.049 -3.004 -7.527 1 97.94 146 ARG B C 1
ATOM 2481 O O . ARG B 1 146 ? -1.542 -2.033 -6.961 1 97.94 146 ARG B O 1
ATOM 2488 N N . ASP B 1 147 ? -3.121 -2.949 -8.312 1 97.19 147 ASP B N 1
ATOM 2489 C CA . ASP B 1 147 ? -3.789 -1.662 -8.477 1 97.19 147 ASP B CA 1
ATOM 2490 C C . ASP B 1 147 ? -4.281 -1.12 -7.141 1 97.19 147 ASP B C 1
ATOM 2492 O O . ASP B 1 147 ? -4.16 0.075 -6.863 1 97.19 147 ASP B O 1
ATOM 2496 N N . ALA B 1 148 ? -4.844 -2.002 -6.355 1 96.88 148 ALA B N 1
ATOM 2497 C CA . ALA B 1 148 ? -5.316 -1.581 -5.039 1 96.88 148 ALA B CA 1
ATOM 2498 C C . ALA B 1 148 ? -4.176 -1.008 -4.203 1 96.88 148 ALA B C 1
ATOM 2500 O O . ALA B 1 148 ? -4.344 0.007 -3.523 1 96.88 148 ALA B O 1
ATOM 2501 N N . PHE B 1 149 ? -3.037 -1.605 -4.266 1 97.81 149 PHE B N 1
ATOM 2502 C CA . PHE B 1 149 ? -1.854 -1.136 -3.553 1 97.81 149 PHE B CA 1
ATOM 2503 C C . PHE B 1 149 ? -1.433 0.241 -4.051 1 97.81 149 PHE B C 1
ATOM 2505 O O . PHE B 1 149 ? -1.152 1.138 -3.254 1 97.81 149 PHE B O 1
ATOM 2512 N N . MET B 1 150 ? -1.398 0.398 -5.281 1 98.06 150 MET B N 1
ATOM 2513 C CA . MET B 1 150 ? -0.937 1.654 -5.863 1 98.06 150 MET B CA 1
ATOM 2514 C C . MET B 1 150 ? -1.904 2.789 -5.547 1 98.06 150 MET B C 1
ATOM 2516 O O . MET B 1 150 ? -1.487 3.936 -5.375 1 98.06 150 MET B O 1
ATOM 2520 N N . VAL B 1 151 ? -3.18 2.492 -5.531 1 97.19 151 VAL B N 1
ATOM 2521 C CA . VAL B 1 151 ? -4.172 3.494 -5.16 1 97.19 151 VAL B CA 1
ATOM 2522 C C . VAL B 1 151 ? -3.949 3.934 -3.713 1 97.19 151 VAL B C 1
ATOM 2524 O O . VAL B 1 151 ? -3.988 5.125 -3.406 1 97.19 151 VAL B O 1
ATOM 2527 N N . ALA B 1 152 ? -3.73 2.959 -2.85 1 96.44 152 ALA B N 1
ATOM 2528 C CA . ALA B 1 152 ? -3.447 3.287 -1.454 1 96.44 152 ALA B CA 1
ATOM 2529 C C . ALA B 1 152 ? -2.158 4.094 -1.331 1 96.44 152 ALA B C 1
ATOM 2531 O O . ALA B 1 152 ? -2.072 5.023 -0.522 1 96.44 152 ALA B O 1
ATOM 2532 N N . LEU B 1 153 ? -1.19 3.746 -2.098 1 96.62 153 LEU B N 1
ATOM 2533 C CA . LEU B 1 153 ? 0.089 4.445 -2.096 1 96.62 153 LEU B CA 1
ATOM 2534 C C . LEU B 1 153 ? -0.086 5.898 -2.523 1 96.62 153 LEU B C 1
ATOM 2536 O O . LEU B 1 153 ? 0.587 6.789 -2 1 96.62 153 LEU B O 1
ATOM 2540 N N . ASP B 1 154 ? -0.929 6.145 -3.48 1 96.12 154 ASP B N 1
ATOM 2541 C CA . ASP B 1 154 ? -1.191 7.496 -3.965 1 96.12 154 ASP B CA 1
ATOM 2542 C C . ASP B 1 154 ? -1.652 8.406 -2.83 1 96.12 154 ASP B C 1
ATOM 2544 O O . ASP B 1 154 ? -1.322 9.594 -2.807 1 96.12 154 ASP B O 1
ATOM 2548 N N . GLU B 1 155 ? -2.414 7.867 -1.944 1 93.06 155 GLU B N 1
ATOM 2549 C CA . GLU B 1 155 ? -2.924 8.648 -0.822 1 93.06 155 GLU B CA 1
ATOM 2550 C C . GLU B 1 155 ? -1.811 9 0.159 1 93.06 155 GLU B C 1
ATOM 2552 O O . GLU B 1 155 ? -1.854 10.047 0.808 1 93.06 155 GLU B O 1
ATOM 2557 N N . LEU B 1 156 ? -0.831 8.156 0.229 1 93.5 156 LEU B N 1
ATOM 2558 C CA . LEU B 1 156 ? 0.274 8.359 1.158 1 93.5 156 LEU B CA 1
ATOM 2559 C C . LEU B 1 156 ? 1.362 9.219 0.525 1 93.5 156 LEU B C 1
ATOM 2561 O O . LEU B 1 156 ? 2.172 9.828 1.232 1 93.5 156 LEU B O 1
ATOM 2565 N N . ALA B 1 157 ? 1.489 9.164 -0.756 1 88.19 157 ALA B N 1
ATOM 2566 C CA . ALA B 1 157 ? 2.436 9.953 -1.541 1 88.19 157 ALA B CA 1
ATOM 2567 C C . ALA B 1 157 ? 1.706 10.828 -2.557 1 88.19 157 ALA B C 1
ATOM 2569 O O . ALA B 1 157 ? 1.813 10.609 -3.766 1 88.19 157 ALA B O 1
ATOM 2570 N N . ALA B 1 158 ? 1.117 11.852 -2.045 1 84.5 158 ALA B N 1
ATOM 2571 C CA . ALA B 1 158 ? 0.261 12.688 -2.879 1 84.5 158 ALA B CA 1
ATOM 2572 C C . ALA B 1 158 ? 1.082 13.453 -3.914 1 84.5 158 ALA B C 1
ATOM 2574 O O . ALA B 1 158 ? 2.225 13.836 -3.65 1 84.5 158 ALA B O 1
ATOM 2575 N N . GLY B 1 159 ? 0.536 13.656 -5.09 1 89.5 159 GLY B N 1
ATOM 2576 C CA . GLY B 1 159 ? 1.164 14.492 -6.098 1 89.5 159 GLY B CA 1
ATOM 2577 C C . GLY B 1 159 ? 1.796 13.695 -7.227 1 89.5 159 GLY B C 1
ATOM 2578 O O . GLY B 1 159 ? 2.09 14.25 -8.289 1 89.5 159 GLY B O 1
ATOM 2579 N N . TYR B 1 160 ? 1.958 12.438 -7.004 1 94 160 TYR B N 1
ATOM 2580 C CA . TYR B 1 160 ? 2.658 11.664 -8.016 1 94 160 TYR B CA 1
ATOM 2581 C C . TYR B 1 160 ? 1.677 11.07 -9.023 1 94 160 TYR B C 1
ATOM 2583 O O . TYR B 1 160 ? 2.061 10.711 -10.141 1 94 160 TYR B O 1
ATOM 2591 N N . GLY B 1 161 ? 0.423 10.828 -8.602 1 96.31 161 GLY B N 1
ATOM 2592 C CA . GLY B 1 161 ? -0.577 10.289 -9.516 1 96.31 161 GLY B CA 1
ATOM 2593 C C . GLY B 1 161 ? -0.549 8.773 -9.594 1 96.31 161 GLY B C 1
ATOM 2594 O O . GLY B 1 161 ? -0.976 8.195 -10.602 1 96.31 161 GLY B O 1
ATOM 2595 N N . PHE B 1 162 ? -0.074 8.086 -8.57 1 97.69 162 PHE B N 1
ATOM 2596 C CA . PHE B 1 162 ? 0.083 6.637 -8.578 1 97.69 162 PHE B CA 1
ATOM 2597 C C . PHE B 1 162 ? -1.261 5.949 -8.773 1 97.69 162 PHE B C 1
ATOM 2599 O O . PHE B 1 162 ? -1.322 4.844 -9.328 1 97.69 162 PHE B O 1
ATOM 2606 N N . ALA B 1 163 ? -2.395 6.547 -8.414 1 97.19 163 ALA B N 1
ATOM 2607 C CA . ALA B 1 163 ? -3.719 5.949 -8.562 1 97.19 163 ALA B CA 1
ATOM 2608 C C . ALA B 1 163 ? -4.102 5.844 -10.039 1 97.19 163 ALA B C 1
ATOM 2610 O O . ALA B 1 163 ? -4.879 4.961 -10.422 1 97.19 163 ALA B O 1
ATOM 2611 N N . ARG B 1 164 ? -3.529 6.695 -10.836 1 96.44 164 ARG B N 1
ATOM 2612 C CA . ARG B 1 164 ? -3.912 6.77 -12.242 1 96.44 164 ARG B CA 1
ATOM 2613 C C . ARG B 1 164 ? -2.971 5.941 -13.109 1 96.44 164 ARG B C 1
ATOM 2615 O O . ARG B 1 164 ? -3.395 4.973 -13.742 1 96.44 164 ARG B O 1
ATOM 2622 N N . HIS B 1 165 ? -1.703 6.277 -12.977 1 97.44 165 HIS B N 1
ATOM 2623 C CA . HIS B 1 165 ? -0.79 5.605 -13.891 1 97.44 165 HIS B CA 1
ATOM 2624 C C . HIS B 1 165 ? -0.195 4.352 -13.258 1 97.44 165 HIS B C 1
ATOM 2626 O O . HIS B 1 165 ? 0.554 3.619 -13.906 1 97.44 165 HIS B O 1
ATOM 2632 N N . LYS B 1 166 ? -0.436 4.086 -12.047 1 97.88 166 LYS B N 1
ATOM 2633 C CA . LYS B 1 166 ? -0.065 2.879 -11.312 1 97.88 166 LYS B CA 1
ATOM 2634 C C . LYS B 1 166 ? 1.445 2.662 -11.336 1 97.88 166 LYS B C 1
ATOM 2636 O O . LYS B 1 166 ? 1.914 1.522 -11.352 1 97.88 166 LYS B O 1
ATOM 2641 N N . GLY B 1 167 ? 2.207 3.656 -11.375 1 97.88 167 GLY B N 1
ATOM 2642 C CA . GLY B 1 167 ? 3.656 3.576 -11.281 1 97.88 167 GLY B CA 1
ATOM 2643 C C . GLY B 1 167 ? 4.336 3.518 -12.641 1 97.88 167 GLY B C 1
ATOM 2644 O O . GLY B 1 167 ? 5.566 3.551 -12.727 1 97.88 167 GLY B O 1
ATOM 2645 N N . TYR B 1 168 ? 3.529 3.412 -13.75 1 97.69 168 TYR B N 1
ATOM 2646 C CA . TYR B 1 168 ? 4.117 3.338 -15.078 1 97.69 168 TYR B CA 1
ATOM 2647 C C . TYR B 1 168 ? 4.605 4.707 -15.539 1 97.69 168 TYR B C 1
ATOM 2649 O O . TYR B 1 168 ? 4.16 5.734 -15.023 1 97.69 168 TYR B O 1
ATOM 2657 N N . GLY B 1 169 ? 5.566 4.676 -16.516 1 96.31 169 GLY B N 1
ATOM 2658 C CA . GLY B 1 169 ? 6.094 5.918 -17.062 1 96.31 169 GLY B CA 1
ATOM 2659 C C . GLY B 1 169 ? 5.125 6.613 -18 1 96.31 169 GLY B C 1
ATOM 2660 O O . GLY B 1 169 ? 4.793 6.078 -19.062 1 96.31 169 GLY B O 1
ATOM 2661 N N . THR B 1 170 ? 4.566 7.664 -17.625 1 96.88 170 THR B N 1
ATOM 2662 C CA . THR B 1 170 ? 3.719 8.547 -18.422 1 96.88 170 THR B CA 1
ATOM 2663 C C . THR B 1 170 ? 4.215 9.984 -18.344 1 96.88 170 THR B C 1
ATOM 2665 O O . THR B 1 170 ? 5.121 10.297 -17.562 1 96.88 170 THR B O 1
ATOM 2668 N N . ALA B 1 171 ? 3.686 10.812 -19.156 1 96.69 171 ALA B N 1
ATOM 2669 C CA . ALA B 1 171 ? 4.031 12.234 -19.094 1 96.69 171 ALA B CA 1
ATOM 2670 C C . ALA B 1 171 ? 3.721 12.805 -17.719 1 96.69 171 ALA B C 1
ATOM 2672 O O . ALA B 1 171 ? 4.504 13.594 -17.172 1 96.69 171 ALA B O 1
ATOM 2673 N N . GLU B 1 172 ?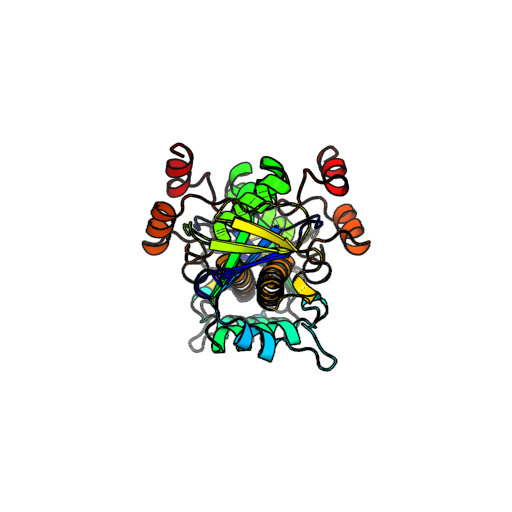 2.611 12.367 -17.219 1 97 172 GLU B N 1
ATOM 2674 C CA . GLU B 1 172 ? 2.217 12.805 -15.875 1 97 172 GLU B CA 1
ATOM 2675 C C . GLU B 1 172 ? 3.238 12.375 -14.828 1 97 172 GLU B C 1
ATOM 2677 O O . GLU B 1 172 ? 3.631 13.164 -13.969 1 97 172 GLU B O 1
ATOM 2682 N N . HIS B 1 173 ? 3.627 11.156 -14.844 1 97 173 HIS B N 1
ATOM 2683 C CA . HIS B 1 173 ? 4.598 10.625 -13.891 1 97 173 HIS B CA 1
ATOM 2684 C C . HIS B 1 173 ? 5.934 11.352 -14 1 97 173 HIS B C 1
ATOM 2686 O O . HIS B 1 173 ? 6.551 11.68 -12.984 1 97 173 HIS B O 1
ATOM 2692 N N . ARG B 1 174 ? 6.344 11.57 -15.234 1 95.62 174 ARG B N 1
ATOM 2693 C CA . ARG B 1 174 ? 7.598 12.281 -15.469 1 95.62 174 ARG B CA 1
ATOM 2694 C C . ARG B 1 174 ? 7.551 13.688 -14.875 1 95.62 174 ARG B C 1
ATOM 2696 O O . ARG B 1 174 ? 8.516 14.133 -14.258 1 95.62 174 ARG B O 1
ATOM 2703 N N . ARG B 1 175 ? 6.496 14.344 -15.117 1 95.75 175 ARG B N 1
ATOM 2704 C CA . ARG B 1 175 ? 6.332 15.68 -14.57 1 95.75 175 ARG B CA 1
ATOM 2705 C C . ARG B 1 175 ? 6.383 15.656 -13.047 1 95.75 175 ARG B C 1
ATOM 2707 O O . ARG B 1 175 ? 7.039 16.5 -12.43 1 95.75 175 ARG B O 1
ATOM 2714 N N . ALA B 1 176 ? 5.66 14.688 -12.445 1 94.44 176 ALA B N 1
ATOM 2715 C CA . ALA B 1 176 ? 5.645 14.57 -10.984 1 94.44 176 ALA B CA 1
ATOM 2716 C C . ALA B 1 176 ? 7.051 14.344 -10.438 1 94.44 176 ALA B C 1
ATOM 2718 O O . ALA B 1 176 ? 7.418 14.906 -9.406 1 94.44 176 ALA B O 1
ATOM 2719 N N . LEU B 1 177 ? 7.797 13.547 -11.117 1 94.38 177 LEU B N 1
ATOM 2720 C CA . LEU B 1 177 ? 9.172 13.273 -10.703 1 94.38 177 LEU B CA 1
ATOM 2721 C C . LEU B 1 177 ? 10.016 14.539 -10.742 1 94.38 177 LEU B C 1
ATOM 2723 O O . LEU B 1 177 ? 10.844 14.773 -9.859 1 94.38 177 LEU B O 1
ATOM 2727 N N . SER B 1 178 ? 9.836 15.273 -11.781 1 92.62 178 SER B N 1
ATOM 2728 C CA . SER B 1 178 ? 10.562 16.531 -11.906 1 92.62 178 SER B CA 1
ATOM 2729 C C . SER B 1 178 ? 10.18 17.5 -10.797 1 92.62 178 SER B C 1
ATOM 2731 O O . SER B 1 178 ? 11.031 18.234 -10.281 1 92.62 178 SER B O 1
ATOM 2733 N N . GLU B 1 179 ? 8.984 17.516 -10.438 1 91 179 GLU B N 1
ATOM 2734 C CA . GLU B 1 179 ? 8.453 18.469 -9.469 1 91 179 GLU B CA 1
ATOM 2735 C C . GLU B 1 179 ? 8.734 18.031 -8.039 1 91 179 GLU B C 1
ATOM 2737 O O . GLU B 1 179 ? 9.039 18.844 -7.176 1 91 179 GLU B O 1
ATOM 2742 N N . HIS B 1 180 ? 8.57 16.688 -7.758 1 90.75 180 HIS B N 1
ATOM 2743 C CA . HIS B 1 180 ? 8.562 16.234 -6.371 1 90.75 180 HIS B CA 1
ATOM 2744 C C . HIS B 1 180 ? 9.773 15.367 -6.062 1 90.75 180 HIS B C 1
ATOM 2746 O O . HIS B 1 180 ? 10.062 15.078 -4.898 1 90.75 180 HIS B O 1
ATOM 2752 N N . GLY B 1 181 ? 10.508 14.969 -7.066 1 91.06 181 GLY B N 1
ATOM 2753 C CA . GLY B 1 181 ? 11.695 14.156 -6.863 1 91.06 181 GLY B CA 1
ATOM 2754 C C . GLY B 1 181 ? 11.391 12.68 -6.719 1 91.06 181 GLY B C 1
ATOM 2755 O O . GLY B 1 181 ? 10.227 12.266 -6.766 1 91.06 181 GLY B O 1
ATOM 2756 N N . VAL B 1 182 ? 12.445 11.883 -6.598 1 93.12 182 VAL B N 1
ATOM 2757 C CA . VAL B 1 182 ? 12.352 10.438 -6.484 1 93.12 182 VAL B CA 1
ATOM 2758 C C . VAL B 1 182 ? 11.969 10.047 -5.059 1 93.12 182 VAL B C 1
ATOM 2760 O O . VAL B 1 182 ? 12.461 10.641 -4.094 1 93.12 182 VAL B O 1
ATOM 2763 N N . THR B 1 183 ? 11.109 9.062 -4.953 1 91.69 183 THR B N 1
ATOM 2764 C CA . THR B 1 183 ? 10.68 8.57 -3.646 1 91.69 183 THR B CA 1
ATOM 2765 C C . THR B 1 183 ? 11.25 7.176 -3.385 1 91.69 183 THR B C 1
ATOM 2767 O O . THR B 1 183 ? 11.805 6.547 -4.289 1 91.69 183 THR B O 1
ATOM 2770 N N . PRO B 1 184 ? 11.07 6.652 -2.127 1 90.38 184 PRO B N 1
ATOM 2771 C CA . PRO B 1 184 ? 11.523 5.289 -1.823 1 90.38 184 PRO B CA 1
ATOM 2772 C C . PRO B 1 184 ? 10.703 4.223 -2.551 1 90.38 184 PRO B C 1
ATOM 2774 O O . PRO B 1 184 ? 11.094 3.053 -2.57 1 90.38 184 PRO B O 1
ATOM 2777 N N . TRP B 1 185 ? 9.625 4.594 -3.127 1 94.88 185 TRP B N 1
ATOM 2778 C CA . TRP B 1 185 ? 8.75 3.648 -3.818 1 94.88 185 TRP B CA 1
ATOM 2779 C C . TRP B 1 185 ? 9.172 3.49 -5.277 1 94.88 185 TRP B C 1
ATOM 2781 O O . TRP B 1 185 ? 8.641 2.635 -5.992 1 94.88 185 TRP B O 1
ATOM 2791 N N . HIS B 1 186 ? 10.078 4.348 -5.715 1 96.62 186 HIS B N 1
ATOM 2792 C CA . HIS B 1 186 ? 10.57 4.285 -7.086 1 96.62 186 HIS B CA 1
ATOM 2793 C C . HIS B 1 186 ? 11.672 3.244 -7.227 1 96.62 186 HIS B C 1
ATOM 2795 O O . HIS B 1 186 ? 12.438 3.01 -6.285 1 96.62 186 HIS B O 1
ATOM 2801 N N . ARG B 1 187 ? 11.695 2.635 -8.383 1 97.12 187 ARG B N 1
ATOM 2802 C CA . ARG B 1 187 ? 12.75 1.683 -8.734 1 97.12 187 ARG B CA 1
ATOM 2803 C C . ARG B 1 187 ? 13.984 2.402 -9.266 1 97.12 187 ARG B C 1
ATOM 2805 O O . ARG B 1 187 ? 14.062 2.721 -10.453 1 97.12 187 ARG B O 1
ATOM 2812 N N . ARG B 1 188 ? 14.961 2.512 -8.477 1 94.5 188 ARG B N 1
ATOM 2813 C CA . ARG B 1 188 ? 16.094 3.387 -8.742 1 94.5 188 ARG B CA 1
ATOM 2814 C C . ARG B 1 188 ? 17.016 2.787 -9.805 1 94.5 188 ARG B C 1
ATOM 2816 O O . ARG B 1 188 ? 17.766 3.506 -10.453 1 94.5 188 ARG B O 1
ATOM 2823 N N . SER B 1 189 ? 16.953 1.528 -9.992 1 94.88 189 SER B N 1
ATOM 2824 C CA . SER B 1 189 ? 17.781 0.863 -10.984 1 94.88 189 SER B CA 1
ATOM 2825 C C . SER B 1 189 ? 17.234 1.061 -12.398 1 94.88 189 SER B C 1
ATOM 2827 O O . SER B 1 189 ? 17.906 0.732 -13.383 1 94.88 189 SER B O 1
ATOM 2829 N N . PHE B 1 190 ? 16.016 1.591 -12.492 1 95.12 190 PHE B N 1
ATOM 2830 C CA . PHE B 1 190 ? 15.422 1.815 -13.805 1 95.12 190 PHE B CA 1
ATOM 2831 C C . PHE B 1 190 ? 15.961 3.092 -14.43 1 95.12 190 PHE B C 1
ATOM 2833 O O . PHE B 1 190 ? 16.141 4.102 -13.75 1 95.12 190 PHE B O 1
ATOM 2840 N N . GLY B 1 191 ? 16.25 3.096 -15.672 1 87.25 191 GLY B N 1
ATOM 2841 C CA . GLY B 1 191 ? 16.922 4.152 -16.422 1 87.25 191 GLY B CA 1
ATOM 2842 C C . GLY B 1 191 ? 16.328 5.523 -16.172 1 87.25 191 GLY B C 1
ATOM 2843 O O . GLY B 1 191 ? 17.031 6.445 -15.758 1 87.25 191 GLY B O 1
ATOM 2844 N N . PRO B 1 192 ? 15.062 5.742 -16.328 1 86.31 192 PRO B N 1
ATOM 2845 C CA . PRO B 1 192 ? 14.461 7.07 -16.156 1 86.31 192 PRO B CA 1
ATOM 2846 C C . PRO B 1 192 ? 14.531 7.578 -14.719 1 86.31 192 PRO B C 1
ATOM 2848 O O . PRO B 1 192 ? 14.414 8.781 -14.484 1 86.31 192 PRO B O 1
ATOM 2851 N N . ILE B 1 193 ? 14.719 6.66 -13.734 1 90.12 193 ILE B N 1
ATOM 2852 C CA . ILE B 1 193 ? 14.734 7.035 -12.32 1 90.12 193 ILE B CA 1
ATOM 2853 C C . ILE B 1 193 ? 16.172 7.234 -11.859 1 90.12 193 ILE B C 1
ATOM 2855 O O . ILE B 1 193 ? 16.484 8.211 -11.164 1 90.12 193 ILE B O 1
ATOM 2859 N N . GLY B 1 194 ? 17.016 6.297 -12.172 1 83.12 194 GLY B N 1
ATOM 2860 C CA . GLY B 1 194 ? 18.406 6.332 -11.758 1 83.12 194 GLY B CA 1
ATOM 2861 C C . GLY B 1 194 ? 19.109 7.633 -12.117 1 83.12 194 GLY B C 1
ATOM 2862 O O . GLY B 1 194 ? 19.922 8.141 -11.344 1 83.12 194 GLY B O 1
ATOM 2863 N N . GLY B 1 195 ? 18.797 8.156 -13.25 1 74.75 195 GLY B N 1
ATOM 2864 C CA . GLY B 1 195 ? 19.406 9.398 -13.68 1 74.75 195 GLY B CA 1
ATOM 2865 C C . GLY B 1 195 ? 19.047 10.578 -12.797 1 74.75 195 GLY B C 1
ATOM 2866 O O . GLY B 1 195 ? 19.766 11.586 -12.773 1 74.75 195 GLY B O 1
ATOM 2867 N N . MET B 1 196 ? 17.984 10.492 -12.078 1 74.88 196 MET B N 1
ATOM 2868 C CA . MET B 1 196 ? 17.484 11.594 -11.25 1 74.88 196 MET B CA 1
ATOM 2869 C C . MET B 1 196 ? 18.062 11.508 -9.836 1 74.88 196 MET B C 1
ATOM 2871 O O . MET B 1 196 ? 18.016 12.484 -9.086 1 74.88 196 MET B O 1
ATOM 2875 N N . VAL B 1 197 ? 18.312 10.312 -9.281 1 64.19 197 VAL B N 1
ATOM 2876 C CA . VAL B 1 197 ? 18.844 10.102 -7.934 1 64.19 197 VAL B CA 1
ATOM 2877 C C . VAL B 1 197 ? 20.25 10.695 -7.832 1 64.19 197 VAL B C 1
ATOM 2879 O O . VAL B 1 197 ? 20.625 11.234 -6.793 1 64.19 197 VAL B O 1
ATOM 2882 N N . GLU B 1 198 ? 21.172 10.484 -8.836 1 50.53 198 GLU B N 1
ATOM 2883 C CA . GLU B 1 198 ? 22.531 11 -8.828 1 50.53 198 GLU B CA 1
ATOM 2884 C C . GLU B 1 198 ? 22.547 12.523 -8.672 1 50.53 198 GLU B C 1
ATOM 2886 O O . GLU B 1 198 ? 23.5 13.086 -8.133 1 50.53 198 GLU B O 1
ATOM 2891 N N . HIS B 1 199 ? 21.531 13.195 -9.07 1 42.25 199 HIS B N 1
ATOM 2892 C CA . HIS B 1 199 ? 21.703 14.641 -9.008 1 42.25 199 HIS B CA 1
ATOM 2893 C C . HIS B 1 199 ? 21.109 15.211 -7.73 1 42.25 199 HIS B C 1
ATOM 2895 O O . HIS B 1 199 ? 21.188 16.422 -7.484 1 42.25 199 HIS B O 1
ATOM 2901 N N . GLY B 1 200 ? 20.328 14.523 -6.961 1 35.25 200 GLY B N 1
ATOM 2902 C CA . GLY B 1 200 ? 19.891 15.156 -5.723 1 35.25 200 GLY B CA 1
ATOM 2903 C C . GLY B 1 200 ? 20.734 14.75 -4.523 1 35.25 200 GLY B C 1
ATOM 2904 O O . GLY B 1 200 ? 21.406 13.719 -4.551 1 35.25 200 GLY B O 1
#

Secondary structure (DSSP, 8-state):
------GGGEEEEEEE-TT-SBS-EEEEEEES-HHHHHHHHB-TTSSB--GGGS-HHHHHHHHHHHHHTT-EEEEEEE-HHHHHHHHHHHHHHHHHHHHHTT--S-EEEEESSS----SSEEEEETTGGGT-HHHHHHHHHHHHHHHHHHHHHHHHSTTS-HHHHTT---HHHHHHHHHH---TTB-TTSHHHHHHHTT-/------GGGEEEEEEE-TT-SBS-EEEEEEES-HHHHHHHHB-TTSSB--GGGS-HHHHHHHHHHHHHTT-EEEEEEE-HHHHHHHHHHHHHHHHHHHHHTT--S-EEEEESSS----SSEEEEETTGGGT-HHHHHHHHHHHHHHHHHHHHHHHHSTTS-HHHHTT---HHHHHHHHHH---TTB-TTSHHHHHHHTT-

Organism: Acidimicrobium ferrooxidans (strain DSM 10331 / JCM 15462 / NBRC 103882 / ICP) (NCBI:txid525909)

pLDDT: mean 88.91, std 14.26, range [22.75, 98.44]

Nearest PDB structures (foldseek):
  7uwe-assembly1_C  TM=9.112E-01  e=8.003E-19  Escherichia coli
  3o3g-assembly1_A  TM=8.914E-01  e=2.403E-17  Thermotoga maritima
  2etj-assembly1_A  TM=8.998E-01  e=6.466E-17  Thermotoga maritima
  7uwh-assembly1_C  TM=8.759E-01  e=4.461E-17  Escherichia coli
  5y9p-assembly1_A  TM=8.638E-01  e=6.290E-15  Staphylococcus aureus

InterPro domains:
  IPR001352 Ribonuclease HII/HIII [PTHR10954] (10-198)
  IPR012337 Ribonuclease H-like superfamily [SSF53098] (7-198)
  IPR022898 Ribonuclease HII [NF000595] (9-193)
  IPR022898 Ribonuclease HII [cd07182] (11-192)
  IPR024567 Ribonuclease HII/HIII domain [PF01351] (11-190)
  IPR024567 Ribonuclease HII/HIII domain [PS51975] (8-200)
  IPR036397 Ribonuclease H superfamily [G3DSA:3.30.420.10] (2-199)

Radius of gyration: 23.05 Å; Cα contacts (8 Å, |Δi|>4): 883; chains: 2; bounding box: 44×84×56 Å

Solvent-accessible surface area (backbone atoms only — not comparable to full-atom values): 20190 Å² total; per-residue (Å²): 129,80,79,71,70,69,67,87,32,42,32,12,26,23,72,38,48,82,78,33,46,24,51,49,34,27,20,8,27,19,32,53,59,57,66,61,38,35,68,72,38,48,25,92,89,55,60,32,40,54,45,86,72,45,50,73,67,55,39,52,53,48,48,52,52,42,46,75,71,62,38,51,73,36,36,6,43,22,45,19,64,44,27,53,72,52,35,64,67,48,20,46,27,51,4,36,45,54,26,59,52,88,58,59,78,33,41,30,40,29,47,33,84,72,85,50,68,83,54,44,52,71,42,66,32,71,64,20,37,43,70,35,38,35,16,18,49,3,38,36,54,18,43,56,49,50,49,47,31,29,38,30,43,20,61,42,47,63,79,46,50,25,60,75,55,54,27,32,83,43,72,64,37,52,50,25,38,72,74,72,46,89,56,87,48,36,25,50,73,40,71,89,43,35,68,56,58,79,74,104,128,81,78,70,70,67,66,87,32,44,31,12,25,22,72,39,48,82,79,33,46,23,51,49,35,27,20,8,27,18,32,53,59,57,66,61,40,35,67,73,38,48,25,92,90,58,58,32,40,56,44,86,73,45,50,72,68,56,40,51,52,49,50,52,50,40,47,74,72,62,38,52,74,37,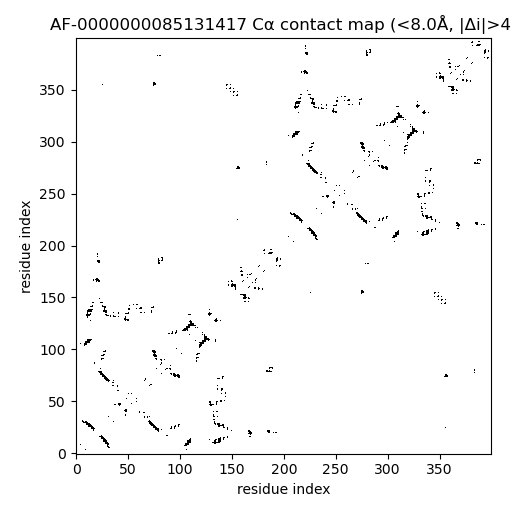37,6,45,23,45,18,64,46,28,53,71,52,34,65,65,47,20,47,27,50,4,35,44,54,26,60,52,89,58,59,78,32,41,29,39,30,46,33,84,73,86,49,67,82,54,45,52,74,42,64,31,72,64,20,38,44,68,35,37,36,16,19,50,2,38,36,54,16,44,55,49,50,49,49,34,28,38,32,45,20,60,42,47,64,78,44,50,25,59,75,55,53,27,34,84,42,74,65,36,51,51,24,38,71,73,71,46,87,55,85,48,35,25,52,73,40,70,89,43,35,68,55,58,76,74,103